Protein AF-0000000079730281 (afdb_homodimer)

Radius of gyration: 26.9 Å; Cα contacts (8 Å, |Δi|>4): 1436; chains: 2; bounding box: 56×73×61 Å

Organism: NCBI:txid1457250

Structure (mmCIF, N/CA/C/O backbone):
data_AF-0000000079730281-model_v1
#
loop_
_entity.id
_entity.type
_entity.pdbx_description
1 polymer 'Type II methyltransferase'
#
loop_
_atom_site.group_PDB
_atom_site.id
_atom_site.type_symbol
_atom_site.label_atom_id
_atom_site.label_alt_id
_atom_site.label_comp_id
_atom_site.label_asym_id
_atom_site.label_entity_id
_atom_site.label_seq_id
_atom_site.pdbx_PDB_ins_code
_atom_site.Cartn_x
_atom_site.Cartn_y
_atom_site.Cartn_z
_atom_site.occupancy
_atom_site.B_iso_or_equiv
_atom_site.auth_seq_id
_atom_site.auth_comp_id
_atom_site.auth_asym_id
_atom_site.auth_atom_id
_atom_site.pdbx_PDB_model_num
ATOM 1 N N . MET A 1 1 ? 2.887 -37.781 -10.219 1 92.56 1 MET A N 1
ATOM 2 C CA . MET A 1 1 ? 2.471 -36.656 -11.078 1 92.56 1 MET A CA 1
ATOM 3 C C . MET A 1 1 ? 3.656 -36.094 -11.852 1 92.56 1 MET A C 1
ATOM 5 O O . MET A 1 1 ? 4.797 -36.188 -11.398 1 92.56 1 MET A O 1
ATOM 9 N N . GLU A 1 2 ? 3.391 -35.656 -13.094 1 97.38 2 GLU A N 1
ATOM 10 C CA . GLU A 1 2 ? 4.434 -35.031 -13.906 1 97.38 2 GLU A CA 1
ATOM 11 C C . GLU A 1 2 ? 4.059 -33.594 -14.289 1 97.38 2 GLU A C 1
ATOM 13 O O . GLU A 1 2 ? 2.902 -33.312 -14.602 1 97.38 2 GLU A O 1
ATOM 18 N N . THR A 1 3 ? 5.082 -32.719 -14.18 1 98.31 3 THR A N 1
ATOM 19 C CA . THR A 1 3 ? 4.887 -31.359 -14.625 1 98.31 3 THR A CA 1
ATOM 20 C C . THR A 1 3 ? 5.91 -30.984 -15.688 1 98.31 3 THR A C 1
ATOM 22 O O . THR A 1 3 ? 7.008 -31.547 -15.734 1 98.31 3 THR A O 1
ATOM 25 N N . THR A 1 4 ? 5.504 -30.094 -16.578 1 98.5 4 THR A N 1
ATOM 26 C CA . THR A 1 4 ? 6.387 -29.562 -17.609 1 98.5 4 THR A CA 1
ATOM 27 C C . THR A 1 4 ? 6.676 -28.094 -17.375 1 98.5 4 THR A C 1
ATOM 29 O O . THR A 1 4 ? 5.793 -27.328 -16.969 1 98.5 4 THR A O 1
ATOM 32 N N . HIS A 1 5 ? 7.871 -27.656 -17.641 1 98.06 5 HIS A N 1
ATOM 33 C CA . HIS A 1 5 ? 8.336 -26.281 -17.453 1 98.06 5 HIS A CA 1
ATOM 34 C C . HIS A 1 5 ? 9.039 -25.766 -18.703 1 98.06 5 HIS A C 1
ATOM 36 O O . HIS A 1 5 ? 10.219 -26.047 -18.922 1 98.06 5 HIS A O 1
ATOM 42 N N . ARG A 1 6 ? 8.281 -25.031 -19.5 1 97 6 ARG A N 1
ATOM 43 C CA . ARG A 1 6 ? 8.766 -24.516 -20.781 1 97 6 ARG A CA 1
ATOM 44 C C . ARG A 1 6 ? 9.422 -23.141 -20.594 1 97 6 ARG A C 1
ATOM 46 O O . ARG A 1 6 ? 8.898 -22.281 -19.875 1 97 6 ARG A O 1
ATOM 53 N N . ILE A 1 7 ? 10.531 -22.969 -21.156 1 95.06 7 ILE A N 1
ATOM 54 C CA . ILE A 1 7 ? 11.258 -21.703 -21.156 1 95.06 7 ILE A CA 1
ATOM 55 C C . ILE A 1 7 ? 11.43 -21.203 -22.594 1 95.06 7 ILE A C 1
ATOM 57 O O . ILE A 1 7 ? 12.156 -21.812 -23.375 1 95.06 7 ILE A O 1
ATOM 61 N N . VAL A 1 8 ? 10.844 -20.094 -22.906 1 95.06 8 VAL A N 1
ATOM 62 C CA . VAL A 1 8 ? 10.797 -19.578 -24.266 1 95.06 8 VAL A CA 1
ATOM 63 C C . VAL A 1 8 ? 11.625 -18.312 -24.375 1 95.06 8 VAL A C 1
ATOM 65 O O . VAL A 1 8 ? 11.43 -17.359 -23.594 1 95.06 8 VAL A O 1
ATOM 68 N N . THR A 1 9 ? 12.625 -18.312 -25.234 1 92.69 9 THR A N 1
ATOM 69 C CA . THR A 1 9 ? 13.266 -17.047 -25.594 1 92.69 9 THR A CA 1
ATOM 70 C C . THR A 1 9 ? 12.359 -16.219 -26.5 1 92.69 9 THR A C 1
ATOM 72 O O . THR A 1 9 ? 12.164 -16.562 -27.672 1 92.69 9 THR A O 1
ATOM 75 N N . GLY A 1 10 ? 11.727 -15.234 -25.938 1 92 10 GLY A N 1
ATOM 76 C CA . GLY A 1 10 ? 10.742 -14.461 -26.688 1 92 10 GLY A CA 1
ATOM 77 C C . GLY A 1 10 ? 10.312 -13.195 -25.969 1 92 10 GLY A C 1
ATOM 78 O O . GLY A 1 10 ? 10.875 -12.844 -24.922 1 92 10 GLY A O 1
ATOM 79 N N . ASP A 1 11 ? 9.398 -12.523 -26.656 1 92.75 11 ASP A N 1
ATOM 80 C CA . ASP A 1 11 ? 8.875 -11.242 -26.188 1 92.75 11 ASP A CA 1
ATOM 81 C C . ASP A 1 11 ? 7.512 -11.414 -25.531 1 92.75 11 ASP A C 1
ATOM 83 O O . ASP A 1 11 ? 6.609 -12.023 -26.094 1 92.75 11 ASP A O 1
ATOM 87 N N . ALA A 1 12 ? 7.402 -10.93 -24.281 1 91.44 12 ALA A N 1
ATOM 88 C CA . ALA A 1 12 ? 6.164 -11.039 -23.516 1 91.44 12 ALA A CA 1
ATOM 89 C C . ALA A 1 12 ? 5.008 -10.367 -24.25 1 91.44 12 ALA A C 1
ATOM 91 O O . ALA A 1 12 ? 3.84 -10.641 -23.969 1 91.44 12 ALA A O 1
ATOM 92 N N . ARG A 1 13 ? 5.223 -9.461 -25.234 1 93.06 13 ARG A N 1
ATOM 93 C CA . ARG A 1 13 ? 4.215 -8.703 -25.969 1 93.06 13 ARG A CA 1
ATOM 94 C C . ARG A 1 13 ? 3.578 -9.562 -27.062 1 93.06 13 ARG A C 1
ATOM 96 O O . ARG A 1 13 ? 2.58 -9.172 -27.672 1 93.06 13 ARG A O 1
ATOM 103 N N . ASP A 1 14 ? 4.172 -10.727 -27.203 1 94.5 14 ASP A N 1
ATOM 104 C CA . ASP A 1 14 ? 3.678 -11.711 -28.172 1 94.5 14 ASP A CA 1
ATOM 105 C C . ASP A 1 14 ? 3.869 -13.133 -27.656 1 94.5 14 ASP A C 1
ATOM 107 O O . ASP A 1 14 ? 4.902 -13.758 -27.906 1 94.5 14 ASP A O 1
ATOM 111 N N . LEU A 1 15 ? 2.852 -13.641 -26.984 1 96.94 15 LEU A N 1
ATOM 112 C CA . LEU A 1 15 ? 2.945 -14.945 -26.344 1 96.94 15 LEU A CA 1
ATOM 113 C C . LEU A 1 15 ? 2.43 -16.047 -27.281 1 96.94 15 LEU A C 1
ATOM 115 O O . LEU A 1 15 ? 1.277 -16 -27.719 1 96.94 15 LEU A O 1
ATOM 119 N N . ASP A 1 16 ? 3.27 -16.938 -27.578 1 96.56 16 ASP A N 1
ATOM 120 C CA . ASP A 1 16 ? 2.859 -18.094 -28.375 1 96.56 16 ASP A CA 1
ATOM 121 C C . ASP A 1 16 ? 2.131 -19.125 -27.531 1 96.56 16 ASP A C 1
ATOM 123 O O . ASP A 1 16 ? 2.607 -20.25 -27.359 1 96.56 16 ASP A O 1
ATOM 127 N N . LEU A 1 17 ? 1.037 -18.766 -27 1 98 17 LEU A N 1
ATOM 128 C CA . LEU A 1 17 ? 0.157 -19.578 -26.156 1 98 17 LEU A CA 1
ATOM 129 C C . LEU A 1 17 ? -1.291 -19.469 -26.625 1 98 17 LEU A C 1
ATOM 131 O O . LEU A 1 17 ? -1.733 -18.391 -27.031 1 98 17 LEU A O 1
ATOM 135 N N . PRO A 1 18 ? -2.061 -20.547 -26.656 1 98.19 18 PRO A N 1
ATOM 136 C CA . PRO A 1 18 ? -3.48 -20.453 -27 1 98.19 18 PRO A CA 1
ATOM 137 C C . PRO A 1 18 ? -4.262 -19.594 -26 1 98.19 18 PRO A C 1
ATOM 139 O O . PRO A 1 18 ? -3.85 -19.438 -24.844 1 98.19 18 PRO A O 1
ATOM 142 N N . SER A 1 19 ? -5.375 -19.047 -26.469 1 98.25 19 SER A N 1
ATOM 143 C CA . SER A 1 19 ? -6.285 -18.344 -25.562 1 98.25 19 SER A CA 1
ATOM 144 C C . SER A 1 19 ? -6.746 -19.25 -24.422 1 98.25 19 SER A C 1
ATOM 146 O O . SER A 1 19 ? -6.93 -20.453 -24.625 1 98.25 19 SER A O 1
ATOM 148 N N . ASP A 1 20 ? -6.867 -18.688 -23.219 1 97.94 20 ASP A N 1
ATOM 149 C CA . ASP A 1 20 ? -7.457 -19.344 -22.062 1 97.94 20 ASP A CA 1
ATOM 150 C C . ASP A 1 20 ? -6.664 -20.594 -21.672 1 97.94 20 ASP A C 1
ATOM 152 O O . ASP A 1 20 ? -7.246 -21.609 -21.281 1 97.94 20 ASP A O 1
ATOM 156 N N . SER A 1 21 ? -5.34 -20.562 -21.812 1 98.19 21 SER A N 1
ATOM 157 C CA . SER A 1 21 ? -4.527 -21.75 -21.625 1 98.19 21 SER A CA 1
ATOM 158 C C . SER A 1 21 ? -3.752 -21.688 -20.312 1 98.19 21 SER A C 1
ATOM 160 O O . SER A 1 21 ? -3.092 -22.656 -19.922 1 98.19 21 SER A O 1
ATOM 162 N N . VAL A 1 22 ? -3.805 -20.578 -19.641 1 98.38 22 VAL A N 1
ATOM 163 C CA . VAL A 1 22 ? -3.02 -20.344 -18.438 1 98.38 22 VAL A CA 1
ATOM 164 C C . VAL A 1 22 ? -3.947 -20.266 -17.234 1 98.38 22 VAL A C 1
ATOM 166 O O . VAL A 1 22 ? -4.977 -19.594 -17.281 1 98.38 22 VAL A O 1
ATOM 169 N N . ASP A 1 23 ? -3.492 -20.922 -16.125 1 98.25 23 ASP A N 1
ATOM 170 C CA . ASP A 1 23 ? -4.363 -21.016 -14.953 1 98.25 23 ASP A CA 1
ATOM 171 C C . ASP A 1 23 ? -3.973 -19.969 -13.898 1 98.25 23 ASP A C 1
ATOM 173 O O . ASP A 1 23 ? -4.746 -19.688 -12.984 1 98.25 23 ASP A O 1
ATOM 177 N N . LEU A 1 24 ? -2.797 -19.469 -13.984 1 98.75 24 LEU A N 1
ATOM 178 C CA . LEU A 1 24 ? -2.279 -18.469 -13.062 1 98.75 24 LEU A CA 1
ATOM 179 C C . LEU A 1 24 ? -1.092 -17.734 -13.672 1 98.75 24 LEU A C 1
ATOM 181 O O . LEU A 1 24 ? -0.241 -18.344 -14.32 1 98.75 24 LEU A O 1
ATOM 185 N N . VAL A 1 25 ? -1.078 -16.453 -13.5 1 98.88 25 VAL A N 1
ATOM 186 C CA . VAL A 1 25 ? 0.108 -15.672 -13.812 1 98.88 25 VAL A CA 1
ATOM 187 C C . VAL A 1 25 ? 0.777 -15.203 -12.523 1 98.88 25 VAL A C 1
ATOM 189 O O . VAL A 1 25 ? 0.107 -14.711 -11.617 1 98.88 25 VAL A O 1
ATOM 192 N N . VAL A 1 26 ? 2.039 -15.453 -12.328 1 98.81 26 VAL A N 1
ATOM 193 C CA . VAL A 1 26 ? 2.883 -14.883 -11.289 1 98.81 26 VAL A CA 1
ATOM 194 C C . VAL A 1 26 ? 4.129 -14.258 -11.914 1 98.81 26 VAL A C 1
ATOM 196 O O . VAL A 1 26 ? 4.969 -14.961 -12.477 1 98.81 26 VAL A O 1
ATOM 199 N N . THR A 1 27 ? 4.223 -12.93 -11.828 1 98.44 27 THR A N 1
ATOM 200 C CA . THR A 1 27 ? 5.297 -12.273 -12.57 1 98.44 27 THR A CA 1
ATOM 201 C C . THR A 1 27 ? 5.688 -10.961 -11.914 1 98.44 27 THR A C 1
ATOM 203 O O . THR A 1 27 ? 5.027 -10.508 -10.977 1 98.44 27 THR A O 1
ATOM 206 N N . SER A 1 28 ? 6.777 -10.383 -12.297 1 97.19 28 SER A N 1
ATOM 207 C CA . SER A 1 28 ? 7.289 -9.07 -11.945 1 97.19 28 SER A CA 1
ATOM 208 C C . SER A 1 28 ? 7.914 -8.375 -13.156 1 97.19 28 SER A C 1
ATOM 210 O O . SER A 1 28 ? 9.062 -8.656 -13.508 1 97.19 28 SER A O 1
ATOM 212 N N . PRO A 1 29 ? 7.238 -7.477 -13.742 1 96.38 29 PRO A N 1
ATOM 213 C CA . PRO A 1 29 ? 7.77 -6.793 -14.922 1 96.38 29 PRO A CA 1
ATOM 214 C C . PRO A 1 29 ? 8.891 -5.812 -14.586 1 96.38 29 PRO A C 1
ATOM 216 O O . PRO A 1 29 ? 9.117 -5.512 -13.406 1 96.38 29 PRO A O 1
ATOM 219 N N . PRO A 1 30 ? 9.695 -5.434 -15.656 1 94.19 30 PRO A N 1
ATOM 220 C CA . PRO A 1 30 ? 10.547 -4.27 -15.398 1 94.19 30 PRO A CA 1
ATOM 221 C C . PRO A 1 30 ? 9.75 -3.041 -14.961 1 94.19 30 PRO A C 1
ATOM 223 O O . PRO A 1 30 ? 8.711 -2.725 -15.555 1 94.19 30 PRO A O 1
ATOM 226 N N . TYR A 1 31 ? 10.188 -2.406 -13.906 1 93.94 31 TYR A N 1
ATOM 227 C CA . TYR A 1 31 ? 9.453 -1.28 -13.352 1 93.94 31 TYR A CA 1
ATOM 228 C C . TYR A 1 31 ? 9.727 -0.001 -14.125 1 93.94 31 TYR A C 1
ATOM 230 O O . TYR A 1 31 ? 10.875 0.442 -14.219 1 93.94 31 TYR A O 1
ATOM 238 N N . PRO A 1 32 ? 8.68 0.62 -14.68 1 97.5 32 PRO A N 1
ATOM 239 C CA . PRO A 1 32 ? 8.883 1.933 -15.297 1 97.5 32 PRO A CA 1
ATOM 240 C C . PRO A 1 32 ? 9.539 2.936 -14.352 1 97.5 32 PRO A C 1
ATOM 242 O O . PRO A 1 32 ? 9.203 2.982 -13.164 1 97.5 32 PRO A O 1
ATOM 245 N N . MET A 1 33 ? 10.539 3.656 -14.867 1 96.94 33 MET A N 1
ATOM 246 C CA . MET A 1 33 ? 11.203 4.781 -14.227 1 96.94 33 MET A CA 1
ATOM 247 C C . MET A 1 33 ? 12.219 4.297 -13.188 1 96.94 33 MET A C 1
ATOM 249 O O . MET A 1 33 ? 12.75 5.094 -12.414 1 96.94 33 MET A O 1
ATOM 253 N N . ILE A 1 34 ? 12.398 3.039 -13.039 1 94.25 34 ILE A N 1
ATOM 254 C CA . ILE A 1 34 ? 13.594 2.549 -12.367 1 94.25 34 ILE A CA 1
ATOM 255 C C . ILE A 1 34 ? 14.773 2.576 -13.328 1 94.25 34 ILE A C 1
ATOM 257 O O . ILE A 1 34 ? 14.703 2.012 -14.422 1 94.25 34 ILE A O 1
ATOM 261 N N . GLU A 1 35 ? 15.828 3.139 -12.945 1 92.38 35 GLU A N 1
ATOM 262 C CA . GLU A 1 35 ? 16.922 3.523 -13.828 1 92.38 35 GLU A CA 1
ATOM 263 C C . GLU A 1 35 ? 17.5 2.309 -14.547 1 92.38 35 GLU A C 1
ATOM 265 O O . GLU A 1 35 ? 17.812 2.381 -15.742 1 92.38 35 GLU A O 1
ATOM 270 N N . MET A 1 36 ? 17.609 1.207 -13.906 1 89.56 36 MET A N 1
ATOM 271 C CA . MET A 1 36 ? 18.266 0.034 -14.477 1 89.56 36 MET A CA 1
ATOM 272 C C . MET A 1 36 ? 17.5 -0.48 -15.688 1 89.56 36 MET A C 1
ATOM 274 O O . MET A 1 36 ? 18.047 -1.209 -16.516 1 89.56 36 MET A O 1
ATOM 278 N N . TRP A 1 37 ? 16.234 -0.055 -15.812 1 92.62 37 TRP A N 1
ATOM 279 C CA . TRP A 1 37 ? 15.414 -0.563 -16.906 1 92.62 37 TRP A CA 1
ATOM 280 C C . TRP A 1 37 ? 15.273 0.475 -18.016 1 92.62 37 TRP A C 1
ATOM 282 O O . TRP A 1 37 ? 14.602 0.239 -19.016 1 92.62 37 TRP A O 1
ATOM 292 N N . ASP A 1 38 ? 15.898 1.632 -17.859 1 95 38 ASP A N 1
ATOM 293 C CA . ASP A 1 38 ? 15.758 2.725 -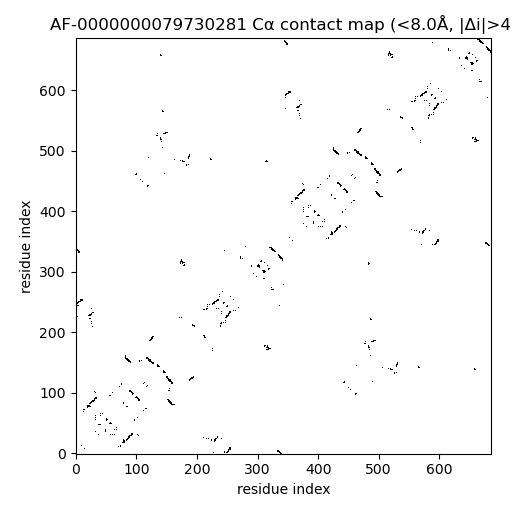18.812 1 95 38 ASP A CA 1
ATOM 294 C C . ASP A 1 38 ? 16.156 2.279 -20.219 1 95 38 ASP A C 1
ATOM 296 O O . ASP A 1 38 ? 15.43 2.514 -21.188 1 95 38 ASP A O 1
ATOM 300 N N . ASP A 1 39 ? 17.25 1.637 -20.281 1 94.12 39 ASP A N 1
ATOM 301 C CA . ASP A 1 39 ? 17.781 1.259 -21.578 1 94.12 39 ASP A CA 1
ATOM 302 C C . ASP A 1 39 ? 16.875 0.238 -22.266 1 94.12 39 ASP A C 1
ATOM 304 O O . ASP A 1 39 ? 16.688 0.29 -23.484 1 94.12 39 ASP A O 1
ATOM 308 N N . VAL A 1 40 ? 16.375 -0.695 -21.484 1 91.25 40 VAL A N 1
ATOM 309 C CA . VAL A 1 40 ? 15.492 -1.721 -22.031 1 91.25 40 VAL A CA 1
ATOM 310 C C . VAL A 1 40 ? 14.242 -1.068 -22.609 1 91.25 40 VAL A C 1
ATOM 312 O O . VAL A 1 40 ? 13.828 -1.391 -23.734 1 91.25 40 VAL A O 1
ATOM 315 N N . PHE A 1 41 ? 13.68 -0.132 -21.906 1 95.81 41 PHE A N 1
ATOM 316 C CA . PHE A 1 41 ? 12.469 0.544 -22.375 1 95.81 41 PHE A CA 1
ATOM 317 C C . PHE A 1 41 ? 12.781 1.433 -23.578 1 95.81 41 PHE A C 1
ATOM 319 O O . PHE A 1 41 ? 12.016 1.478 -24.547 1 95.81 41 PHE A O 1
ATOM 326 N N . ALA A 1 42 ? 13.938 2.086 -23.547 1 97.06 42 ALA A N 1
ATOM 327 C CA . ALA A 1 42 ? 14.328 2.973 -24.641 1 97.06 42 ALA A CA 1
ATOM 328 C C . ALA A 1 42 ? 14.578 2.184 -25.922 1 97.06 42 ALA A C 1
ATOM 330 O O . ALA A 1 42 ? 14.32 2.676 -27.016 1 97.06 42 ALA A O 1
ATOM 331 N N . ALA A 1 43 ? 15.055 0.997 -25.781 1 95 43 ALA A N 1
ATOM 332 C CA . ALA A 1 43 ? 15.289 0.135 -26.938 1 95 43 ALA A CA 1
ATOM 333 C C . ALA A 1 43 ? 13.977 -0.282 -27.594 1 95 43 ALA A C 1
ATOM 335 O O . ALA A 1 43 ? 13.914 -0.498 -28.797 1 95 43 ALA A O 1
ATOM 336 N N . LEU A 1 44 ? 12.961 -0.351 -26.812 1 93.94 44 LEU A N 1
ATOM 337 C CA . LEU A 1 44 ? 11.648 -0.765 -27.312 1 93.94 44 LEU A CA 1
ATOM 338 C C . LEU A 1 44 ? 10.906 0.411 -27.938 1 93.94 44 LEU A C 1
ATOM 340 O O . LEU A 1 44 ? 10.102 0.226 -28.844 1 93.94 44 LEU A O 1
ATOM 344 N N . ASP A 1 45 ? 11.117 1.615 -27.391 1 96.62 45 ASP A N 1
ATOM 345 C CA . ASP A 1 45 ? 10.547 2.855 -27.906 1 96.62 45 ASP A CA 1
ATOM 346 C C . ASP A 1 45 ? 11.508 4.027 -27.719 1 96.62 45 ASP A C 1
ATOM 348 O O . ASP A 1 45 ? 11.617 4.57 -26.625 1 96.62 45 ASP A O 1
ATOM 352 N N . PRO A 1 46 ? 12.109 4.473 -28.781 1 97.81 46 PRO A N 1
ATOM 353 C CA . PRO A 1 46 ? 13.117 5.527 -28.688 1 97.81 46 PRO A CA 1
ATOM 354 C C . PRO A 1 46 ? 12.57 6.824 -28.094 1 97.81 46 PRO A C 1
ATOM 356 O O . PRO A 1 46 ? 13.328 7.645 -27.578 1 97.81 46 PRO A O 1
ATOM 359 N N . ALA A 1 47 ? 11.266 7.031 -28.203 1 98.5 47 ALA A N 1
ATOM 360 C CA . ALA A 1 47 ? 10.656 8.234 -27.641 1 98.5 47 ALA A CA 1
ATOM 361 C C . ALA A 1 47 ? 10.844 8.281 -26.125 1 98.5 47 ALA A C 1
ATOM 363 O O . ALA A 1 47 ? 10.836 9.359 -25.516 1 98.5 47 ALA A O 1
ATOM 364 N N . ILE A 1 48 ? 10.977 7.129 -25.484 1 98.25 48 ILE A N 1
ATOM 365 C CA . ILE A 1 48 ? 11.203 7.047 -24.047 1 98.25 48 ILE A CA 1
ATOM 366 C C . ILE A 1 48 ? 12.562 7.652 -23.703 1 98.25 48 ILE A C 1
ATOM 368 O O . ILE A 1 48 ? 12.672 8.461 -22.781 1 98.25 48 ILE A 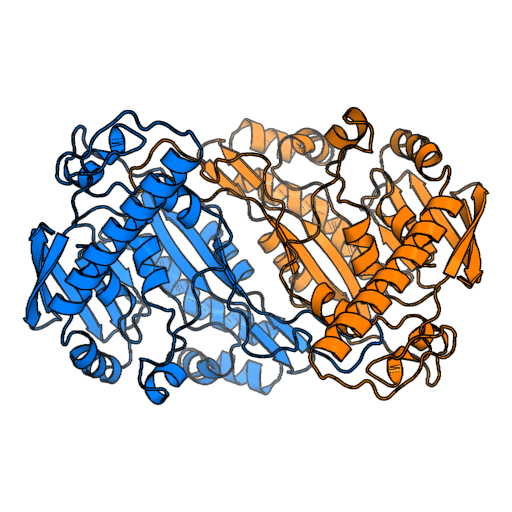O 1
ATOM 372 N N . GLY A 1 49 ? 13.578 7.246 -24.438 1 97.94 49 GLY A N 1
ATOM 373 C CA . GLY A 1 49 ? 14.898 7.832 -24.25 1 97.94 49 GLY A CA 1
ATOM 374 C C . GLY A 1 49 ? 14.914 9.336 -24.422 1 97.94 49 GLY A C 1
ATOM 375 O O . GLY A 1 49 ? 15.531 10.047 -23.625 1 97.94 49 GLY A O 1
ATOM 376 N N . ALA A 1 50 ? 14.266 9.781 -25.438 1 98.31 50 ALA A N 1
ATOM 377 C CA . ALA A 1 50 ? 14.18 11.211 -25.703 1 98.31 50 ALA A CA 1
ATOM 378 C C . ALA A 1 50 ? 13.523 11.953 -24.547 1 98.31 50 ALA A C 1
ATOM 380 O O . ALA A 1 50 ? 13.969 13.031 -24.156 1 98.31 50 ALA A O 1
ATOM 381 N N . ALA A 1 51 ? 12.438 11.391 -24.016 1 97.81 51 ALA A N 1
ATOM 382 C CA . ALA A 1 51 ? 11.734 11.992 -22.891 1 97.81 51 ALA A CA 1
ATOM 383 C C . ALA A 1 51 ? 12.625 12.055 -21.656 1 97.81 51 ALA A C 1
ATOM 385 O O . ALA A 1 51 ? 12.656 13.07 -20.953 1 97.81 51 ALA A O 1
ATOM 386 N N . LEU A 1 52 ? 13.32 10.977 -21.391 1 97 52 LEU A N 1
ATOM 387 C CA . LEU A 1 52 ? 14.242 10.93 -20.25 1 97 52 LEU A CA 1
ATOM 388 C C . LEU A 1 52 ? 15.336 11.977 -20.406 1 97 52 LEU A C 1
ATOM 390 O O . LEU A 1 52 ? 15.664 12.68 -19.438 1 97 52 LEU A O 1
ATOM 394 N N . ASP A 1 53 ? 15.891 12.125 -21.578 1 96.38 53 ASP A N 1
ATOM 395 C CA . ASP A 1 53 ? 16.938 13.102 -21.859 1 96.38 53 ASP A CA 1
ATOM 396 C C . ASP A 1 53 ? 16.438 14.523 -21.641 1 96.38 53 ASP A C 1
ATOM 398 O O . ASP A 1 53 ? 17.203 15.398 -21.219 1 96.38 53 ASP A O 1
ATOM 402 N N . ALA A 1 54 ? 15.266 14.719 -21.953 1 97.06 54 ALA A N 1
ATOM 403 C CA . ALA A 1 54 ? 14.664 16.047 -21.828 1 97.06 54 ALA A CA 1
ATOM 404 C C . ALA A 1 54 ? 14.234 16.312 -20.391 1 97.06 54 ALA A C 1
ATOM 406 O O . ALA A 1 54 ? 13.742 17.406 -20.078 1 97.06 54 ALA A O 1
ATOM 407 N N . GLY A 1 55 ? 14.281 15.336 -19.547 1 95.25 55 GLY A N 1
ATOM 408 C CA . GLY A 1 55 ? 13.852 15.477 -18.156 1 95.25 55 GLY A CA 1
ATOM 409 C C . GLY A 1 55 ? 12.344 15.422 -17.984 1 95.25 55 GLY A C 1
ATOM 410 O O . GLY A 1 55 ? 11.812 15.867 -16.969 1 95.25 55 GLY A O 1
ATOM 411 N N . ASP A 1 56 ? 11.656 14.953 -19.062 1 95.75 56 ASP A N 1
ATOM 412 C CA . ASP A 1 56 ? 10.203 14.836 -19.031 1 95.75 56 ASP A CA 1
ATOM 413 C C . ASP A 1 56 ? 9.781 13.484 -18.453 1 95.75 56 ASP A C 1
ATOM 415 O O . ASP A 1 56 ? 9.406 12.57 -19.188 1 95.75 56 ASP A O 1
ATOM 419 N N . GLY A 1 57 ? 9.766 13.414 -17.156 1 96 57 GLY A N 1
ATOM 420 C CA . GLY A 1 57 ? 9.492 12.172 -16.453 1 96 57 GLY A CA 1
ATOM 421 C C . GLY A 1 57 ? 8.086 11.656 -16.672 1 96 57 GLY A C 1
ATOM 422 O O . GLY A 1 57 ? 7.875 10.445 -16.781 1 96 57 GLY A O 1
ATOM 423 N N . ASP A 1 58 ? 7.137 12.562 -16.75 1 95.19 58 ASP A N 1
ATOM 424 C CA . ASP A 1 58 ? 5.746 12.164 -16.953 1 95.19 58 ASP A CA 1
ATOM 425 C C . ASP A 1 58 ? 5.559 11.477 -18.297 1 95.19 58 ASP A C 1
ATOM 427 O O . ASP A 1 58 ? 4.898 10.438 -18.391 1 95.19 58 ASP A O 1
ATOM 431 N N . ARG A 1 59 ? 6.113 12.086 -19.297 1 96.56 59 ARG A N 1
ATOM 432 C CA . ARG A 1 59 ? 6.012 11.5 -20.625 1 96.56 59 ARG A CA 1
ATOM 433 C C . ARG A 1 59 ? 6.711 10.141 -20.688 1 96.56 59 ARG A C 1
ATOM 435 O O . ARG A 1 59 ? 6.176 9.188 -21.25 1 96.56 59 ARG A O 1
ATOM 442 N N . ALA A 1 60 ? 7.941 10.047 -20.156 1 98.12 60 ALA A N 1
ATOM 443 C CA . ALA A 1 60 ? 8.664 8.781 -20.125 1 98.12 60 ALA A CA 1
ATOM 444 C C . ALA A 1 60 ? 7.852 7.703 -19.406 1 98.12 60 ALA A C 1
ATOM 446 O O . ALA A 1 60 ? 7.73 6.578 -19.906 1 98.12 60 ALA A O 1
ATOM 447 N N . PHE A 1 61 ? 7.32 8.102 -18.25 1 98.38 61 PHE A N 1
ATOM 448 C CA . PHE A 1 61 ? 6.492 7.203 -17.453 1 98.38 61 PHE A CA 1
ATOM 449 C C . PHE A 1 61 ? 5.332 6.656 -18.281 1 98.38 61 PHE A C 1
ATOM 451 O O . PHE A 1 61 ? 5.121 5.445 -18.344 1 98.38 61 PHE A O 1
ATOM 458 N N . ASP A 1 62 ? 4.59 7.496 -18.953 1 98.19 62 ASP A N 1
ATOM 459 C CA . ASP A 1 62 ? 3.432 7.105 -19.75 1 98.19 62 ASP A CA 1
ATOM 460 C C . ASP A 1 62 ? 3.844 6.199 -20.906 1 98.19 62 ASP A C 1
ATOM 462 O O . ASP A 1 62 ? 3.195 5.184 -21.156 1 98.19 62 ASP A O 1
ATOM 466 N N . LEU A 1 63 ? 4.91 6.539 -21.547 1 98.69 63 LEU A N 1
ATOM 467 C CA . LEU A 1 63 ? 5.379 5.77 -22.703 1 98.69 63 LEU A CA 1
ATOM 468 C C . LEU A 1 63 ? 5.836 4.379 -22.266 1 98.69 63 LEU A C 1
ATOM 470 O O . LEU A 1 63 ? 5.602 3.398 -22.984 1 98.69 63 LEU A O 1
ATOM 474 N N . MET A 1 64 ? 6.555 4.301 -21.172 1 98.5 64 MET A N 1
ATOM 475 C CA . MET A 1 64 ? 6.984 2.998 -20.672 1 98.5 64 MET A CA 1
ATOM 476 C C . MET A 1 64 ? 5.781 2.104 -20.391 1 98.5 64 MET A C 1
ATOM 478 O O . MET A 1 64 ? 5.801 0.912 -20.703 1 98.5 64 MET A O 1
ATOM 482 N N . HIS A 1 65 ? 4.738 2.664 -19.797 1 98.62 65 HIS A N 1
ATOM 483 C CA . HIS A 1 65 ? 3.541 1.883 -19.516 1 98.62 65 HIS A CA 1
ATOM 484 C C . HIS A 1 65 ? 2.805 1.517 -20.797 1 98.62 65 HIS A C 1
ATOM 486 O O . HIS A 1 65 ? 2.166 0.465 -20.875 1 98.62 65 HIS A O 1
ATOM 492 N N . ASP A 1 66 ? 2.875 2.377 -21.812 1 98.25 66 ASP A N 1
ATOM 493 C CA . ASP A 1 66 ? 2.303 2.039 -23.109 1 98.25 66 ASP A CA 1
ATOM 494 C C . ASP A 1 66 ? 2.953 0.782 -23.688 1 98.25 66 ASP A C 1
ATOM 496 O O . ASP A 1 66 ? 2.277 -0.049 -24.297 1 98.25 66 ASP A O 1
ATOM 500 N N . VAL A 1 67 ? 4.223 0.681 -23.484 1 96.81 67 VAL A N 1
ATOM 501 C CA . VAL A 1 67 ? 4.949 -0.509 -23.922 1 96.81 67 VAL A CA 1
ATOM 502 C C . VAL A 1 67 ? 4.391 -1.741 -23.203 1 96.81 67 VAL A C 1
ATOM 504 O O . VAL A 1 67 ? 4.141 -2.77 -23.844 1 96.81 67 VAL A O 1
ATOM 507 N N . LEU A 1 68 ? 4.129 -1.672 -21.938 1 97.5 68 LEU A N 1
ATOM 508 C CA . LEU A 1 68 ? 3.668 -2.799 -21.141 1 97.5 68 LEU A CA 1
ATOM 509 C C . LEU A 1 68 ? 2.223 -3.152 -21.469 1 97.5 68 LEU A C 1
ATOM 511 O O . LEU A 1 68 ? 1.767 -4.258 -21.172 1 97.5 68 LEU A O 1
ATOM 515 N N . ASP A 1 69 ? 1.48 -2.234 -22.078 1 97 69 ASP A N 1
ATOM 516 C CA . ASP A 1 69 ? 0.067 -2.441 -22.375 1 97 69 ASP A CA 1
ATOM 517 C C . ASP A 1 69 ? -0.131 -3.676 -23.25 1 97 69 ASP A C 1
ATOM 519 O O . ASP A 1 69 ? -1.121 -4.395 -23.109 1 97 69 ASP A O 1
ATOM 523 N N . SER A 1 70 ? 0.768 -3.867 -24.188 1 96.12 70 SER A N 1
ATOM 524 C CA . SER A 1 70 ? 0.666 -5.023 -25.062 1 96.12 70 SER A CA 1
ATOM 525 C C . SER A 1 70 ? 0.787 -6.328 -24.281 1 96.12 70 SER A C 1
ATOM 527 O O . SER A 1 70 ? 0.172 -7.332 -24.641 1 96.12 70 SER A O 1
ATOM 529 N N . VAL A 1 71 ? 1.582 -6.316 -23.281 1 97.5 71 VAL A N 1
ATOM 530 C CA . VAL A 1 71 ? 1.735 -7.496 -22.438 1 97.5 71 VAL A CA 1
ATOM 531 C C . VAL A 1 71 ? 0.427 -7.781 -21.703 1 97.5 71 VAL A C 1
ATOM 533 O O . VAL A 1 71 ? -0.009 -8.93 -21.609 1 97.5 71 VAL A O 1
ATOM 536 N N . TRP A 1 72 ? -0.215 -6.719 -21.156 1 98.19 72 TRP A N 1
ATOM 537 C CA . TRP A 1 72 ? -1.481 -6.883 -20.453 1 98.19 72 TRP A CA 1
ATOM 538 C C . TRP A 1 72 ? -2.557 -7.434 -21.391 1 98.19 72 TRP A C 1
ATOM 540 O O . TRP A 1 72 ? -3.4 -8.227 -20.969 1 98.19 72 TRP A O 1
ATOM 550 N N . ALA A 1 73 ? -2.516 -7.027 -22.625 1 97.88 73 ALA A N 1
ATOM 551 C CA . ALA A 1 73 ? -3.445 -7.559 -23.625 1 97.88 73 ALA A CA 1
ATOM 552 C C . ALA A 1 73 ? -3.236 -9.055 -23.812 1 97.88 73 ALA A C 1
ATOM 554 O O . ALA A 1 73 ? -4.203 -9.82 -23.906 1 97.88 73 ALA A O 1
ATOM 555 N N . GLU A 1 74 ? -2.016 -9.492 -23.938 1 98.31 74 GLU A N 1
ATOM 556 C CA . GLU A 1 74 ? -1.695 -10.914 -24.062 1 98.31 74 GLU A CA 1
ATOM 557 C C . GLU A 1 74 ? -2.162 -11.688 -22.828 1 98.31 74 GLU A C 1
ATOM 559 O O . GLU A 1 74 ? -2.688 -12.797 -22.953 1 98.31 74 GLU A O 1
ATOM 564 N N . LEU A 1 75 ? -1.957 -11.109 -21.641 1 98.06 75 LEU A N 1
ATOM 565 C CA . LEU A 1 75 ? -2.412 -11.766 -20.422 1 98.06 75 LEU A CA 1
ATOM 566 C C . LEU A 1 75 ? -3.918 -12.008 -20.453 1 98.06 75 LEU A C 1
ATOM 568 O O . LEU A 1 75 ? -4.387 -13.086 -20.094 1 98.06 75 LEU A O 1
ATOM 572 N N . GLN A 1 76 ? -4.594 -10.992 -20.859 1 97.5 76 GLN A N 1
ATOM 573 C CA . GLN A 1 76 ? -6.043 -11.133 -20.953 1 97.5 76 GLN A CA 1
ATOM 574 C C . GLN A 1 76 ? -6.414 -12.273 -21.891 1 97.5 76 GLN A C 1
ATOM 576 O O . GLN A 1 76 ? -7.359 -13.023 -21.625 1 97.5 76 GLN A O 1
ATOM 581 N N . ARG A 1 77 ? -5.711 -12.414 -23 1 98.06 77 ARG A N 1
ATOM 582 C CA . ARG A 1 77 ? -5.984 -13.438 -24 1 98.06 77 ARG A CA 1
ATOM 583 C C . ARG A 1 77 ? -5.68 -14.828 -23.453 1 98.06 77 ARG A C 1
ATOM 585 O O . ARG A 1 77 ? -6.469 -15.758 -23.625 1 98.06 77 ARG A O 1
ATOM 592 N N . VAL A 1 78 ? -4.605 -15.008 -22.766 1 98.44 78 VAL A N 1
ATOM 593 C CA . VAL A 1 78 ? -4.109 -16.344 -22.484 1 98.44 78 VAL A CA 1
ATOM 594 C C . VAL A 1 78 ? -4.641 -16.812 -21.125 1 98.44 78 VAL A C 1
ATOM 596 O O . VAL A 1 78 ? -4.672 -18.016 -20.844 1 98.44 78 VAL A O 1
ATOM 599 N N . LEU A 1 79 ? -4.93 -15.922 -20.203 1 98.12 79 LEU A N 1
ATOM 600 C CA . LEU A 1 79 ? -5.445 -16.281 -18.891 1 98.12 79 LEU A CA 1
ATOM 601 C C . LEU A 1 79 ? -6.828 -16.906 -19 1 98.12 79 LEU A C 1
ATOM 603 O O . LEU A 1 79 ? -7.73 -16.328 -19.609 1 98.12 79 LEU A O 1
ATOM 607 N N . ALA A 1 80 ? -7.059 -18.094 -18.406 1 97.69 80 ALA A N 1
ATOM 608 C CA . ALA A 1 80 ? -8.344 -18.781 -18.438 1 97.69 80 ALA A CA 1
ATOM 609 C C . ALA A 1 80 ? -9.398 -18 -17.672 1 97.69 80 ALA A C 1
ATOM 611 O O . ALA A 1 80 ? -9.07 -17.219 -16.781 1 97.69 80 ALA A O 1
ATOM 612 N N . PRO A 1 81 ? -10.656 -18.25 -18.047 1 95.69 81 PRO A N 1
ATOM 613 C CA . PRO A 1 81 ? -11.711 -17.625 -17.266 1 95.69 81 PRO A CA 1
ATOM 614 C C . PRO A 1 81 ? -11.617 -17.969 -15.773 1 95.69 81 PRO A C 1
ATOM 616 O O . PRO A 1 81 ? -11.484 -19.141 -15.422 1 95.69 81 PRO A O 1
ATOM 619 N N . GLY A 1 82 ? -11.648 -16.906 -14.961 1 95.12 82 GLY A N 1
ATOM 620 C CA . GLY A 1 82 ? -11.609 -17.094 -13.523 1 95.12 82 GLY A CA 1
ATOM 621 C C . GLY A 1 82 ? -10.195 -17.172 -12.969 1 95.12 82 GLY A C 1
ATOM 622 O O . GLY A 1 82 ? -10 -17.172 -11.75 1 95.12 82 GLY A O 1
ATOM 623 N N . ALA A 1 83 ? -9.219 -17.25 -13.852 1 97.25 83 ALA A N 1
ATOM 624 C CA . ALA A 1 83 ? -7.828 -17.328 -13.414 1 97.25 83 ALA A CA 1
ATOM 625 C C . ALA A 1 83 ? -7.32 -15.977 -12.922 1 97.25 83 ALA A C 1
ATOM 627 O O . ALA A 1 83 ? -7.875 -14.938 -13.281 1 97.25 83 ALA A O 1
ATOM 628 N N . ILE A 1 84 ? -6.312 -16 -12.094 1 97.88 84 ILE A N 1
ATOM 629 C CA . ILE A 1 84 ? -5.781 -14.812 -11.43 1 97.88 84 ILE A CA 1
ATOM 630 C C . ILE A 1 84 ? -4.402 -14.477 -11.992 1 97.88 84 ILE A C 1
ATOM 632 O O . ILE A 1 84 ? -3.635 -15.383 -12.344 1 97.88 84 ILE A O 1
ATOM 636 N N . ALA A 1 85 ? -4.141 -13.211 -12.148 1 98.75 85 ALA A N 1
ATOM 637 C CA . ALA A 1 85 ? -2.785 -12.711 -12.367 1 98.75 85 ALA A CA 1
ATOM 638 C C . ALA A 1 85 ? -2.26 -11.992 -11.133 1 98.75 85 ALA A C 1
ATOM 640 O O . ALA A 1 85 ? -2.91 -11.078 -10.617 1 98.75 85 ALA A O 1
ATOM 641 N N . ALA A 1 86 ? -1.152 -12.461 -10.609 1 98.81 86 ALA A N 1
ATOM 642 C CA . ALA A 1 86 ? -0.418 -11.828 -9.516 1 98.81 86 ALA A CA 1
ATOM 643 C C . ALA A 1 86 ? 0.832 -11.117 -10.031 1 98.81 86 ALA A C 1
ATOM 645 O O . ALA A 1 86 ? 1.774 -11.773 -10.492 1 98.81 86 ALA A O 1
ATOM 646 N N . ILE A 1 87 ? 0.861 -9.805 -9.93 1 98.69 87 ILE A N 1
ATOM 647 C CA . ILE A 1 87 ? 1.925 -9 -10.523 1 98.69 87 ILE A CA 1
ATOM 648 C C . ILE A 1 87 ? 2.637 -8.203 -9.43 1 98.69 87 ILE A C 1
ATOM 650 O O . ILE A 1 87 ? 2.061 -7.277 -8.859 1 98.69 87 ILE A O 1
ATOM 654 N N . ASN A 1 88 ? 3.848 -8.594 -9.133 1 97.44 88 ASN A N 1
ATOM 655 C CA . ASN A 1 88 ? 4.664 -7.832 -8.195 1 97.44 88 ASN A CA 1
ATOM 656 C C . ASN A 1 88 ? 5.266 -6.59 -8.852 1 97.44 88 ASN A C 1
ATOM 658 O O . ASN A 1 88 ? 5.895 -6.684 -9.906 1 97.44 88 ASN A O 1
ATOM 662 N N . VAL A 1 89 ? 4.996 -5.453 -8.258 1 96.31 89 VAL A N 1
ATOM 663 C CA . VAL A 1 89 ? 5.527 -4.219 -8.82 1 96.31 89 VAL A CA 1
ATOM 664 C C . VAL A 1 89 ? 5.828 -3.221 -7.703 1 96.31 89 VAL A C 1
ATOM 666 O O . VAL A 1 89 ? 5.215 -3.275 -6.637 1 96.31 89 VAL A O 1
ATOM 669 N N . GLY A 1 90 ? 6.816 -2.453 -7.898 1 94.19 90 GLY A N 1
ATOM 670 C CA . GLY A 1 90 ? 7.129 -1.336 -7.023 1 94.19 90 GLY A CA 1
ATOM 671 C C . GLY A 1 90 ? 7.02 0.011 -7.711 1 94.19 90 GLY A C 1
ATOM 672 O O . GLY A 1 90 ? 7.141 0.101 -8.938 1 94.19 90 GLY A O 1
ATOM 673 N N . ASP A 1 91 ? 6.746 1.02 -6.969 1 96.06 91 ASP A N 1
ATOM 674 C CA . ASP A 1 91 ? 6.844 2.383 -7.48 1 96.06 91 ASP A CA 1
ATOM 675 C C . ASP A 1 91 ? 8.305 2.816 -7.617 1 96.06 91 ASP A C 1
ATOM 677 O O . ASP A 1 91 ? 9.211 2.125 -7.148 1 96.06 91 ASP A O 1
ATOM 681 N N . ALA A 1 92 ? 8.492 3.85 -8.359 1 95.31 92 ALA A N 1
ATOM 682 C CA . ALA A 1 92 ? 9.852 4.336 -8.594 1 95.31 92 ALA A CA 1
ATOM 683 C C . ALA A 1 92 ? 10 5.793 -8.164 1 95.31 92 ALA A C 1
ATOM 685 O O . ALA A 1 92 ? 9.055 6.582 -8.297 1 95.31 92 ALA A O 1
ATOM 686 N N . THR A 1 93 ? 11.117 6.145 -7.605 1 93.06 93 THR A N 1
ATOM 687 C CA . THR A 1 93 ? 11.438 7.543 -7.352 1 93.06 93 THR A CA 1
ATOM 688 C C . THR A 1 93 ? 12.555 8.016 -8.281 1 93.06 93 THR A C 1
ATOM 690 O O . THR A 1 93 ? 13.484 7.258 -8.586 1 93.06 93 THR A O 1
ATOM 693 N N . ARG A 1 94 ? 12.375 9.156 -8.781 1 92.81 94 ARG A N 1
ATOM 694 C CA . ARG A 1 94 ? 13.383 9.773 -9.633 1 92.81 94 ARG A CA 1
ATOM 695 C C . ARG A 1 94 ? 13.539 11.258 -9.305 1 92.81 94 ARG A C 1
ATOM 697 O O . ARG A 1 94 ? 12.586 11.906 -8.867 1 92.81 94 ARG A O 1
ATOM 704 N N . ASN A 1 95 ? 14.75 11.664 -9.461 1 90.69 95 ASN A N 1
ATOM 705 C CA . ASN A 1 95 ? 15.039 13.094 -9.469 1 90.69 95 ASN A CA 1
ATOM 706 C C . ASN A 1 95 ? 15.484 13.57 -10.844 1 90.69 95 ASN A C 1
ATOM 708 O O . ASN A 1 95 ? 16.672 13.516 -11.18 1 90.69 95 ASN A O 1
ATOM 712 N N . LEU A 1 96 ? 14.617 13.945 -11.688 1 91.12 96 LEU A N 1
ATOM 713 C CA . LEU A 1 96 ? 14.906 14.5 -13.008 1 91.12 96 LEU A CA 1
ATOM 714 C C . LEU A 1 96 ? 14.859 16.016 -12.977 1 91.12 96 LEU A C 1
ATOM 716 O O . LEU A 1 96 ? 15.758 16.656 -12.43 1 91.12 96 LEU A O 1
ATOM 720 N N . ASP A 1 97 ? 13.742 16.609 -13.164 1 82.44 97 ASP A N 1
ATOM 721 C CA . ASP A 1 97 ? 13.578 18.047 -12.93 1 82.44 97 ASP A CA 1
ATOM 722 C C . ASP A 1 97 ? 13.297 18.328 -11.453 1 82.44 97 ASP A C 1
ATOM 724 O O . ASP A 1 97 ? 13.789 19.312 -10.906 1 82.44 97 ASP A O 1
ATOM 728 N N . ARG A 1 98 ? 12.594 17.453 -10.945 1 87.88 98 ARG A N 1
ATOM 729 C CA . ARG A 1 98 ? 12.273 17.453 -9.523 1 87.88 98 ARG A CA 1
ATOM 730 C C . ARG A 1 98 ? 12.062 16.031 -9.016 1 87.88 98 ARG A C 1
ATOM 732 O O . ARG A 1 98 ? 11.828 15.117 -9.805 1 87.88 98 ARG A O 1
ATOM 739 N N . PHE A 1 99 ? 12.188 15.93 -7.668 1 89.75 99 PHE A N 1
ATOM 740 C CA . PHE A 1 99 ? 11.961 14.625 -7.07 1 89.75 99 PHE A CA 1
ATOM 741 C C . PHE A 1 99 ? 10.484 14.25 -7.141 1 89.75 99 PHE A C 1
ATOM 743 O O . PHE A 1 99 ? 9.617 15.039 -6.754 1 89.75 99 PHE A O 1
ATOM 750 N N . ARG A 1 100 ? 10.195 13.062 -7.641 1 93.38 100 ARG A N 1
ATOM 751 C CA . ARG A 1 100 ? 8.836 12.523 -7.699 1 93.38 100 ARG A CA 1
ATOM 752 C C . ARG A 1 100 ? 8.844 11.008 -7.531 1 93.38 100 ARG A C 1
ATOM 754 O O . ARG A 1 100 ? 9.859 10.352 -7.773 1 93.38 100 ARG A O 1
ATOM 761 N N . GLN A 1 101 ? 7.789 10.609 -7.035 1 95.44 101 GLN A N 1
ATOM 762 C CA . GLN A 1 101 ? 7.484 9.188 -7.172 1 95.44 101 GLN A CA 1
ATOM 763 C C . GLN A 1 101 ? 6.637 8.93 -8.414 1 95.44 101 GLN A C 1
ATOM 765 O O . GLN A 1 101 ? 5.703 9.68 -8.703 1 95.44 101 GLN A O 1
ATOM 770 N N . TYR A 1 102 ? 6.992 7.957 -9.195 1 97.19 102 TYR A N 1
ATOM 771 C CA . TYR A 1 102 ? 6.215 7.477 -10.336 1 97.19 102 TYR A CA 1
ATOM 772 C C . TYR A 1 102 ? 5.402 6.246 -9.953 1 97.19 102 TYR A C 1
ATOM 774 O O . TYR A 1 102 ? 5.961 5.184 -9.672 1 97.19 102 TYR A O 1
ATOM 782 N N . PRO A 1 103 ? 4.062 6.422 -9.906 1 98.06 103 PRO A N 1
ATOM 783 C CA . PRO A 1 103 ? 3.186 5.438 -9.266 1 98.06 103 PRO A CA 1
ATOM 784 C C . PRO A 1 103 ? 2.834 4.273 -10.188 1 98.06 103 PRO A C 1
ATOM 786 O O . PRO A 1 103 ? 1.693 4.164 -10.641 1 98.06 103 PRO A O 1
ATOM 789 N N . ASN A 1 104 ? 3.74 3.334 -10.375 1 98.38 104 ASN A N 1
ATOM 790 C CA . ASN A 1 104 ? 3.551 2.156 -11.219 1 98.38 104 ASN A CA 1
ATOM 791 C C . ASN A 1 104 ? 2.352 1.329 -10.758 1 98.38 104 ASN A C 1
ATOM 793 O O . ASN A 1 104 ? 1.575 0.848 -11.586 1 98.38 104 ASN A O 1
ATOM 797 N N . THR A 1 105 ? 2.213 1.125 -9.445 1 97.94 105 THR A N 1
ATOM 798 C CA . THR A 1 105 ? 1.132 0.322 -8.883 1 97.94 105 THR A CA 1
ATOM 799 C C . THR A 1 105 ? -0.227 0.868 -9.305 1 97.94 105 THR A C 1
ATOM 801 O O . THR A 1 105 ? -1.083 0.117 -9.781 1 97.94 105 THR A O 1
ATOM 804 N N . ALA A 1 106 ? -0.359 2.158 -9.172 1 98.06 106 ALA A N 1
ATOM 805 C CA . ALA A 1 106 ? -1.612 2.809 -9.547 1 98.06 106 ALA A CA 1
ATOM 806 C C . ALA A 1 106 ? -1.87 2.686 -11.047 1 98.06 106 ALA A C 1
ATOM 808 O O . ALA A 1 106 ? -2.984 2.363 -11.469 1 98.06 106 ALA A O 1
ATOM 809 N N . GLU A 1 107 ? -0.878 2.934 -11.828 1 98.44 107 GLU A N 1
ATOM 810 C CA . GLU A 1 107 ? -1.029 2.959 -13.273 1 98.44 107 GLU A CA 1
ATOM 811 C C . GLU A 1 107 ? -1.349 1.571 -13.82 1 98.44 107 GLU A C 1
ATOM 813 O O . GLU A 1 107 ? -2.242 1.417 -14.656 1 98.44 107 GLU A O 1
ATOM 818 N N . ILE A 1 108 ? -0.673 0.551 -13.375 1 98.62 108 ILE A N 1
ATOM 819 C CA . ILE A 1 108 ? -0.913 -0.811 -13.844 1 98.62 108 ILE A CA 1
ATOM 820 C C . ILE A 1 108 ? -2.307 -1.265 -13.414 1 98.62 108 ILE A C 1
ATOM 822 O O . ILE A 1 108 ? -3.039 -1.869 -14.203 1 98.62 108 ILE A O 1
ATOM 826 N N . THR A 1 109 ? -2.678 -0.986 -12.164 1 98.44 109 THR A N 1
ATOM 827 C CA . THR A 1 109 ? -4.02 -1.314 -11.695 1 98.44 109 THR A CA 1
ATOM 828 C C . THR A 1 109 ? -5.078 -0.702 -12.609 1 98.44 109 THR A C 1
ATOM 830 O O . THR A 1 109 ? -6.027 -1.38 -13.008 1 98.44 109 THR A O 1
ATOM 833 N N . ARG A 1 110 ? -4.902 0.54 -12.922 1 97.44 110 ARG A N 1
ATOM 834 C CA . ARG A 1 110 ? -5.852 1.241 -13.773 1 97.44 110 ARG A CA 1
ATOM 835 C C . ARG A 1 110 ? -5.953 0.573 -15.141 1 97.44 110 ARG A C 1
ATOM 837 O O . ARG A 1 110 ? -7.055 0.327 -15.641 1 97.44 110 ARG A O 1
ATOM 844 N N . ARG A 1 111 ? -4.871 0.32 -15.766 1 97.94 111 ARG A N 1
ATOM 845 C CA . ARG A 1 111 ? -4.852 -0.24 -17.109 1 97.94 111 ARG A CA 1
ATOM 846 C C . ARG A 1 111 ? -5.461 -1.638 -17.141 1 97.94 111 ARG A C 1
ATOM 848 O O . ARG A 1 111 ? -6.176 -1.994 -18.078 1 97.94 111 ARG A O 1
ATOM 855 N N . LEU A 1 112 ? -5.164 -2.469 -16.125 1 98.19 112 LEU A N 1
ATOM 856 C CA . LEU A 1 112 ? -5.746 -3.803 -16.047 1 98.19 112 LEU A CA 1
ATOM 857 C C . LEU A 1 112 ? -7.258 -3.729 -15.836 1 98.19 112 LEU A C 1
ATOM 859 O O . LEU A 1 112 ? -8.008 -4.488 -16.453 1 98.19 112 LEU A O 1
ATOM 863 N N . ARG A 1 113 ? -7.68 -2.795 -14.961 1 96.81 113 ARG A N 1
ATOM 864 C CA . ARG A 1 113 ? -9.109 -2.59 -14.773 1 96.81 113 ARG A CA 1
ATOM 865 C C . ARG A 1 113 ? -9.789 -2.189 -16.078 1 96.81 113 ARG A C 1
ATOM 867 O O . ARG A 1 113 ? -10.852 -2.713 -16.422 1 96.81 113 ARG A O 1
ATOM 874 N N . GLU A 1 114 ? -9.188 -1.295 -16.797 1 95.5 114 GLU A N 1
ATOM 875 C CA . GLU A 1 114 ? -9.742 -0.796 -18.047 1 95.5 114 GLU A CA 1
ATOM 876 C C . GLU A 1 114 ? -9.844 -1.907 -19.094 1 95.5 114 GLU A C 1
ATOM 878 O O . GLU A 1 114 ? -10.688 -1.849 -20 1 95.5 114 GLU A O 1
ATOM 883 N N . ARG A 1 115 ? -9.039 -2.896 -18.953 1 96.44 115 ARG A N 1
ATOM 884 C CA . ARG A 1 115 ? -9.047 -4.02 -19.891 1 96.44 115 ARG A CA 1
ATOM 885 C C . ARG A 1 115 ? -10.102 -5.051 -19.5 1 96.44 115 ARG A C 1
ATOM 887 O O . ARG A 1 115 ? -10.297 -6.039 -20.203 1 96.44 115 ARG A O 1
ATOM 894 N N . GLY A 1 116 ? -10.695 -4.891 -18.359 1 94 116 GLY A N 1
ATOM 895 C CA . GLY A 1 116 ? -11.828 -5.73 -18.016 1 94 116 GLY A CA 1
ATOM 896 C C . GLY A 1 116 ? -11.523 -6.699 -16.891 1 94 116 GLY A C 1
ATOM 897 O O . GLY A 1 116 ? -12.375 -7.512 -16.516 1 94 116 GLY A O 1
ATOM 898 N N . PHE A 1 117 ? -10.336 -6.652 -16.328 1 97.5 117 PHE A N 1
ATOM 899 C CA . PHE A 1 117 ? -10.023 -7.516 -15.195 1 97.5 117 PHE A CA 1
ATOM 900 C C . PHE A 1 117 ? -10.758 -7.051 -13.945 1 97.5 117 PHE A C 1
ATOM 902 O O . PHE A 1 117 ? -10.992 -5.855 -13.758 1 97.5 117 PHE A O 1
ATOM 909 N N . ASP A 1 118 ? -11.164 -7.988 -13.102 1 96.31 118 ASP A N 1
ATOM 910 C CA . ASP A 1 118 ? -11.625 -7.672 -11.75 1 96.31 118 ASP A CA 1
ATOM 911 C C . ASP A 1 118 ? -10.445 -7.465 -10.805 1 96.31 118 ASP A C 1
ATOM 913 O O . ASP A 1 118 ? -9.648 -8.383 -10.594 1 96.31 118 ASP A O 1
ATOM 917 N N . VAL A 1 119 ? -10.375 -6.273 -10.266 1 97.19 119 VAL A N 1
ATOM 918 C CA . VAL A 1 119 ? -9.336 -5.988 -9.289 1 97.19 119 VAL A CA 1
ATOM 919 C C . VAL A 1 119 ? -9.688 -6.645 -7.953 1 97.19 119 VAL A C 1
ATOM 921 O O . VAL A 1 119 ? -10.844 -6.598 -7.52 1 97.19 119 VAL A O 1
ATOM 924 N N . LEU A 1 120 ? -8.711 -7.316 -7.348 1 96.19 120 LEU A N 1
ATOM 925 C CA . LEU A 1 120 ? -8.852 -7.938 -6.035 1 96.19 120 LEU A CA 1
ATOM 926 C C . LEU A 1 120 ? -7.949 -7.254 -5.012 1 96.19 120 LEU A C 1
ATOM 928 O O . LEU A 1 120 ? -7.055 -6.488 -5.379 1 96.19 120 LEU A O 1
ATOM 932 N N . PRO A 1 121 ? -8.203 -7.434 -3.711 1 95.12 121 PRO A N 1
ATOM 933 C CA . PRO A 1 121 ? -7.309 -6.844 -2.711 1 95.12 121 PRO A CA 1
ATOM 934 C C . PRO A 1 121 ? -5.848 -7.238 -2.916 1 95.12 121 PRO A C 1
ATOM 936 O O . PRO A 1 121 ? -5.539 -8.422 -3.055 1 95.12 121 PRO A O 1
ATOM 939 N N . ASP A 1 122 ? -5.027 -6.227 -2.975 1 95.62 122 ASP A N 1
ATOM 940 C CA . ASP A 1 122 ? -3.607 -6.457 -3.227 1 95.62 122 ASP A CA 1
ATOM 941 C C . ASP A 1 122 ? -2.873 -6.816 -1.938 1 95.62 122 ASP A C 1
ATOM 943 O O . ASP A 1 122 ? -3.463 -6.801 -0.855 1 95.62 122 ASP A O 1
ATOM 947 N N . ILE A 1 123 ? -1.649 -7.211 -2.072 1 96.06 123 ILE A N 1
ATOM 948 C CA . ILE A 1 123 ? -0.77 -7.531 -0.953 1 96.06 123 ILE A CA 1
ATOM 949 C C . ILE A 1 123 ? 0.422 -6.578 -0.944 1 96.06 123 ILE A C 1
ATOM 951 O O . ILE A 1 123 ? 1.102 -6.414 -1.96 1 96.06 123 ILE A O 1
ATOM 955 N N . VAL A 1 124 ? 0.583 -5.871 0.151 1 95.69 124 VAL A N 1
ATOM 956 C CA . VAL A 1 124 ? 1.767 -5.043 0.35 1 95.69 124 VAL A CA 1
ATOM 957 C C . VAL A 1 124 ? 2.918 -5.902 0.867 1 95.69 124 VAL A C 1
ATOM 959 O O . VAL A 1 124 ? 2.797 -6.551 1.908 1 95.69 124 VAL A O 1
ATOM 962 N N . TRP A 1 125 ? 3.977 -5.98 0.088 1 95.5 125 TRP A N 1
ATOM 963 C CA . TRP A 1 125 ? 5.184 -6.707 0.472 1 95.5 125 TRP A CA 1
ATOM 964 C C . TRP A 1 125 ? 6.266 -5.746 0.955 1 95.5 125 TRP A C 1
ATOM 966 O O . TRP A 1 125 ? 6.828 -4.988 0.163 1 95.5 125 TRP A O 1
ATOM 976 N N . ARG A 1 126 ? 6.52 -5.719 2.232 1 90.31 126 ARG A N 1
ATOM 977 C CA . ARG A 1 126 ? 7.512 -4.816 2.809 1 90.31 126 ARG A CA 1
ATOM 978 C C . ARG A 1 126 ? 8.906 -5.426 2.744 1 90.31 126 ARG A C 1
ATOM 980 O O . ARG A 1 126 ? 9.125 -6.551 3.203 1 90.31 126 ARG A O 1
ATOM 987 N N . LYS A 1 127 ? 9.781 -4.742 2.082 1 80.06 127 LYS A N 1
ATOM 988 C CA . LYS A 1 127 ? 11.195 -5.078 1.95 1 80.06 127 LYS A CA 1
ATOM 989 C C . LYS A 1 127 ? 12.07 -4.094 2.721 1 80.06 127 LYS A C 1
ATOM 991 O O . LYS A 1 127 ? 12.57 -3.119 2.152 1 80.06 127 LYS A O 1
ATOM 996 N N . PRO A 1 128 ? 12.117 -4.324 3.953 1 63.66 128 PRO A N 1
ATOM 997 C CA . PRO A 1 128 ? 12.867 -3.289 4.668 1 63.66 128 PRO A CA 1
ATOM 998 C C . PRO A 1 128 ? 14.297 -3.131 4.156 1 63.66 128 PRO A C 1
ATOM 1000 O O . PRO A 1 128 ? 14.953 -4.125 3.83 1 63.66 128 PRO A O 1
ATOM 1003 N N . ALA A 1 129 ? 14.539 -1.927 3.793 1 59.06 129 ALA A N 1
ATOM 1004 C CA . ALA A 1 129 ? 15.914 -1.603 3.422 1 59.06 129 ALA A CA 1
ATOM 1005 C C . ALA A 1 129 ? 16.859 -1.861 4.582 1 59.06 129 ALA A C 1
ATOM 1007 O O . ALA A 1 129 ? 16.453 -1.906 5.742 1 59.06 129 ALA A O 1
ATOM 1008 N N . ASN A 1 130 ? 17.938 -2.355 4.227 1 49.72 130 ASN A N 1
ATOM 1009 C CA . ASN A 1 130 ? 18.984 -2.572 5.227 1 49.72 130 ASN A CA 1
ATOM 1010 C C . ASN A 1 130 ? 19.375 -1.271 5.918 1 49.72 130 ASN A C 1
ATOM 1012 O O . ASN A 1 130 ? 20.031 -1.292 6.957 1 49.72 130 ASN A O 1
ATOM 1016 N N . SER A 1 131 ? 18.891 -0.159 5.25 1 51.06 131 SER A N 1
ATOM 1017 C CA . SER A 1 131 ? 19.359 1.074 5.879 1 51.06 131 SER A CA 1
ATOM 1018 C C . SER A 1 131 ? 18.516 1.421 7.102 1 51.06 131 SER A C 1
ATOM 1020 O O . SER A 1 131 ? 17.312 1.163 7.121 1 51.06 131 SER A O 1
ATOM 1022 N N . GLY A 1 132 ? 19.219 1.604 8.156 1 48.28 132 GLY A N 1
ATOM 1023 C CA . GLY A 1 132 ? 18.594 2.098 9.375 1 48.28 132 GLY A CA 1
ATOM 1024 C C . GLY A 1 132 ? 17.812 3.379 9.164 1 48.28 132 GLY A C 1
ATOM 1025 O O . GLY A 1 132 ? 16.875 3.67 9.906 1 48.28 132 GLY A O 1
ATOM 1026 N N . ALA A 1 133 ? 18.141 4.125 8.109 1 45.62 133 ALA A N 1
ATOM 1027 C CA . ALA A 1 133 ? 17.469 5.41 7.895 1 45.62 133 ALA A CA 1
ATOM 1028 C C . ALA A 1 133 ? 16.266 5.258 6.984 1 45.62 133 ALA A C 1
ATOM 1030 O O . ALA A 1 133 ? 16.375 4.742 5.871 1 45.62 133 ALA A O 1
ATOM 1031 N N . LYS A 1 134 ? 15.125 5.465 7.402 1 53.28 134 LYS A N 1
ATOM 1032 C CA . LYS A 1 134 ? 13.867 5.293 6.68 1 53.28 134 LYS A CA 1
ATOM 1033 C C . LYS A 1 134 ? 13.391 6.613 6.078 1 53.28 134 LYS A C 1
ATOM 1035 O O . LYS A 1 134 ? 12.188 6.859 5.984 1 53.28 134 LYS A O 1
ATOM 1040 N N . PHE A 1 135 ? 14.328 7.621 5.883 1 57.25 135 PHE A N 1
ATOM 1041 C CA . PHE A 1 135 ? 13.906 8.914 5.355 1 57.25 135 PHE A CA 1
ATOM 1042 C C . PHE A 1 135 ? 14.781 9.336 4.18 1 57.25 135 PHE A C 1
ATOM 1044 O O . PHE A 1 135 ? 15.93 8.906 4.074 1 57.25 135 PHE A O 1
ATOM 1051 N N . MET A 1 136 ? 14.008 9.898 3.289 1 59.56 136 MET A N 1
ATOM 1052 C CA . MET A 1 136 ? 14.727 10.609 2.232 1 59.56 136 MET A CA 1
ATOM 1053 C C . MET A 1 136 ? 14.672 12.117 2.457 1 59.56 136 MET A C 1
ATOM 1055 O O . MET A 1 136 ? 13.609 12.672 2.713 1 59.56 136 MET A O 1
ATOM 1059 N N . GLY A 1 137 ? 15.75 12.742 2.48 1 65.44 137 GLY A N 1
ATOM 1060 C CA . GLY A 1 137 ? 15.898 14.164 2.707 1 65.44 137 GLY A CA 1
ATOM 1061 C C . GLY A 1 137 ? 16.797 14.5 3.877 1 65.44 137 GLY A C 1
ATOM 1062 O O . GLY A 1 137 ? 17.25 13.602 4.598 1 65.44 137 GLY A O 1
ATOM 1063 N N . SER A 1 138 ? 17.25 15.672 3.863 1 63.59 138 SER A N 1
ATOM 1064 C CA . SER A 1 138 ? 18.312 16.062 4.793 1 63.59 138 SER A CA 1
ATOM 1065 C C . SER A 1 138 ? 17.734 16.719 6.043 1 63.59 138 SER A C 1
ATOM 1067 O O . SER A 1 138 ? 16.781 17.484 5.957 1 63.59 138 SER A O 1
ATOM 1069 N N . GLY A 1 139 ? 17.672 15.992 7.172 1 77.88 139 GLY A N 1
ATOM 1070 C CA . GLY A 1 139 ? 17.641 16.688 8.453 1 77.88 139 GLY A CA 1
ATOM 1071 C C . GLY A 1 139 ? 16.438 16.344 9.289 1 77.88 139 GLY A C 1
ATOM 1072 O O . GLY A 1 139 ? 15.75 15.352 9.031 1 77.88 139 GLY A O 1
ATOM 1073 N N . MET A 1 140 ? 16.219 17.016 10.336 1 88.5 140 MET A N 1
ATOM 1074 C CA . MET A 1 140 ? 15.172 16.828 11.344 1 88.5 140 MET A CA 1
ATOM 1075 C C . MET A 1 140 ? 14.156 17.969 11.289 1 88.5 140 MET A C 1
ATOM 1077 O O . MET A 1 140 ? 13.406 18.188 12.242 1 88.5 140 MET A O 1
ATOM 1081 N N . ILE A 1 141 ? 14.125 18.734 10.086 1 90.81 141 ILE A N 1
ATOM 1082 C CA . ILE A 1 141 ? 13.305 19.938 10.031 1 90.81 141 ILE A CA 1
ATOM 1083 C C . ILE A 1 141 ? 12.258 19.797 8.93 1 90.81 141 ILE A C 1
ATOM 1085 O O . ILE A 1 141 ? 12.578 19.422 7.801 1 90.81 141 ILE A O 1
ATOM 1089 N N . PRO A 1 142 ? 10.961 19.984 9.18 1 92.38 142 PRO A N 1
ATOM 1090 C CA . PRO A 1 142 ? 9.906 20 8.156 1 92.38 142 PRO A CA 1
ATOM 1091 C C . PRO A 1 142 ? 10.055 21.156 7.176 1 92.38 142 PRO A C 1
ATOM 1093 O O . PRO A 1 142 ? 10.75 22.141 7.469 1 92.38 142 PRO A O 1
ATOM 1096 N N . PRO A 1 143 ? 9.5 21.062 5.996 1 90.81 143 PRO A N 1
ATOM 1097 C CA . PRO A 1 143 ? 8.57 20.016 5.551 1 90.81 143 PRO A CA 1
ATOM 1098 C C . PRO A 1 143 ? 9.109 19.203 4.383 1 90.81 143 PRO A C 1
ATOM 1100 O O . PRO A 1 143 ? 8.344 18.578 3.65 1 90.81 143 PRO A O 1
ATOM 1103 N N . ASN A 1 144 ? 10.406 19.188 4.148 1 86.88 144 ASN A N 1
ATOM 1104 C CA . ASN A 1 144 ? 10.898 18.766 2.842 1 86.88 144 ASN A CA 1
ATOM 1105 C C . ASN A 1 144 ? 11.391 17.312 2.869 1 86.88 144 ASN A C 1
ATOM 1107 O O . ASN A 1 144 ? 11.914 16.812 1.871 1 86.88 144 ASN A O 1
ATOM 1111 N N . ALA A 1 145 ? 11.156 16.641 3.98 1 88.38 145 ALA A N 1
ATOM 1112 C CA . ALA A 1 145 ? 11.5 15.227 4.027 1 88.38 145 ALA A CA 1
ATOM 1113 C C . ALA A 1 145 ? 10.352 14.367 3.5 1 88.38 145 ALA A C 1
ATOM 1115 O O . ALA A 1 145 ? 9.203 14.82 3.447 1 88.38 145 ALA A O 1
ATOM 1116 N N . TYR A 1 146 ? 10.672 13.164 2.959 1 89.31 146 TYR A N 1
ATOM 1117 C CA . TYR A 1 146 ? 9.656 12.242 2.455 1 89.31 146 TYR A CA 1
ATOM 1118 C C . TYR A 1 146 ? 9.891 10.828 2.975 1 89.31 146 TYR A C 1
ATOM 1120 O O . TYR A 1 146 ? 11.016 10.477 3.342 1 89.31 146 TYR A O 1
ATOM 1128 N N . PRO A 1 147 ? 8.82 10.078 2.961 1 90.94 147 PRO A N 1
ATOM 1129 C CA . PRO A 1 147 ? 8.984 8.688 3.385 1 90.94 147 PRO A CA 1
ATOM 1130 C C . PRO A 1 147 ? 9.898 7.891 2.457 1 90.94 147 PRO A C 1
ATOM 1132 O O . PRO A 1 147 ? 9.992 8.195 1.264 1 90.94 147 PRO A O 1
ATOM 1135 N N . THR A 1 148 ? 10.539 6.973 3.078 1 86.56 148 THR A N 1
ATOM 1136 C CA . THR A 1 148 ? 11.359 6.059 2.287 1 86.56 148 THR A CA 1
ATOM 1137 C C . THR A 1 148 ? 10.508 4.93 1.717 1 86.56 148 THR A C 1
ATOM 1139 O O . THR A 1 148 ? 9.773 4.266 2.451 1 86.56 148 THR A O 1
ATOM 1142 N N . LEU A 1 149 ? 10.594 4.797 0.434 1 87.06 149 LEU A N 1
ATOM 1143 C CA . LEU A 1 149 ? 9.859 3.721 -0.221 1 87.06 149 LEU A CA 1
ATOM 1144 C C . LEU A 1 149 ? 10.484 2.367 0.091 1 87.06 149 LEU A C 1
ATOM 1146 O O . LEU A 1 149 ? 11.617 2.092 -0.314 1 87.06 149 LEU A O 1
ATOM 1150 N N . GLU A 1 150 ? 9.758 1.504 0.871 1 88.62 150 GLU A N 1
ATOM 1151 C CA . GLU A 1 150 ? 10.32 0.233 1.323 1 88.62 150 GLU A CA 1
ATOM 1152 C C . GLU A 1 150 ? 9.336 -0.913 1.091 1 88.62 150 GLU A C 1
ATOM 1154 O O . GLU A 1 150 ? 9.391 -1.933 1.782 1 88.62 150 GLU A O 1
ATOM 1159 N N . HIS A 1 151 ? 8.406 -0.667 0.187 1 92.06 151 HIS A N 1
ATOM 1160 C CA . HIS A 1 151 ? 7.477 -1.756 -0.092 1 92.06 151 HIS A CA 1
ATOM 1161 C C . HIS A 1 151 ? 7.195 -1.87 -1.586 1 92.06 151 HIS A C 1
ATOM 1163 O O . HIS A 1 151 ? 7.402 -0.914 -2.336 1 92.06 151 HIS A O 1
ATOM 1169 N N . GLU A 1 152 ? 6.852 -3.045 -1.965 1 94.19 152 GLU A N 1
ATOM 1170 C CA . GLU A 1 152 ? 6.254 -3.35 -3.262 1 94.19 152 GLU A CA 1
ATOM 1171 C C . GLU A 1 152 ? 4.824 -3.859 -3.105 1 94.19 152 GLU A C 1
ATOM 1173 O O . GLU A 1 152 ? 4.359 -4.086 -1.987 1 94.19 152 GLU A O 1
ATOM 1178 N N . SER A 1 153 ? 4.152 -3.834 -4.191 1 96.38 153 SER A N 1
ATOM 1179 C CA . SER A 1 153 ? 2.787 -4.348 -4.188 1 96.38 153 SER A CA 1
ATOM 1180 C C . SER A 1 153 ? 2.658 -5.574 -5.082 1 96.38 153 SER A C 1
ATOM 1182 O O . SER A 1 153 ? 3.246 -5.629 -6.164 1 96.38 153 SER A O 1
ATOM 1184 N N . ILE A 1 154 ? 1.955 -6.551 -4.578 1 97.94 154 ILE A N 1
ATOM 1185 C CA . ILE A 1 154 ? 1.479 -7.645 -5.418 1 97.94 154 ILE A CA 1
ATOM 1186 C C . ILE A 1 154 ? 0.035 -7.383 -5.836 1 97.94 154 ILE A C 1
ATOM 1188 O O . ILE A 1 154 ? -0.891 -7.543 -5.039 1 97.94 154 ILE A O 1
ATOM 1192 N N . LEU A 1 155 ? -0.105 -6.949 -7.055 1 98.56 155 LEU A N 1
ATOM 1193 C CA . LEU A 1 155 ? -1.424 -6.684 -7.613 1 98.56 155 LEU A CA 1
ATOM 1194 C C . LEU A 1 155 ? -2.129 -7.98 -7.992 1 98.56 155 LEU A C 1
ATOM 1196 O O . LEU A 1 155 ? -1.522 -8.867 -8.602 1 98.56 155 LEU A O 1
ATOM 1200 N N . LEU A 1 156 ? -3.342 -8.133 -7.578 1 98.06 156 LEU A N 1
ATOM 1201 C CA . LEU A 1 156 ? -4.156 -9.297 -7.898 1 98.06 156 LEU A CA 1
ATOM 1202 C C . LEU A 1 156 ? -5.359 -8.906 -8.75 1 98.06 156 LEU A C 1
ATOM 1204 O O . LEU A 1 156 ? -6.137 -8.031 -8.367 1 98.06 156 LEU A O 1
ATOM 1208 N N . VAL A 1 157 ? -5.449 -9.523 -9.898 1 98.25 157 VAL A N 1
ATOM 1209 C CA . VAL A 1 157 ? -6.609 -9.305 -10.758 1 98.25 157 VAL A CA 1
ATOM 1210 C C . VAL A 1 157 ? -7.137 -10.641 -11.266 1 98.25 157 VAL A C 1
ATOM 1212 O O . VAL A 1 157 ? -6.379 -11.602 -11.398 1 98.25 157 VAL A O 1
ATOM 1215 N N . ARG A 1 158 ? -8.367 -10.719 -11.516 1 97.44 158 ARG A N 1
ATOM 1216 C CA . ARG A 1 158 ? -9.008 -11.938 -12.008 1 97.44 158 ARG A CA 1
ATOM 1217 C C . ARG A 1 158 ? -9.625 -11.711 -13.383 1 97.44 158 ARG A C 1
ATOM 1219 O O . ARG A 1 158 ? -10.234 -10.664 -13.633 1 97.44 158 ARG A O 1
ATOM 1226 N N . ASN A 1 159 ? -9.43 -12.641 -14.258 1 96.81 159 ASN A N 1
ATOM 1227 C CA . ASN A 1 159 ? -10.062 -12.602 -15.57 1 96.81 159 ASN A CA 1
ATOM 1228 C C . ASN A 1 159 ? -11.492 -13.141 -15.531 1 96.81 159 ASN A C 1
ATOM 1230 O O . ASN A 1 159 ? -11.703 -14.344 -15.672 1 96.81 159 ASN A O 1
ATOM 1234 N N . GLY A 1 160 ? -12.453 -12.281 -15.258 1 90.44 160 GLY A N 1
ATOM 1235 C CA . GLY A 1 160 ? -13.844 -12.703 -15.219 1 90.44 160 GLY A CA 1
ATOM 1236 C C . GLY A 1 160 ? -14.281 -13.188 -13.844 1 90.44 160 GLY A C 1
ATOM 1237 O O . GLY A 1 160 ? -13.805 -12.68 -12.828 1 90.44 160 GLY A O 1
ATOM 1238 N N . GLY A 1 161 ? -15.32 -14.117 -13.805 1 87.38 161 GLY A N 1
ATOM 1239 C CA . GLY A 1 161 ? -15.867 -14.617 -12.555 1 87.38 161 GLY A CA 1
ATOM 1240 C C . GLY A 1 161 ? -14.984 -15.656 -11.891 1 87.38 161 GLY A C 1
ATOM 1241 O O . GLY A 1 161 ? -13.891 -15.953 -12.383 1 87.38 161 GLY A O 1
ATOM 1242 N N . ARG A 1 162 ? -15.422 -16.172 -10.797 1 88.06 162 ARG A N 1
ATOM 1243 C CA . ARG A 1 162 ? -14.664 -17.156 -10.031 1 88.06 162 ARG A CA 1
ATOM 1244 C C . ARG A 1 162 ? -14.461 -18.438 -10.828 1 88.06 162 ARG A C 1
ATOM 1246 O O . ARG A 1 162 ? -15.305 -18.812 -11.648 1 88.06 162 ARG A O 1
ATOM 1253 N N . ARG A 1 163 ? -13.336 -19.094 -10.539 1 89.25 163 ARG A N 1
ATOM 1254 C CA . ARG A 1 163 ? -13.031 -20.359 -11.188 1 89.25 163 ARG A CA 1
ATOM 1255 C C . ARG A 1 163 ? -13.945 -21.469 -10.672 1 89.25 163 ARG A C 1
ATOM 1257 O O . ARG A 1 163 ? -14.234 -21.531 -9.477 1 89.25 163 ARG A O 1
ATOM 1264 N N . SER A 1 164 ? -14.367 -22.25 -11.578 1 85.75 164 SER A N 1
ATOM 1265 C CA . SER A 1 164 ? -15.219 -23.375 -11.219 1 85.75 164 SER A CA 1
ATOM 1266 C C . SER A 1 164 ? -14.469 -24.703 -11.359 1 85.75 164 SER A C 1
ATOM 1268 O O . SER A 1 164 ? -13.648 -24.859 -12.258 1 85.75 164 SER A O 1
ATOM 1270 N N . PHE A 1 165 ? -14.719 -25.578 -10.375 1 85.12 165 PHE A N 1
ATOM 1271 C CA . PHE A 1 165 ? -14.141 -26.922 -10.398 1 85.12 165 PHE A CA 1
ATOM 1272 C C . PHE A 1 165 ? -15.234 -27.984 -10.328 1 85.12 165 PHE A C 1
ATOM 1274 O O . PHE A 1 165 ? -16.281 -27.766 -9.719 1 85.12 165 PHE A O 1
ATOM 1281 N N . PRO A 1 166 ? -14.961 -29.078 -11.07 1 79.81 166 PRO A N 1
ATOM 1282 C CA . PRO A 1 166 ? -15.914 -30.188 -10.898 1 79.81 166 PRO A CA 1
ATOM 1283 C C . PRO A 1 166 ? -15.953 -30.703 -9.461 1 79.81 166 PRO A C 1
ATOM 1285 O O . PRO A 1 166 ? -14.977 -30.562 -8.719 1 79.81 166 PRO A O 1
ATOM 1288 N N . ALA A 1 167 ? -17.203 -31.219 -9.141 1 71.12 167 ALA A N 1
ATOM 1289 C CA . ALA A 1 167 ? -17.391 -31.75 -7.801 1 71.12 167 ALA A CA 1
ATOM 1290 C C . ALA A 1 167 ? -16.391 -32.875 -7.52 1 71.12 167 ALA A C 1
ATOM 1292 O O . ALA A 1 167 ? -16.156 -33.75 -8.375 1 71.12 167 ALA A O 1
ATOM 1293 N N . GLY A 1 168 ? -15.828 -32.906 -6.348 1 66.38 168 GLY A N 1
ATOM 1294 C CA . GLY A 1 168 ? -14.945 -33.969 -5.891 1 66.38 168 GLY A CA 1
ATOM 1295 C C . GLY A 1 168 ? -13.57 -33.938 -6.539 1 66.38 168 GLY A C 1
ATOM 1296 O O . GLY A 1 168 ? -12.93 -34.969 -6.715 1 66.38 168 GLY A O 1
ATOM 1297 N N . ALA A 1 169 ? -13.219 -32.875 -7.02 1 70.19 169 ALA A N 1
ATOM 1298 C CA . ALA A 1 169 ? -11.891 -32.75 -7.617 1 70.19 169 ALA A CA 1
ATOM 1299 C C . ALA A 1 169 ? -10.797 -32.938 -6.566 1 70.19 169 ALA A C 1
ATOM 1301 O O . ALA A 1 169 ? -10.492 -31.984 -5.824 1 70.19 169 ALA A O 1
ATOM 1302 N N . ASP A 1 170 ? -10.289 -34.125 -6.508 1 75.69 170 ASP A N 1
ATOM 1303 C CA . ASP A 1 170 ? -9.305 -34.5 -5.508 1 75.69 170 ASP A CA 1
ATOM 1304 C C . ASP A 1 170 ? -8.117 -33.531 -5.492 1 75.69 170 ASP A C 1
ATOM 1306 O O . ASP A 1 170 ? -7.613 -33.188 -4.426 1 75.69 170 ASP A O 1
ATOM 1310 N N . ARG A 1 171 ? -7.754 -33.062 -6.664 1 85.5 171 ARG A N 1
ATOM 1311 C CA . ARG A 1 171 ? -6.566 -32.219 -6.742 1 85.5 171 ARG A CA 1
ATOM 1312 C C . ARG A 1 171 ? -6.777 -30.891 -5.988 1 85.5 171 ARG A C 1
ATOM 1314 O O . ARG A 1 171 ? -5.828 -30.328 -5.453 1 85.5 171 ARG A O 1
ATOM 1321 N N . ARG A 1 172 ? -7.945 -30.469 -5.953 1 87.88 172 ARG A N 1
ATOM 1322 C CA . ARG A 1 172 ? -8.242 -29.219 -5.246 1 87.88 172 ARG A CA 1
ATOM 1323 C C . ARG A 1 172 ? -8.094 -29.406 -3.738 1 87.88 172 ARG A C 1
ATOM 1325 O O . ARG A 1 172 ? -7.508 -28.562 -3.061 1 87.88 172 ARG A O 1
ATOM 1332 N N . TYR A 1 173 ? -8.547 -30.516 -3.246 1 88.31 173 TYR A N 1
ATOM 1333 C CA . TYR A 1 173 ? -8.477 -30.781 -1.812 1 88.31 173 TYR A CA 1
ATOM 1334 C C . TYR A 1 173 ? -7.047 -31.109 -1.392 1 88.31 173 TYR A C 1
ATOM 1336 O O . TYR A 1 173 ? -6.621 -30.766 -0.289 1 88.31 173 TYR A O 1
ATOM 1344 N N . GLU A 1 174 ? -6.348 -31.781 -2.252 1 92.81 174 GLU A N 1
ATOM 1345 C CA . GLU A 1 174 ? -4.945 -32.062 -1.958 1 92.81 174 GLU A CA 1
ATOM 1346 C C . GLU A 1 174 ? -4.125 -30.766 -1.903 1 92.81 174 GLU A C 1
ATOM 1348 O O . GLU A 1 174 ? -3.07 -30.719 -1.266 1 92.81 174 GLU A O 1
ATOM 1353 N N . SER A 1 175 ? -4.633 -29.719 -2.596 1 94.94 175 SER A N 1
ATOM 1354 C CA . SER A 1 175 ? -3.902 -28.453 -2.711 1 94.94 175 SER A CA 1
ATOM 1355 C C . SER A 1 175 ? -4.277 -27.5 -1.589 1 94.94 175 SER A C 1
ATOM 1357 O O . SER A 1 175 ? -3.887 -26.328 -1.609 1 94.94 175 SER A O 1
ATOM 1359 N N . ALA A 1 176 ? -5.008 -27.984 -0.624 1 94.75 176 ALA A N 1
ATOM 1360 C CA . ALA A 1 176 ? -5.453 -27.125 0.475 1 94.75 176 ALA A CA 1
ATOM 1361 C C . ALA A 1 176 ? -4.262 -26.594 1.269 1 94.75 176 ALA A C 1
ATOM 1363 O O . ALA A 1 176 ? -3.135 -27.062 1.1 1 94.75 176 ALA A O 1
ATOM 1364 N N . TYR A 1 177 ? -4.426 -25.562 1.981 1 94.62 177 TYR A N 1
ATOM 1365 C CA . TYR A 1 177 ? -3.408 -25.016 2.877 1 94.62 177 TYR A CA 1
ATOM 1366 C C . TYR A 1 177 ? -3.861 -25.094 4.328 1 94.62 177 TYR A C 1
ATOM 1368 O O . TYR A 1 177 ? -5.059 -25.188 4.609 1 94.62 177 TYR A O 1
ATOM 1376 N N . PHE A 1 178 ? -2.902 -25.109 5.227 1 95.25 178 PHE A N 1
ATOM 1377 C CA . PHE A 1 178 ? -3.184 -25.156 6.656 1 95.25 178 PHE A CA 1
ATOM 1378 C C . PHE A 1 178 ? -3.834 -23.859 7.121 1 95.25 178 PHE A C 1
ATOM 1380 O O . PHE A 1 178 ? -3.596 -22.797 6.543 1 95.25 178 PHE A O 1
ATOM 1387 N N . TRP A 1 179 ? -4.57 -23.953 8.125 1 92.5 179 TRP A N 1
ATOM 1388 C CA . TRP A 1 179 ? -5.309 -22.812 8.664 1 92.5 179 TRP A CA 1
ATOM 1389 C C . TRP A 1 179 ? -4.363 -21.656 8.992 1 92.5 179 TRP A C 1
ATOM 1391 O O . TRP A 1 179 ? -4.645 -20.516 8.656 1 92.5 179 TRP A O 1
ATOM 1401 N N . GLU A 1 180 ? -3.287 -21.922 9.648 1 92.12 180 GLU A N 1
ATOM 1402 C CA . GLU A 1 180 ? -2.344 -20.875 10.031 1 92.12 180 GLU A CA 1
ATOM 1403 C C . GLU A 1 180 ? -1.648 -20.281 8.812 1 92.12 180 GLU A C 1
ATOM 1405 O O . GLU A 1 180 ? -1.271 -19.109 8.82 1 92.12 180 GLU A O 1
ATOM 1410 N N . GLU A 1 181 ? -1.444 -21.109 7.719 1 93.69 181 GLU A N 1
ATOM 1411 C CA . GLU A 1 181 ? -0.907 -20.578 6.465 1 93.69 181 GLU A CA 1
ATOM 1412 C C . GLU A 1 181 ? -1.866 -19.578 5.828 1 93.69 181 GLU A C 1
ATOM 1414 O O . GLU A 1 181 ? -1.443 -18.531 5.352 1 93.69 181 GLU A O 1
ATOM 1419 N N . ARG A 1 182 ? -3.078 -20.016 5.828 1 92.31 182 ARG A N 1
ATOM 1420 C CA . ARG A 1 182 ? -4.098 -19.141 5.246 1 92.31 182 ARG A CA 1
ATOM 1421 C C . ARG A 1 182 ? -4.082 -17.766 5.898 1 92.31 182 ARG A C 1
ATOM 1423 O O . ARG A 1 182 ? -4.125 -16.75 5.211 1 92.31 182 ARG A O 1
ATOM 1430 N N . ASN A 1 183 ? -4.035 -17.734 7.188 1 88 183 ASN A N 1
ATOM 1431 C CA . ASN A 1 183 ? -4.043 -16.484 7.938 1 88 183 ASN A CA 1
ATOM 1432 C C . ASN A 1 183 ? -2.816 -15.641 7.617 1 88 183 ASN A C 1
ATOM 1434 O O . ASN A 1 183 ? -2.893 -14.406 7.617 1 88 183 ASN A O 1
ATOM 1438 N N . ARG A 1 184 ? -1.793 -16.25 7.359 1 90.69 184 ARG A N 1
ATOM 1439 C CA . ARG A 1 184 ? -0.55 -15.562 7.031 1 90.69 184 ARG A CA 1
ATOM 1440 C C . ARG A 1 184 ? -0.533 -15.133 5.57 1 90.69 184 ARG A C 1
ATOM 1442 O O . ARG A 1 184 ? -0.188 -13.984 5.258 1 90.69 184 ARG A O 1
ATOM 1449 N N . TRP A 1 185 ? -0.953 -16.016 4.703 1 93.94 185 TRP A N 1
ATOM 1450 C CA . TRP A 1 185 ? -0.833 -15.797 3.266 1 93.94 185 TRP A CA 1
ATOM 1451 C C . TRP A 1 185 ? -1.864 -14.781 2.781 1 93.94 185 TRP A C 1
ATOM 1453 O O . TRP A 1 185 ? -1.587 -13.984 1.881 1 93.94 185 TRP A O 1
ATOM 1463 N N . PHE A 1 186 ? -3.008 -14.758 3.379 1 93.38 186 PHE A N 1
ATOM 1464 C CA . PHE A 1 186 ? -4.086 -13.914 2.877 1 93.38 186 PHE A CA 1
ATOM 1465 C C . PHE A 1 186 ? -4.176 -12.617 3.674 1 93.38 186 PHE A C 1
ATOM 1467 O O . PHE A 1 186 ? -5.16 -11.883 3.566 1 93.38 186 PHE A O 1
ATOM 1474 N N . SER A 1 187 ? -3.123 -12.375 4.453 1 91.38 187 SER A N 1
ATOM 1475 C CA . SER A 1 187 ? -2.945 -11.016 4.949 1 91.38 187 SER A CA 1
ATOM 1476 C C . SER A 1 187 ? -2.574 -10.062 3.816 1 91.38 187 SER A C 1
ATOM 1478 O O . SER A 1 187 ? -1.798 -10.414 2.928 1 91.38 187 SER A O 1
ATOM 1480 N N . ASP A 1 188 ? -3.09 -8.828 3.869 1 92.81 188 ASP A N 1
ATOM 1481 C CA . ASP A 1 188 ? -2.752 -7.875 2.814 1 92.81 188 ASP A CA 1
ATOM 1482 C C . ASP A 1 188 ? -1.398 -7.219 3.076 1 92.81 188 ASP A C 1
ATOM 1484 O O . ASP A 1 188 ? -1.031 -6.25 2.408 1 92.81 188 ASP A O 1
ATOM 1488 N N . LEU A 1 189 ? -0.712 -7.719 4.086 1 93 189 LEU A N 1
ATOM 1489 C CA . LEU A 1 189 ? 0.621 -7.219 4.406 1 93 189 LEU A CA 1
ATOM 1490 C C . LEU A 1 189 ? 1.578 -8.367 4.695 1 93 189 LEU A C 1
ATOM 1492 O O . LEU A 1 189 ? 1.355 -9.148 5.621 1 93 189 LEU A O 1
ATOM 1496 N N . TRP A 1 190 ? 2.549 -8.5 3.832 1 94.19 190 TRP A N 1
ATOM 1497 C CA . TRP A 1 190 ? 3.615 -9.469 4.043 1 94.19 190 TRP A CA 1
ATOM 1498 C C . TRP A 1 190 ? 4.887 -8.789 4.531 1 94.19 190 TRP A C 1
ATOM 1500 O O . TRP A 1 190 ? 5.508 -8.016 3.795 1 94.19 190 TRP A O 1
ATOM 1510 N N . THR A 1 191 ? 5.277 -9.039 5.773 1 90.56 191 THR A N 1
ATOM 1511 C CA . THR A 1 191 ? 6.492 -8.469 6.34 1 90.56 191 THR A CA 1
ATOM 1512 C C . THR A 1 191 ? 7.508 -9.562 6.656 1 90.56 191 THR A C 1
ATOM 1514 O O . THR A 1 191 ? 8.648 -9.266 7.035 1 90.56 191 THR A O 1
ATOM 1517 N N . ASP A 1 192 ? 7.156 -10.789 6.445 1 88.81 192 ASP A N 1
ATOM 1518 C CA . ASP A 1 192 ? 7.938 -11.922 6.926 1 88.81 192 ASP A CA 1
ATOM 1519 C C . ASP A 1 192 ? 8.805 -12.508 5.812 1 88.81 192 ASP A C 1
ATOM 1521 O O . ASP A 1 192 ? 9.539 -13.469 6.031 1 88.81 192 ASP A O 1
ATOM 1525 N N . VAL A 1 193 ? 8.625 -12.016 4.621 1 86.12 193 VAL A N 1
ATOM 1526 C CA . VAL A 1 193 ? 9.445 -12.508 3.52 1 86.12 193 VAL A CA 1
ATOM 1527 C C . VAL A 1 193 ? 10.555 -11.5 3.215 1 86.12 193 VAL A C 1
ATOM 1529 O O . VAL A 1 193 ? 10.281 -10.391 2.75 1 86.12 193 VAL A O 1
ATOM 1532 N N . ARG A 1 194 ? 11.695 -11.82 3.686 1 73.12 194 ARG A N 1
ATOM 1533 C CA . ARG A 1 194 ? 12.828 -10.93 3.465 1 73.12 194 ARG A CA 1
ATOM 1534 C C . ARG A 1 194 ? 13.281 -10.969 2.01 1 73.12 194 ARG A C 1
ATOM 1536 O O . ARG A 1 194 ? 13.008 -11.938 1.296 1 73.12 194 ARG A O 1
ATOM 1543 N N . GLY A 1 195 ? 13.602 -9.883 1.478 1 60.41 195 GLY A N 1
ATOM 1544 C CA . GLY A 1 195 ? 14.117 -9.852 0.117 1 60.41 195 GLY A CA 1
ATOM 1545 C C . GLY A 1 195 ? 15.188 -10.891 -0.143 1 60.41 195 GLY A C 1
ATOM 1546 O O . GLY A 1 195 ? 15.492 -11.703 0.732 1 60.41 195 GLY A O 1
ATOM 1547 N N . THR A 1 196 ? 15.578 -11.25 -1.407 1 49.19 196 THR A N 1
ATOM 1548 C CA . THR A 1 196 ? 16.484 -12.32 -1.837 1 49.19 196 THR A CA 1
ATOM 1549 C C . THR A 1 196 ? 17.766 -12.305 -1.021 1 49.19 196 THR A C 1
ATOM 1551 O O . THR A 1 196 ? 18.453 -11.281 -0.947 1 49.19 196 THR A O 1
ATOM 1554 N N . GLY A 1 197 ? 17.719 -13.086 0.04 1 40.56 197 GLY A N 1
ATOM 1555 C CA . GLY A 1 197 ? 18.984 -13.352 0.715 1 40.56 197 GLY A CA 1
ATOM 1556 C C . GLY A 1 197 ? 20.125 -13.648 -0.242 1 40.56 197 GLY A C 1
ATOM 1557 O O . GLY A 1 197 ? 19.906 -13.75 -1.453 1 40.56 197 GLY A O 1
ATOM 1558 N N . GLN A 1 198 ? 21.453 -13.875 0.471 1 38.62 198 GLN A N 1
ATOM 1559 C CA . GLN A 1 198 ? 22.812 -14.062 -0.013 1 38.62 198 GLN A CA 1
ATOM 1560 C C . GLN A 1 198 ? 22.906 -15.273 -0.934 1 38.62 198 GLN A C 1
ATOM 1562 O O . GLN A 1 198 ? 23.953 -15.523 -1.53 1 38.62 198 GLN A O 1
ATOM 1567 N N . ASP A 1 199 ? 22 -16.109 -0.884 1 39.06 199 ASP A N 1
ATOM 1568 C CA . ASP A 1 199 ? 22.531 -17.328 -1.476 1 39.06 199 ASP A CA 1
ATOM 1569 C C . ASP A 1 199 ? 22.594 -17.219 -2.996 1 39.06 199 ASP A C 1
ATOM 1571 O O . ASP A 1 199 ? 22.859 -18.219 -3.684 1 39.06 199 ASP A O 1
ATOM 1575 N N . LEU A 1 200 ? 21.922 -16.391 -3.678 1 40.94 200 LEU A N 1
ATOM 1576 C CA . LEU A 1 200 ? 22.266 -16.297 -5.09 1 40.94 200 LEU A CA 1
ATOM 1577 C C . LEU A 1 200 ? 23.547 -15.484 -5.277 1 40.94 200 LEU A C 1
ATOM 1579 O O . LEU A 1 200 ? 23.859 -14.617 -4.453 1 40.94 200 LEU A O 1
ATOM 1583 N N . ASP A 1 201 ? 24.438 -15.906 -6.047 1 40.22 201 ASP A N 1
ATOM 1584 C CA . ASP A 1 201 ? 25.625 -15.109 -6.391 1 40.22 201 ASP A CA 1
ATOM 1585 C C . ASP A 1 201 ? 25.25 -13.641 -6.594 1 40.22 201 ASP A C 1
ATOM 1587 O O . ASP A 1 201 ? 24.312 -13.328 -7.328 1 40.22 201 ASP A O 1
ATOM 1591 N N . ALA A 1 202 ? 25.672 -12.914 -5.762 1 45.44 202 ALA A N 1
ATOM 1592 C CA . ALA A 1 202 ? 25.516 -11.461 -5.672 1 45.44 202 ALA A CA 1
ATOM 1593 C C . ALA A 1 202 ? 25.391 -10.836 -7.059 1 45.44 202 ALA A C 1
ATOM 1595 O O . ALA A 1 202 ? 24.641 -9.883 -7.25 1 45.44 202 ALA A O 1
ATOM 1596 N N . GLY A 1 203 ? 26.125 -11.219 -7.945 1 40.47 203 GLY A N 1
ATOM 1597 C CA . GLY A 1 203 ? 26.203 -10.625 -9.273 1 40.47 203 GLY A CA 1
ATOM 1598 C C . GLY A 1 203 ? 24.922 -10.773 -10.062 1 40.47 203 GLY A C 1
ATOM 1599 O O . GLY A 1 203 ? 24.453 -9.812 -10.672 1 40.47 203 GLY A O 1
ATOM 1600 N N . VAL A 1 204 ? 24.359 -12.062 -10.102 1 41.03 204 VAL A N 1
ATOM 1601 C CA . VAL A 1 204 ? 23.188 -12.344 -10.922 1 41.03 204 VAL A CA 1
ATOM 1602 C C . VAL A 1 204 ? 21.953 -11.703 -10.289 1 41.03 204 VAL A C 1
ATOM 1604 O O . VAL A 1 204 ? 21.078 -11.188 -10.992 1 41.03 204 VAL A O 1
ATOM 1607 N N . ARG A 1 205 ? 21.906 -11.594 -9.055 1 48.03 205 ARG A N 1
ATOM 1608 C CA . ARG A 1 205 ? 20.812 -10.953 -8.344 1 48.03 205 ARG A CA 1
ATOM 1609 C C . ARG A 1 205 ? 20.734 -9.469 -8.688 1 48.03 205 ARG A C 1
ATOM 1611 O O . ARG A 1 205 ? 19.641 -8.914 -8.812 1 48.03 205 ARG A O 1
ATOM 1618 N N . ASP A 1 206 ? 21.922 -8.805 -8.594 1 49.25 206 ASP A N 1
ATOM 1619 C CA . ASP A 1 206 ? 22 -7.363 -8.844 1 49.25 206 ASP A CA 1
ATOM 1620 C C . ASP A 1 206 ? 21.359 -7 -10.18 1 49.25 206 ASP A C 1
ATOM 1622 O O . ASP A 1 206 ? 20.828 -5.902 -10.336 1 49.25 206 ASP A O 1
ATOM 1626 N N . ARG A 1 207 ? 21.438 -8.094 -11.016 1 45.09 207 ARG A N 1
ATOM 1627 C CA . ARG A 1 207 ? 21 -7.742 -12.359 1 45.09 207 ARG A CA 1
ATOM 1628 C C . ARG A 1 207 ? 19.5 -7.988 -12.516 1 45.09 207 ARG A C 1
ATOM 1630 O O . ARG A 1 207 ? 18.875 -7.48 -13.453 1 45.09 207 ARG A O 1
ATOM 1637 N N . SER A 1 208 ? 18.906 -8.711 -11.594 1 54.72 208 SER A N 1
ATOM 1638 C CA . SER A 1 208 ? 17.594 -9.195 -12.039 1 54.72 208 SER A CA 1
ATOM 1639 C C . SER A 1 208 ? 16.469 -8.547 -11.242 1 54.72 208 SER A C 1
ATOM 1641 O O . SER A 1 208 ? 15.32 -8.547 -11.68 1 54.72 208 SER A O 1
ATOM 1643 N N . GLY A 1 209 ? 16.656 -7.871 -10.242 1 65.94 209 GLY A N 1
ATOM 1644 C CA . GLY A 1 209 ? 15.523 -7.41 -9.461 1 65.94 209 GLY A CA 1
ATOM 1645 C C . GLY A 1 209 ? 14.547 -8.523 -9.117 1 65.94 209 GLY A C 1
ATOM 1646 O O . GLY A 1 209 ? 13.344 -8.289 -9 1 65.94 209 GLY A O 1
ATOM 1647 N N . ALA A 1 210 ? 15.07 -9.805 -9.031 1 81.25 210 ALA A N 1
ATOM 1648 C CA . ALA A 1 210 ? 14.211 -10.969 -8.82 1 81.25 210 ALA A CA 1
ATOM 1649 C C . ALA A 1 210 ? 13.656 -10.992 -7.398 1 81.25 210 ALA A C 1
ATOM 1651 O O . ALA A 1 210 ? 14.344 -10.625 -6.445 1 81.25 210 ALA A O 1
ATOM 1652 N N . PHE A 1 211 ? 12.367 -11.367 -7.316 1 90.38 211 PHE A N 1
ATOM 1653 C CA . PHE A 1 211 ? 11.781 -11.586 -6 1 90.38 211 PHE A CA 1
ATOM 1654 C C . PHE A 1 211 ? 12.195 -12.938 -5.441 1 90.38 211 PHE A C 1
ATOM 1656 O O . PHE A 1 211 ? 12.562 -13.844 -6.195 1 90.38 211 PHE A O 1
ATOM 1663 N N . PRO A 1 212 ? 12.242 -13.078 -4.098 1 92.44 212 PRO A N 1
ATOM 1664 C CA . PRO A 1 212 ? 12.578 -14.367 -3.486 1 92.44 212 PRO A CA 1
ATOM 1665 C C . PRO A 1 212 ? 11.57 -15.469 -3.832 1 92.44 212 PRO A C 1
ATOM 1667 O O . PRO A 1 212 ? 10.383 -15.18 -4.016 1 92.44 212 PRO A O 1
ATOM 1670 N N . VAL A 1 213 ? 11.984 -16.719 -3.844 1 94 213 VAL A N 1
ATOM 1671 C CA . VAL A 1 213 ? 11.195 -17.875 -4.285 1 94 213 VAL A CA 1
ATOM 1672 C C . VAL A 1 213 ? 9.953 -18.016 -3.412 1 94 213 VAL A C 1
ATOM 1674 O O . VAL A 1 213 ? 8.914 -18.469 -3.877 1 94 213 VAL A O 1
ATOM 1677 N N . GLU A 1 214 ? 9.992 -17.469 -2.16 1 94.88 214 GLU A N 1
ATOM 1678 C CA . GLU A 1 214 ? 8.859 -17.594 -1.244 1 94.88 214 GLU A CA 1
ATOM 1679 C C . GLU A 1 214 ? 7.645 -16.828 -1.761 1 94.88 214 GLU A C 1
ATOM 1681 O O . GLU A 1 214 ? 6.508 -17.234 -1.533 1 94.88 214 GLU A O 1
ATOM 1686 N N . ILE A 1 215 ? 7.875 -15.766 -2.508 1 96.56 215 ILE A N 1
ATOM 1687 C CA . ILE A 1 215 ? 6.781 -14.93 -2.98 1 96.56 215 ILE A CA 1
ATOM 1688 C C . ILE A 1 215 ? 5.957 -15.688 -4.02 1 96.56 215 ILE A C 1
ATOM 1690 O O . ILE A 1 215 ? 4.781 -15.977 -3.797 1 96.56 215 ILE A O 1
ATOM 1694 N N . PRO A 1 216 ? 6.602 -16.141 -5.105 1 98 216 PRO A N 1
ATOM 1695 C CA . PRO A 1 216 ? 5.785 -16.891 -6.062 1 98 216 PRO A CA 1
ATOM 1696 C C . PRO A 1 216 ? 5.285 -18.219 -5.5 1 98 216 PRO A C 1
ATOM 1698 O O . PRO A 1 216 ? 4.203 -18.672 -5.871 1 98 216 PRO A O 1
ATOM 1701 N N . LEU A 1 217 ? 6.008 -18.844 -4.625 1 97.69 217 LEU A N 1
ATOM 1702 C CA . LEU A 1 217 ? 5.574 -20.109 -4.051 1 97.69 217 LEU A CA 1
ATOM 1703 C C . LEU A 1 217 ? 4.266 -19.938 -3.283 1 97.69 217 LEU A C 1
ATOM 1705 O O . LEU A 1 217 ? 3.328 -20.719 -3.465 1 97.69 217 LEU A O 1
ATOM 1709 N N . ARG A 1 218 ? 4.207 -18.922 -2.463 1 97.06 218 ARG A N 1
ATOM 1710 C CA . ARG A 1 218 ? 2.977 -18.609 -1.744 1 97.06 218 ARG A CA 1
ATOM 1711 C C . ARG A 1 218 ? 1.827 -18.344 -2.711 1 97.06 218 ARG A C 1
ATOM 1713 O O . ARG A 1 218 ? 0.741 -18.906 -2.561 1 97.06 218 ARG A O 1
ATOM 1720 N N . LEU A 1 219 ? 2.086 -17.547 -3.68 1 98.5 219 LEU A N 1
ATOM 1721 C CA . LEU A 1 219 ? 1.053 -17.125 -4.621 1 98.5 219 LEU A CA 1
ATOM 1722 C C . LEU A 1 219 ? 0.528 -18.312 -5.414 1 98.5 219 LEU A C 1
ATOM 1724 O O . LEU A 1 219 ? -0.676 -18.422 -5.66 1 98.5 219 LEU A O 1
ATOM 1728 N N . ILE A 1 220 ? 1.42 -19.188 -5.828 1 98.69 220 ILE A N 1
ATOM 1729 C CA . ILE A 1 220 ? 1.02 -20.375 -6.582 1 98.69 220 ILE A CA 1
ATOM 1730 C C . ILE A 1 220 ? 0.144 -21.281 -5.711 1 98.69 220 ILE A C 1
ATOM 1732 O O . ILE A 1 220 ? -0.886 -21.781 -6.168 1 98.69 220 ILE A O 1
ATOM 1736 N N . ARG A 1 221 ? 0.501 -21.453 -4.488 1 97.31 221 ARG A N 1
ATOM 1737 C CA . ARG A 1 221 ? -0.281 -22.281 -3.58 1 97.31 221 ARG A CA 1
ATOM 1738 C C . ARG A 1 221 ? -1.625 -21.641 -3.262 1 97.31 221 ARG A C 1
ATOM 1740 O O . ARG A 1 221 ? -2.629 -22.328 -3.086 1 97.31 221 ARG A O 1
ATOM 1747 N N . MET A 1 222 ? -1.655 -20.359 -3.201 1 96.56 222 MET A N 1
ATOM 1748 C CA . MET A 1 222 ? -2.869 -19.609 -2.879 1 96.56 222 MET A CA 1
ATOM 1749 C C . MET A 1 222 ? -3.879 -19.688 -4.02 1 96.56 222 MET A C 1
ATOM 1751 O O . MET A 1 222 ? -5.078 -19.844 -3.779 1 96.56 222 MET A O 1
ATOM 1755 N N . PHE A 1 223 ? -3.369 -19.641 -5.301 1 97 223 PHE A N 1
ATOM 1756 C CA . PHE A 1 223 ? -4.289 -19.266 -6.371 1 97 223 PHE A CA 1
ATOM 1757 C C . PHE A 1 223 ? -4.277 -20.312 -7.48 1 97 223 PHE A C 1
ATOM 1759 O O . PHE A 1 223 ? -4.703 -20.031 -8.609 1 97 223 PHE A O 1
ATOM 1766 N N . SER A 1 224 ? -3.768 -21.484 -7.23 1 97 224 SER A N 1
ATOM 1767 C CA . SER A 1 224 ? -3.816 -22.594 -8.188 1 97 224 SER A CA 1
ATOM 1768 C C . SER A 1 224 ? -3.879 -23.938 -7.477 1 97 224 SER A C 1
ATOM 1770 O O . SER A 1 224 ? -3.742 -24.016 -6.254 1 97 224 SER A O 1
ATOM 1772 N N . VAL A 1 225 ? -4.121 -24.984 -8.25 1 96.19 225 VAL A N 1
ATOM 1773 C CA . VAL A 1 225 ? -4.141 -26.359 -7.738 1 96.19 225 VAL A CA 1
ATOM 1774 C C . VAL A 1 225 ? -3.102 -27.203 -8.477 1 96.19 225 VAL A C 1
ATOM 1776 O O . VAL A 1 225 ? -2.572 -26.781 -9.508 1 96.19 225 VAL A O 1
ATOM 1779 N N . TYR A 1 226 ? -2.744 -28.375 -7.883 1 96.88 226 TYR A N 1
ATOM 1780 C CA . TYR A 1 226 ? -1.773 -29.266 -8.516 1 96.88 226 TYR A CA 1
ATOM 1781 C C . TYR A 1 226 ? -2.104 -29.484 -9.984 1 96.88 226 TYR A C 1
ATOM 1783 O O . TYR A 1 226 ? -3.264 -29.688 -10.344 1 96.88 226 TYR A O 1
ATOM 1791 N N . GLY A 1 227 ? -1.086 -29.344 -10.836 1 96.62 227 GLY A N 1
ATOM 1792 C CA . GLY A 1 227 ? -1.259 -29.625 -12.25 1 96.62 227 GLY A CA 1
ATOM 1793 C C . GLY A 1 227 ? -1.631 -28.406 -13.07 1 96.62 227 GLY A C 1
ATOM 1794 O O . GLY A 1 227 ? -1.636 -28.453 -14.297 1 96.62 227 GLY A O 1
ATOM 1795 N N . ASP A 1 228 ? -1.967 -27.266 -12.445 1 97.88 228 ASP A N 1
ATOM 1796 C CA . ASP A 1 228 ? -2.268 -26.031 -13.156 1 97.88 228 ASP A CA 1
ATOM 1797 C C . ASP A 1 228 ? -1.035 -25.5 -13.891 1 97.88 228 ASP A C 1
ATOM 1799 O O . ASP A 1 228 ? 0.095 -25.859 -13.547 1 97.88 228 ASP A O 1
ATOM 1803 N N . THR A 1 229 ? -1.275 -24.656 -14.859 1 98.75 229 THR A N 1
ATOM 1804 C CA . THR A 1 229 ? -0.196 -24.016 -15.609 1 98.75 229 THR A CA 1
ATOM 1805 C C . THR A 1 229 ? 0.031 -22.594 -15.117 1 98.75 229 THR A C 1
ATOM 1807 O O . THR A 1 229 ? -0.892 -21.766 -15.125 1 98.75 229 THR A O 1
ATOM 1810 N N . VAL A 1 230 ? 1.271 -22.297 -14.711 1 98.94 230 VAL A N 1
ATOM 1811 C CA . VAL A 1 230 ? 1.669 -20.969 -14.234 1 98.94 230 VAL A CA 1
ATOM 1812 C C . VAL A 1 230 ? 2.506 -20.266 -15.305 1 98.94 230 VAL A C 1
ATOM 1814 O O . VAL A 1 230 ? 3.465 -20.844 -15.828 1 98.94 230 VAL A O 1
ATOM 1817 N N . LEU A 1 231 ? 2.141 -19.016 -15.609 1 98.88 231 LEU A N 1
ATOM 1818 C CA . LEU A 1 231 ? 2.867 -18.234 -16.609 1 98.88 231 LEU A CA 1
ATOM 1819 C C . LEU A 1 231 ? 3.664 -17.125 -15.945 1 98.88 231 LEU A C 1
ATOM 1821 O O . LEU A 1 231 ? 3.162 -16.438 -15.047 1 98.88 231 LEU A O 1
ATOM 1825 N N . ASP A 1 232 ? 4.914 -16.953 -16.375 1 98.56 232 ASP A N 1
ATOM 1826 C CA . ASP A 1 232 ? 5.738 -15.781 -16.094 1 98.56 232 ASP A CA 1
ATOM 1827 C C . ASP A 1 232 ? 6.234 -15.133 -17.375 1 98.56 232 ASP A C 1
ATOM 1829 O O . ASP A 1 232 ? 7.254 -15.547 -17.938 1 98.56 232 ASP A O 1
ATOM 1833 N N . PRO A 1 233 ? 5.602 -14.078 -17.828 1 98.12 233 PRO A N 1
ATOM 1834 C CA . PRO A 1 233 ? 6.016 -13.43 -19.062 1 98.12 233 PRO A CA 1
ATOM 1835 C C . PRO A 1 233 ? 7.309 -12.633 -18.922 1 98.12 233 PRO A C 1
ATOM 1837 O O . PRO A 1 233 ? 7.891 -12.203 -19.922 1 98.12 233 PRO A O 1
ATOM 1840 N N . PHE A 1 234 ? 7.719 -12.367 -17.734 1 96.38 234 PHE A N 1
ATOM 1841 C CA . PHE A 1 234 ? 9 -11.742 -17.422 1 96.38 234 PHE A CA 1
ATOM 1842 C C . PHE A 1 234 ? 9.859 -12.672 -16.578 1 96.38 234 PHE A C 1
ATOM 1844 O O . PHE A 1 234 ? 10.164 -12.359 -15.422 1 96.38 234 PHE A O 1
ATOM 1851 N N . TRP A 1 235 ? 10.312 -13.672 -17.156 1 95.25 235 TRP A N 1
ATOM 1852 C CA . TRP A 1 235 ? 10.797 -14.891 -16.516 1 95.25 235 TRP A CA 1
ATOM 1853 C C . TRP A 1 235 ? 12.078 -14.617 -15.734 1 95.25 235 TRP A C 1
ATOM 1855 O O . TRP A 1 235 ? 12.266 -15.148 -14.633 1 95.25 235 TRP A O 1
ATOM 1865 N N . GLY A 1 236 ? 13.039 -13.758 -16.312 1 91.19 236 GLY A N 1
ATOM 1866 C CA . GLY A 1 236 ? 14.266 -13.383 -15.641 1 91.19 236 GLY A CA 1
ATOM 1867 C C . GLY A 1 236 ? 15.141 -14.57 -15.289 1 91.19 236 GLY A C 1
ATOM 1868 O O . GLY A 1 236 ? 15.57 -15.312 -16.172 1 91.19 236 GLY A O 1
ATOM 1869 N N . THR A 1 237 ? 15.258 -14.875 -13.984 1 89.25 237 THR A N 1
ATOM 1870 C CA . THR A 1 237 ? 16.141 -15.938 -13.531 1 89.25 237 THR A CA 1
ATOM 1871 C C . THR A 1 237 ? 15.352 -17.219 -13.258 1 89.25 237 THR A C 1
ATOM 1873 O O . THR A 1 237 ? 15.891 -18.188 -12.719 1 89.25 237 THR A O 1
ATOM 1876 N N . GLY A 1 238 ? 14.109 -17.234 -13.492 1 94.38 238 GLY A N 1
ATOM 1877 C CA . GLY A 1 238 ? 13.305 -18.453 -13.477 1 94.38 238 GLY A CA 1
ATOM 1878 C C . GLY A 1 238 ? 12.727 -18.75 -12.109 1 94.38 238 GLY A C 1
ATOM 1879 O O . GLY A 1 238 ? 12.344 -19.891 -11.836 1 94.38 238 GLY A O 1
ATOM 1880 N N . THR A 1 239 ? 12.633 -17.734 -11.234 1 94.88 239 THR A N 1
ATOM 1881 C CA . THR A 1 239 ? 12.164 -17.938 -9.867 1 94.88 239 THR A CA 1
ATOM 1882 C C . THR A 1 239 ? 10.742 -18.5 -9.859 1 94.88 239 THR A C 1
ATOM 1884 O O . THR A 1 239 ? 10.438 -19.406 -9.078 1 94.88 239 THR A O 1
ATOM 1887 N N . THR A 1 240 ? 9.906 -18.031 -10.719 1 97.75 240 THR A N 1
ATOM 1888 C CA . THR A 1 240 ? 8.523 -18.5 -10.789 1 97.75 240 THR A CA 1
ATOM 1889 C C . THR A 1 240 ? 8.461 -19.953 -11.234 1 97.75 240 THR A C 1
ATOM 1891 O O . THR A 1 240 ? 7.695 -20.75 -10.688 1 97.75 240 THR A O 1
ATOM 1894 N N . SER A 1 241 ? 9.25 -20.359 -12.203 1 97.5 241 SER A N 1
ATOM 1895 C CA . SER A 1 241 ? 9.297 -21.75 -12.633 1 97.5 241 SER A CA 1
ATOM 1896 C C . SER A 1 241 ? 9.805 -22.656 -11.508 1 97.5 241 SER A C 1
ATOM 1898 O O . SER A 1 241 ? 9.281 -23.75 -11.312 1 97.5 241 SER A O 1
ATOM 1900 N N . LEU A 1 242 ? 10.836 -22.219 -10.836 1 96.62 242 LEU A N 1
ATOM 1901 C CA . LEU A 1 242 ? 11.344 -22.984 -9.703 1 96.62 242 LEU A CA 1
ATOM 1902 C C . LEU A 1 242 ? 10.25 -23.188 -8.656 1 96.62 242 LEU A C 1
ATOM 1904 O O . LEU A 1 242 ? 10.062 -24.297 -8.156 1 96.62 242 LEU A O 1
ATOM 1908 N N . ALA A 1 243 ? 9.555 -22.141 -8.32 1 97.75 243 ALA A N 1
ATOM 1909 C CA . ALA A 1 243 ? 8.445 -22.219 -7.371 1 97.75 243 ALA A CA 1
ATOM 1910 C C . ALA A 1 243 ? 7.367 -23.188 -7.863 1 97.75 243 ALA A C 1
ATOM 1912 O O . ALA A 1 243 ? 6.789 -23.938 -7.074 1 97.75 243 ALA A O 1
ATOM 1913 N N . ALA A 1 244 ? 7.074 -23.125 -9.141 1 98.69 244 ALA A N 1
ATOM 1914 C CA . ALA A 1 244 ? 6.086 -24.031 -9.727 1 98.69 244 ALA A CA 1
ATOM 1915 C C . ALA A 1 244 ? 6.512 -25.484 -9.57 1 98.69 244 ALA A C 1
ATOM 1917 O O . ALA A 1 244 ? 5.684 -26.359 -9.289 1 98.69 244 ALA A O 1
ATOM 1918 N N . MET A 1 245 ? 7.797 -25.781 -9.727 1 98 245 MET A N 1
ATOM 1919 C CA . MET A 1 245 ? 8.312 -27.141 -9.5 1 98 245 MET A CA 1
ATOM 1920 C C . MET A 1 245 ? 8.07 -27.562 -8.055 1 98 245 MET A C 1
ATOM 1922 O O . MET A 1 245 ? 7.551 -28.656 -7.812 1 98 245 MET A O 1
ATOM 1926 N N . PHE A 1 246 ? 8.43 -26.672 -7.148 1 97.69 246 PHE A N 1
ATOM 1927 C CA . PHE A 1 246 ? 8.25 -26.984 -5.734 1 97.69 246 PHE A CA 1
ATOM 1928 C C . PHE A 1 246 ? 6.777 -27.234 -5.418 1 97.69 246 PHE A C 1
ATOM 1930 O O . PHE A 1 246 ? 6.457 -28.047 -4.543 1 97.69 246 PHE A O 1
ATOM 1937 N N . ALA A 1 247 ? 5.883 -26.562 -6.145 1 97.94 247 ALA A N 1
ATOM 1938 C CA . ALA A 1 247 ? 4.461 -26.578 -5.816 1 97.94 247 ALA A CA 1
ATOM 1939 C C . ALA A 1 247 ? 3.713 -27.594 -6.684 1 97.94 247 ALA A C 1
ATOM 1941 O O . ALA A 1 247 ? 2.49 -27.719 -6.578 1 97.94 247 ALA A O 1
ATOM 1942 N N . GLY A 1 248 ? 4.387 -28.328 -7.547 1 98.06 248 GLY A N 1
ATOM 1943 C CA . GLY A 1 248 ? 3.768 -29.344 -8.375 1 98.06 248 GLY A CA 1
ATOM 1944 C C . GLY A 1 248 ? 2.84 -28.781 -9.43 1 98.06 248 GLY A C 1
ATOM 1945 O O . GLY A 1 248 ? 1.73 -29.281 -9.625 1 98.06 248 GLY A O 1
ATOM 1946 N N . ARG A 1 249 ? 3.197 -27.656 -10.031 1 98.56 249 ARG A N 1
ATOM 1947 C CA . ARG A 1 249 ? 2.463 -27.031 -11.125 1 98.56 249 ARG A CA 1
ATOM 1948 C C . ARG A 1 249 ? 3.303 -27 -12.398 1 98.56 249 ARG A C 1
ATOM 1950 O O . ARG A 1 249 ? 4.531 -27.031 -12.344 1 98.56 249 ARG A O 1
ATOM 1957 N N . HIS A 1 250 ? 2.625 -26.984 -13.578 1 98.75 250 HIS A N 1
ATOM 1958 C CA . HIS A 1 250 ? 3.305 -26.656 -14.828 1 98.75 250 HIS A CA 1
ATOM 1959 C C . HIS A 1 250 ? 3.701 -25.188 -14.875 1 98.75 250 HIS A C 1
ATOM 1961 O O . HIS A 1 250 ? 3.125 -24.359 -14.156 1 98.75 250 HIS A O 1
ATOM 1967 N N . SER A 1 251 ? 4.75 -24.875 -15.711 1 98.69 251 SER A N 1
ATOM 1968 C CA . SER A 1 251 ? 5.074 -23.453 -15.883 1 98.69 251 SER A CA 1
ATOM 1969 C C . SER A 1 251 ? 5.527 -23.156 -17.312 1 98.69 251 SER A C 1
ATOM 1971 O O . SER A 1 251 ? 6.008 -24.062 -18.016 1 98.69 251 SER A O 1
ATOM 1973 N N . VAL A 1 252 ? 5.246 -21.953 -17.766 1 98.56 252 VAL A N 1
ATOM 1974 C CA . VAL A 1 252 ? 5.777 -21.391 -19 1 98.56 252 VAL A CA 1
ATOM 1975 C C . VAL A 1 252 ? 6.379 -20.016 -18.719 1 98.56 252 VAL A C 1
ATOM 1977 O O . VAL A 1 252 ? 5.75 -19.172 -18.062 1 98.56 252 VAL A O 1
ATOM 1980 N N . GLY A 1 253 ? 7.582 -19.812 -19.094 1 97.38 253 GLY A N 1
ATOM 1981 C CA . GLY A 1 253 ? 8.266 -18.531 -18.922 1 97.38 253 GLY A CA 1
ATOM 1982 C C . GLY A 1 253 ? 8.766 -17.938 -20.219 1 97.38 253 GLY A C 1
ATOM 1983 O O . GLY A 1 253 ? 9.18 -18.656 -21.125 1 97.38 253 GLY A O 1
ATOM 1984 N N . TYR A 1 254 ? 8.695 -16.641 -20.344 1 96.5 254 TYR A N 1
ATOM 1985 C CA . TYR A 1 254 ? 9.234 -15.906 -21.484 1 96.5 254 TYR A CA 1
ATOM 1986 C C . TYR A 1 254 ? 10.359 -14.977 -21.047 1 96.5 254 TYR A C 1
ATOM 1988 O O . TYR A 1 254 ? 10.227 -14.266 -20.047 1 96.5 254 TYR A O 1
ATOM 1996 N N . GLU A 1 255 ? 11.414 -15.07 -21.703 1 93.19 255 GLU A N 1
ATOM 1997 C CA . GLU A 1 255 ? 12.57 -14.211 -21.453 1 93.19 255 GLU A CA 1
ATOM 1998 C C . GLU A 1 255 ? 13.266 -13.844 -22.766 1 93.19 255 GLU A C 1
ATOM 2000 O O . GLU A 1 255 ? 13.516 -14.703 -23.609 1 93.19 255 GLU A O 1
ATOM 2005 N N . ARG A 1 256 ? 13.555 -12.562 -22.875 1 89.06 256 ARG A N 1
ATOM 2006 C CA . ARG A 1 256 ? 14.164 -12.094 -24.109 1 89.06 256 ARG A CA 1
ATOM 2007 C C . ARG A 1 256 ? 15.648 -12.469 -24.156 1 89.06 256 ARG A C 1
ATOM 2009 O O . ARG A 1 256 ? 16.188 -12.727 -25.234 1 89.06 256 ARG A O 1
ATOM 2016 N N . ASP A 1 257 ? 16.297 -12.453 -23.016 1 85.12 257 ASP A N 1
ATOM 2017 C CA . ASP A 1 257 ? 17.719 -12.727 -22.922 1 85.12 257 ASP A CA 1
ATOM 2018 C C . ASP A 1 257 ? 17.984 -14.227 -22.844 1 85.12 257 ASP A C 1
ATOM 2020 O O . ASP A 1 257 ? 17.781 -14.852 -21.797 1 85.12 257 ASP A O 1
ATOM 2024 N N . ALA A 1 258 ? 18.609 -14.797 -23.734 1 82.62 258 ALA A N 1
ATOM 2025 C CA . ALA A 1 258 ? 18.859 -16.234 -23.828 1 82.62 258 ALA A CA 1
ATOM 2026 C C . ALA A 1 258 ? 19.875 -16.672 -22.766 1 82.62 258 ALA A C 1
ATOM 2028 O O . ALA A 1 258 ? 19.859 -17.828 -22.344 1 82.62 258 ALA A O 1
ATOM 2029 N N . ASP A 1 259 ? 20.703 -15.75 -22.328 1 81.81 259 ASP A N 1
ATOM 2030 C CA . ASP A 1 259 ? 21.75 -16.078 -21.344 1 81.81 259 ASP A CA 1
ATOM 2031 C C . ASP A 1 259 ? 21.125 -16.391 -19.984 1 81.81 259 ASP A C 1
ATOM 2033 O O . ASP A 1 259 ? 21.703 -17.172 -19.219 1 81.81 259 ASP A O 1
ATOM 2037 N N . LEU A 1 260 ? 20.078 -15.844 -19.75 1 79.75 260 LEU A N 1
ATOM 2038 C CA . LEU A 1 260 ? 19.438 -16.094 -18.453 1 79.75 260 LEU A CA 1
ATOM 2039 C C . LEU A 1 260 ? 18.906 -17.516 -18.375 1 79.75 260 LEU A C 1
ATOM 2041 O O . LEU A 1 260 ? 18.891 -18.109 -17.297 1 79.75 260 LEU A O 1
ATOM 2045 N N . ARG A 1 261 ? 18.594 -18.078 -19.469 1 78.25 261 ARG A N 1
ATOM 2046 C CA . ARG A 1 261 ? 18.141 -19.469 -19.5 1 78.25 261 ARG A CA 1
ATOM 2047 C C . ARG A 1 261 ? 19.25 -20.406 -19.047 1 78.25 261 ARG A C 1
ATOM 2049 O O . ARG A 1 261 ? 19 -21.344 -18.297 1 78.25 261 ARG A O 1
ATOM 2056 N N . ALA A 1 262 ? 20.422 -20.109 -19.469 1 76.88 262 ALA A N 1
ATOM 2057 C CA . ALA A 1 262 ? 21.547 -20.969 -19.141 1 76.88 262 ALA A CA 1
ATOM 2058 C C . ALA A 1 262 ? 21.828 -20.953 -17.641 1 76.88 262 ALA A C 1
ATOM 2060 O O . ALA A 1 262 ? 22.188 -21.969 -17.047 1 76.88 262 ALA A O 1
ATOM 2061 N N . ALA A 1 263 ? 21.547 -19.875 -17.094 1 78.62 263 ALA A N 1
ATOM 2062 C CA . ALA A 1 263 ? 21.797 -19.719 -15.656 1 78.62 263 ALA A CA 1
ATOM 2063 C C . ALA A 1 263 ? 20.797 -20.516 -14.836 1 78.62 263 ALA A C 1
ATOM 2065 O O . ALA A 1 263 ? 21.094 -20.938 -13.719 1 78.62 263 ALA A O 1
ATOM 2066 N N . PHE A 1 264 ? 19.734 -20.781 -15.43 1 84.5 264 PHE A N 1
ATOM 2067 C CA . PHE A 1 264 ? 18.672 -21.516 -14.727 1 84.5 264 PHE A CA 1
ATOM 2068 C C . PHE A 1 264 ? 19.047 -22.969 -14.562 1 84.5 264 PHE A C 1
ATOM 2070 O O . PHE A 1 264 ? 18.641 -23.625 -13.594 1 84.5 264 PHE A O 1
ATOM 2077 N N . ASP A 1 265 ? 19.891 -23.469 -15.383 1 80.94 265 ASP A N 1
ATOM 2078 C CA . ASP A 1 265 ? 20.344 -24.859 -15.281 1 80.94 265 ASP A CA 1
ATOM 2079 C C . ASP A 1 265 ? 21.016 -25.109 -13.938 1 80.94 265 ASP A C 1
ATOM 2081 O O . ASP A 1 265 ? 20.812 -26.172 -13.328 1 80.94 265 ASP A O 1
ATOM 2085 N N . HIS A 1 266 ? 21.672 -24.141 -13.555 1 82.69 266 HIS A N 1
ATOM 2086 C CA . HIS A 1 266 ? 22.359 -24.266 -12.281 1 82.69 266 HIS A CA 1
ATOM 2087 C C . HIS A 1 266 ? 21.391 -24.219 -11.117 1 82.69 266 HIS A C 1
ATOM 2089 O O . HIS A 1 266 ? 21.625 -24.828 -10.07 1 82.69 266 HIS A O 1
ATOM 2095 N N . ARG A 1 267 ? 20.312 -23.609 -11.336 1 84.38 267 ARG A N 1
ATOM 2096 C CA . ARG A 1 267 ? 19.344 -23.438 -10.266 1 84.38 267 ARG A CA 1
ATOM 2097 C C . ARG A 1 267 ? 18.547 -24.719 -10.047 1 84.38 267 ARG A C 1
ATOM 2099 O O . ARG A 1 267 ? 17.984 -24.938 -8.969 1 84.38 267 ARG A O 1
ATOM 2106 N N . ILE A 1 268 ? 18.5 -25.5 -11.047 1 88 268 ILE A N 1
ATOM 2107 C CA . ILE A 1 268 ? 17.719 -26.719 -10.945 1 88 268 ILE A CA 1
ATOM 2108 C C . ILE A 1 268 ? 18.562 -27.828 -10.297 1 88 268 ILE A C 1
ATOM 2110 O O . ILE A 1 268 ? 18.031 -28.859 -9.883 1 88 268 ILE A O 1
ATOM 2114 N N . ASP A 1 269 ? 19.828 -27.469 -10.219 1 86.62 269 ASP A N 1
ATOM 2115 C CA . ASP A 1 269 ? 20.672 -28.422 -9.508 1 86.62 269 ASP A CA 1
ATOM 2116 C C . ASP A 1 269 ? 20.234 -28.578 -8.055 1 86.62 269 ASP A C 1
ATOM 2118 O O . ASP A 1 269 ? 20.062 -27.578 -7.344 1 86.62 269 ASP A O 1
ATOM 2122 N N . GLY A 1 270 ? 19.938 -29.766 -7.617 1 90.44 270 GLY A N 1
ATOM 2123 C CA . GLY A 1 270 ? 19.562 -30.031 -6.238 1 90.44 270 GLY A CA 1
ATOM 2124 C C . GLY A 1 270 ? 18.109 -29.734 -5.945 1 90.44 270 GLY A C 1
ATOM 2125 O O . GLY A 1 270 ? 17.719 -29.625 -4.781 1 90.44 270 GLY A O 1
ATOM 2126 N N . VAL A 1 271 ? 17.406 -29.562 -6.973 1 95.38 271 VAL A N 1
ATOM 2127 C CA . VAL A 1 271 ? 16.016 -29.172 -6.797 1 95.38 271 VAL A CA 1
ATOM 2128 C C . VAL A 1 271 ? 15.273 -30.25 -6.008 1 95.38 271 VAL A C 1
ATOM 2130 O O . VAL A 1 271 ? 14.383 -29.953 -5.211 1 95.38 271 VAL A O 1
ATOM 2133 N N . SER A 1 272 ? 15.625 -31.531 -6.188 1 96.31 272 SER A N 1
ATOM 2134 C CA . SER A 1 272 ? 14.992 -32.625 -5.457 1 96.31 272 SER A CA 1
ATOM 2135 C C . SER A 1 272 ? 15.234 -32.5 -3.957 1 96.31 272 SER A C 1
ATOM 2137 O O . SER A 1 272 ? 14.305 -32.656 -3.16 1 96.31 272 SER A O 1
ATOM 2139 N N . VAL A 1 273 ? 16.453 -32.219 -3.621 1 96.06 273 VAL A N 1
ATOM 2140 C CA . VAL A 1 273 ? 16.828 -32.062 -2.215 1 96.06 273 VAL A CA 1
ATOM 2141 C C . VAL A 1 273 ? 16.125 -30.859 -1.612 1 96.06 273 VAL A C 1
ATOM 2143 O O . VAL A 1 273 ? 15.539 -30.938 -0.528 1 96.06 273 VAL A O 1
ATOM 2146 N N . ARG A 1 274 ? 16.156 -29.75 -2.316 1 96.12 274 ARG A N 1
ATOM 2147 C CA . ARG A 1 274 ? 15.539 -28.516 -1.831 1 96.12 274 ARG A CA 1
ATOM 2148 C C . ARG A 1 274 ? 14.031 -28.688 -1.691 1 96.12 274 ARG A C 1
ATOM 2150 O O . ARG A 1 274 ? 13.422 -28.172 -0.753 1 96.12 274 ARG A O 1
ATOM 2157 N N . SER A 1 275 ? 13.477 -29.359 -2.631 1 97.38 275 SER A N 1
ATOM 2158 C CA . SER A 1 275 ? 12.039 -29.609 -2.594 1 97.38 275 SER A CA 1
ATOM 2159 C C . SER A 1 275 ? 11.656 -30.422 -1.362 1 97.38 275 SER A C 1
ATOM 2161 O O . SER A 1 275 ? 10.664 -30.125 -0.699 1 97.38 275 SER A O 1
ATOM 2163 N N . ARG A 1 276 ? 12.383 -31.453 -1.069 1 97.19 276 ARG A N 1
ATOM 2164 C CA . ARG A 1 276 ? 12.133 -32.281 0.103 1 97.19 276 ARG A CA 1
ATOM 2165 C C . ARG A 1 276 ? 12.289 -31.484 1.389 1 97.19 276 ARG A C 1
ATOM 2167 O O . ARG A 1 276 ? 11.5 -31.641 2.324 1 97.19 276 ARG A O 1
ATOM 2174 N N . GLU A 1 277 ? 13.297 -30.703 1.383 1 96.75 277 GLU A N 1
ATOM 2175 C CA . GLU A 1 277 ? 13.523 -29.844 2.547 1 96.75 277 GLU A CA 1
ATOM 2176 C C . GLU A 1 277 ? 12.344 -28.906 2.775 1 96.75 277 GLU A C 1
ATOM 2178 O O . GLU A 1 277 ? 11.922 -28.703 3.914 1 96.75 277 GLU A O 1
ATOM 2183 N N . ARG A 1 278 ? 11.836 -28.344 1.767 1 96.25 278 ARG A N 1
ATOM 2184 C CA . ARG A 1 278 ? 10.711 -27.422 1.872 1 96.25 278 ARG A CA 1
ATOM 2185 C C . ARG A 1 278 ? 9.461 -28.141 2.383 1 96.25 278 ARG A C 1
ATOM 2187 O O . ARG A 1 278 ? 8.695 -27.594 3.172 1 96.25 278 ARG A O 1
ATOM 2194 N N . ALA A 1 279 ? 9.242 -29.359 1.907 1 97.06 279 ALA A N 1
ATOM 2195 C CA . ALA A 1 279 ? 8.117 -30.156 2.393 1 97.06 279 ALA A CA 1
ATOM 2196 C C . ALA A 1 279 ? 8.266 -30.469 3.879 1 97.06 279 ALA A C 1
ATOM 2198 O O . ALA A 1 279 ? 7.312 -30.328 4.648 1 97.06 279 ALA A O 1
ATOM 2199 N N . ARG A 1 280 ? 9.453 -30.844 4.234 1 97.25 280 ARG A N 1
ATOM 2200 C CA . ARG A 1 280 ? 9.734 -31.141 5.637 1 97.25 280 ARG A CA 1
ATOM 2201 C C . ARG A 1 280 ? 9.477 -29.906 6.512 1 97.25 280 ARG A C 1
ATOM 2203 O O . ARG A 1 280 ? 8.812 -30.016 7.551 1 97.25 280 ARG A O 1
ATOM 2210 N N . GLU A 1 281 ? 9.984 -28.812 6.066 1 96.81 281 GLU A N 1
ATOM 2211 C CA . GLU A 1 281 ? 9.852 -27.578 6.836 1 96.81 281 GLU A CA 1
ATOM 2212 C C . GL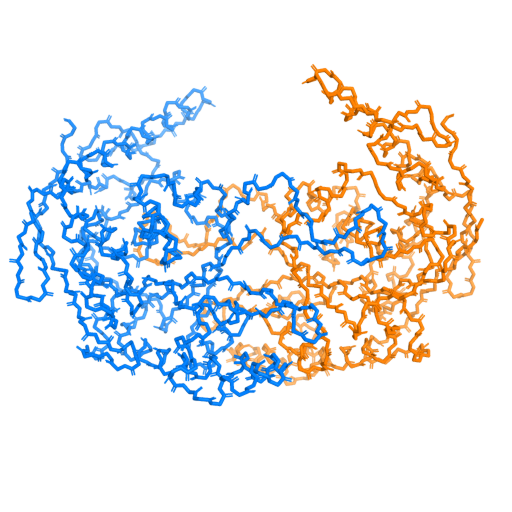U A 1 281 ? 8.383 -27.172 6.965 1 96.81 281 GLU A C 1
ATOM 2214 O O . GLU A 1 281 ? 7.969 -26.656 8.008 1 96.81 281 GLU A O 1
ATOM 2219 N N . ARG A 1 282 ? 7.637 -27.312 5.91 1 97.19 282 ARG A N 1
ATOM 2220 C CA . ARG A 1 282 ? 6.219 -26.953 5.934 1 97.19 282 ARG A CA 1
ATOM 2221 C C . ARG A 1 282 ? 5.469 -27.797 6.965 1 97.19 282 ARG A C 1
ATOM 2223 O O . ARG A 1 282 ? 4.695 -27.25 7.766 1 97.19 282 ARG A O 1
ATOM 2230 N N . LEU A 1 283 ? 5.695 -29.094 6.965 1 97.31 283 LEU A N 1
ATOM 2231 C CA . LEU A 1 283 ? 5.051 -29.969 7.934 1 97.31 283 LEU A CA 1
ATOM 2232 C C . LEU A 1 283 ? 5.496 -29.641 9.352 1 97.31 283 LEU A C 1
ATOM 2234 O O . LEU A 1 283 ? 4.68 -29.625 10.273 1 97.31 283 LEU A O 1
ATOM 2238 N N . GLN A 1 284 ? 6.777 -29.344 9.484 1 97.25 284 GLN A N 1
ATOM 2239 C CA . GLN A 1 284 ? 7.309 -29 10.797 1 97.25 284 GLN A CA 1
ATOM 2240 C C . GLN A 1 284 ? 6.672 -27.719 11.328 1 97.25 284 GLN A C 1
ATOM 2242 O O . GLN A 1 284 ? 6.375 -27.625 12.516 1 97.25 284 GLN A O 1
ATOM 2247 N N . ARG A 1 285 ? 6.547 -26.75 10.484 1 97.19 285 ARG A N 1
ATOM 2248 C CA . ARG A 1 285 ? 5.895 -25.516 10.883 1 97.19 285 ARG A CA 1
ATOM 2249 C C . ARG A 1 285 ? 4.473 -25.766 11.375 1 97.19 285 ARG A C 1
ATOM 2251 O O . ARG A 1 285 ? 4.035 -25.188 12.359 1 97.19 285 ARG A O 1
ATOM 2258 N N . HIS A 1 286 ? 3.744 -26.609 10.656 1 97.62 286 HIS A N 1
ATOM 2259 C CA . HIS A 1 286 ? 2.393 -26.969 11.086 1 97.62 286 HIS A CA 1
ATOM 2260 C C . HIS A 1 286 ? 2.404 -27.656 12.445 1 97.62 286 HIS A C 1
ATOM 2262 O O . HIS A 1 286 ? 1.61 -27.312 13.328 1 97.62 286 HIS A O 1
ATOM 2268 N N . GLU A 1 287 ? 3.291 -28.562 12.617 1 97.25 287 GLU A N 1
ATOM 2269 C CA . GLU A 1 287 ? 3.395 -29.297 13.883 1 97.25 287 GLU A CA 1
ATOM 2270 C C . GLU A 1 287 ? 3.713 -28.344 15.039 1 97.25 287 GLU A C 1
ATOM 2272 O O . GLU A 1 287 ? 3.182 -28.5 16.141 1 97.25 287 GLU A O 1
ATOM 2277 N N . SER A 1 288 ? 4.586 -27.422 14.758 1 97.44 288 SER A N 1
ATOM 2278 C CA . SER A 1 288 ? 4.91 -26.422 15.758 1 97.44 288 SER A CA 1
ATOM 2279 C C . SER A 1 288 ? 3.686 -25.578 16.109 1 97.44 288 SER A C 1
ATOM 2281 O O . SER A 1 288 ? 3.451 -25.266 17.281 1 97.44 288 SER A O 1
ATOM 2283 N N . TRP A 1 289 ? 2.934 -25.141 15.148 1 96.81 289 TRP A N 1
ATOM 2284 C CA . TRP A 1 289 ? 1.709 -24.375 15.383 1 96.81 289 TRP A CA 1
ATOM 2285 C C . TRP A 1 289 ? 0.726 -25.188 16.234 1 96.81 289 TRP A C 1
ATOM 2287 O O . TRP A 1 289 ? 0.093 -24.641 17.141 1 96.81 289 TRP A O 1
ATOM 2297 N N . VAL A 1 290 ? 0.531 -26.453 15.93 1 97.44 290 VAL A N 1
ATOM 2298 C CA . VAL A 1 290 ? -0.359 -27.328 16.672 1 97.44 290 VAL A CA 1
ATOM 2299 C C . VAL A 1 290 ? 0.065 -27.375 18.141 1 97.44 290 VAL A C 1
ATOM 2301 O O . VAL A 1 290 ? -0.771 -27.25 19.047 1 97.44 290 VAL A O 1
ATOM 2304 N N . ALA A 1 291 ? 1.382 -27.531 18.344 1 96.94 291 ALA A N 1
ATOM 2305 C CA . ALA A 1 291 ? 1.908 -27.578 19.719 1 96.94 291 ALA A CA 1
ATOM 2306 C C . ALA A 1 291 ? 1.599 -26.281 20.469 1 96.94 291 ALA A C 1
ATOM 2308 O O . ALA A 1 291 ? 1.161 -26.312 21.625 1 96.94 291 ALA A O 1
ATOM 2309 N N . ASP A 1 292 ? 1.859 -25.203 19.828 1 96.5 292 ASP A N 1
ATOM 2310 C CA . ASP A 1 292 ? 1.577 -23.906 20.438 1 96.5 292 ASP A CA 1
ATOM 2311 C C . ASP A 1 292 ? 0.086 -23.734 20.719 1 96.5 292 ASP A C 1
ATOM 2313 O O . ASP A 1 292 ? -0.297 -23.234 21.781 1 96.5 292 ASP A O 1
ATOM 2317 N N . HIS A 1 293 ? -0.725 -24.109 19.766 1 95.19 293 HIS A N 1
ATOM 2318 C CA . HIS A 1 293 ? -2.174 -24.016 19.906 1 95.19 293 HIS A CA 1
ATOM 2319 C C . HIS A 1 293 ? -2.678 -24.844 21.078 1 95.19 293 HIS A C 1
ATOM 2321 O O . HIS A 1 293 ? -3.514 -24.391 21.859 1 95.19 293 HIS A O 1
ATOM 2327 N N . GLU A 1 294 ? -2.215 -26 21.203 1 94.44 294 GLU A N 1
ATOM 2328 C CA . GLU A 1 294 ? -2.605 -26.891 22.281 1 94.44 294 GLU A CA 1
ATOM 2329 C C . GLU A 1 294 ? -2.113 -26.359 23.625 1 94.44 294 GLU A C 1
ATOM 2331 O O . GLU A 1 294 ? -2.818 -26.469 24.641 1 94.44 294 GLU A O 1
ATOM 2336 N N . ALA A 1 295 ? -0.922 -25.781 23.609 1 95.75 295 ALA A N 1
ATOM 2337 C CA . ALA A 1 295 ? -0.369 -25.203 24.828 1 95.75 295 ALA A CA 1
ATOM 2338 C C . ALA A 1 295 ? -1.218 -24.031 25.312 1 95.75 295 ALA A C 1
ATOM 2340 O O . ALA A 1 295 ? -1.343 -23.781 26.516 1 95.75 295 ALA A O 1
ATOM 2341 N N . ASP A 1 296 ? -1.848 -23.359 24.422 1 93.94 296 ASP A N 1
ATOM 2342 C CA . ASP A 1 296 ? -2.691 -22.219 24.75 1 93.94 296 ASP A CA 1
ATOM 2343 C C . ASP A 1 296 ? -4.117 -22.656 25.078 1 93.94 296 ASP A C 1
ATOM 2345 O O . ASP A 1 296 ? -5.012 -21.828 25.203 1 93.94 296 ASP A O 1
ATOM 2349 N N . GLY A 1 297 ? -4.348 -23.922 25.094 1 92.75 297 GLY A N 1
ATOM 2350 C CA . GLY A 1 297 ? -5.625 -24.453 25.531 1 92.75 297 GLY A CA 1
ATOM 2351 C C . GLY A 1 297 ? -6.578 -24.734 24.375 1 92.75 297 GLY A C 1
ATOM 2352 O O . GLY A 1 297 ? -7.77 -24.953 24.594 1 92.75 297 GLY A O 1
ATOM 2353 N N . GLY A 1 298 ? -6.012 -24.656 23.156 1 91.56 298 GLY A N 1
ATOM 2354 C CA . GLY A 1 298 ? -6.863 -24.938 22 1 91.56 298 GLY A CA 1
ATOM 2355 C C . GLY A 1 298 ? -7.02 -26.422 21.719 1 91.56 298 GLY A C 1
ATOM 2356 O O . GLY A 1 298 ? -6.203 -27.234 22.156 1 91.56 298 GLY A O 1
ATOM 2357 N N . ASP A 1 299 ? -8.172 -26.734 20.969 1 92.38 299 ASP A N 1
ATOM 2358 C CA . ASP A 1 299 ? -8.422 -28.109 20.531 1 92.38 299 ASP A CA 1
ATOM 2359 C C . ASP A 1 299 ? -8.602 -28.172 19.016 1 92.38 299 ASP A C 1
ATOM 2361 O O . ASP A 1 299 ? -9.055 -27.203 18.391 1 92.38 299 ASP A O 1
ATOM 2365 N N . LEU A 1 300 ? -8.125 -29.25 18.453 1 94.12 300 LEU A N 1
ATOM 2366 C CA . LEU A 1 300 ? -8.266 -29.516 17.031 1 94.12 300 LEU A CA 1
ATOM 2367 C C . LEU A 1 300 ? -9.117 -30.75 16.781 1 94.12 300 LEU A C 1
ATOM 2369 O O . LEU A 1 300 ? -8.859 -31.812 17.359 1 94.12 300 LEU A O 1
ATOM 2373 N N . GLU A 1 301 ? -10 -30.609 15.898 1 92.25 301 GLU A N 1
ATOM 2374 C CA . GLU A 1 301 ? -11.078 -31.594 15.797 1 92.25 301 GLU A CA 1
ATOM 2375 C C . GLU A 1 301 ? -10.766 -32.656 14.734 1 92.25 301 GLU A C 1
ATOM 2377 O O . GLU A 1 301 ? -11.367 -33.719 14.727 1 92.25 301 GLU A O 1
ATOM 2382 N N . TYR A 1 302 ? -9.883 -32.438 13.875 1 96.88 302 TYR A N 1
ATOM 2383 C CA . TYR A 1 302 ? -9.68 -33.312 12.742 1 96.88 302 TYR A CA 1
ATOM 2384 C C . TYR A 1 302 ? -8.25 -33.844 12.703 1 96.88 302 TYR A C 1
ATOM 2386 O O . TYR A 1 302 ? -7.359 -33.281 13.336 1 96.88 302 TYR A O 1
ATOM 2394 N N . GLU A 1 303 ? -8.094 -34.969 11.969 1 97.38 303 GLU A N 1
ATOM 2395 C CA . GLU A 1 303 ? -6.773 -35.562 11.742 1 97.38 303 GLU A CA 1
ATOM 2396 C C . GLU A 1 303 ? -6.426 -35.562 10.258 1 97.38 303 GLU A C 1
ATOM 2398 O O . GLU A 1 303 ? -7.285 -35.844 9.414 1 97.38 303 GLU A O 1
ATOM 2403 N N . ALA A 1 304 ? -5.191 -35.281 10.016 1 97 304 ALA A N 1
ATOM 2404 C CA . ALA A 1 304 ? -4.742 -35.344 8.633 1 97 304 ALA A CA 1
ATOM 2405 C C . ALA A 1 304 ? -4.789 -36.781 8.125 1 97 304 ALA A C 1
ATOM 2407 O O . ALA A 1 304 ? -4.484 -37.719 8.867 1 97 304 ALA A O 1
ATOM 2408 N N . ASP A 1 305 ? -5.051 -36.969 6.84 1 96.44 305 ASP A N 1
ATOM 2409 C CA . ASP A 1 305 ? -5.172 -38.281 6.246 1 96.44 305 ASP A CA 1
ATOM 2410 C C . ASP A 1 305 ? -3.797 -38.906 5.992 1 96.44 305 ASP A C 1
ATOM 2412 O O . ASP A 1 305 ? -3.637 -40.125 6.055 1 96.44 305 ASP A O 1
ATOM 2416 N N . TYR A 1 306 ? -2.824 -38.062 5.742 1 96.25 306 TYR A N 1
ATOM 2417 C CA . TYR A 1 306 ? -1.562 -38.594 5.238 1 96.25 306 TYR A CA 1
ATOM 2418 C C . TYR A 1 306 ? -0.43 -38.344 6.227 1 96.25 306 TYR A C 1
ATOM 2420 O O . TYR A 1 306 ? 0.693 -38.812 6.027 1 96.25 306 TYR A O 1
ATOM 2428 N N . TYR A 1 307 ? -0.728 -37.562 7.281 1 97.44 307 TYR A N 1
ATOM 2429 C CA . TYR A 1 307 ? 0.292 -37.188 8.258 1 97.44 307 TYR A CA 1
ATOM 2430 C C . TYR A 1 307 ? -0.232 -37.344 9.68 1 97.44 307 TYR A C 1
ATOM 2432 O O . TYR A 1 307 ? -1.428 -37.188 9.93 1 97.44 307 TYR A O 1
ATOM 2440 N N . ASP A 1 308 ? 0.665 -37.688 10.562 1 96.38 308 ASP A N 1
ATOM 2441 C CA . ASP A 1 308 ? 0.296 -37.875 11.961 1 96.38 308 ASP A CA 1
ATOM 2442 C C . ASP A 1 308 ? 0.224 -36.562 12.711 1 96.38 308 ASP A C 1
ATOM 2444 O O . ASP A 1 308 ? 1.016 -36.312 13.617 1 96.38 308 ASP A O 1
ATOM 2448 N N . THR A 1 309 ? -0.664 -35.781 12.352 1 97.06 309 THR A N 1
ATOM 2449 C CA . THR A 1 309 ? -0.866 -34.469 12.977 1 97.06 309 THR A CA 1
ATOM 2450 C C . THR A 1 309 ? -2.33 -34.062 12.883 1 97.06 309 THR A C 1
ATOM 2452 O O . THR A 1 309 ? -3 -34.344 11.891 1 97.06 309 THR A O 1
ATOM 2455 N N . PRO A 1 310 ? -2.885 -33.438 13.875 1 97.81 310 PRO A N 1
ATOM 2456 C CA . PRO A 1 310 ? -4.242 -32.906 13.781 1 97.81 310 PRO A CA 1
ATOM 2457 C C . PRO A 1 310 ? -4.324 -31.641 12.906 1 97.81 310 PRO A C 1
ATOM 2459 O O . PRO A 1 310 ? -3.299 -31.031 12.617 1 97.81 310 PRO A O 1
ATOM 2462 N N . VAL A 1 311 ? -5.453 -31.359 12.406 1 96.88 311 VAL A N 1
ATOM 2463 C CA . VAL A 1 311 ? -5.719 -30.172 11.617 1 96.88 311 VAL A CA 1
ATOM 2464 C C . VAL A 1 311 ? -6.996 -29.484 12.117 1 96.88 311 VAL A C 1
ATOM 2466 O O . VAL A 1 311 ? -7.781 -30.094 12.844 1 96.88 311 VAL A O 1
ATOM 2469 N N . ARG A 1 312 ? -7.18 -28.297 11.766 1 93.44 312 ARG A N 1
ATOM 2470 C CA . ARG A 1 312 ? -8.234 -27.453 12.336 1 93.44 312 ARG A CA 1
ATOM 2471 C C . ARG A 1 312 ? -9.57 -27.719 11.648 1 93.44 312 ARG A C 1
ATOM 2473 O O . ARG A 1 312 ? -10.617 -27.703 12.289 1 93.44 312 ARG A O 1
ATOM 2480 N N . THR A 1 313 ? -9.539 -27.844 10.32 1 93.12 313 THR A N 1
ATOM 2481 C CA . THR A 1 313 ? -10.789 -27.969 9.578 1 93.12 313 THR A CA 1
ATOM 2482 C C . THR A 1 313 ? -10.805 -29.266 8.781 1 93.12 313 THR A C 1
ATOM 2484 O O . THR A 1 313 ? -9.75 -29.844 8.5 1 93.12 313 THR A O 1
ATOM 2487 N N . LYS A 1 314 ? -11.992 -29.656 8.344 1 93.38 314 LYS A N 1
ATOM 2488 C CA . LYS A 1 314 ? -12.164 -30.859 7.547 1 93.38 314 LYS A CA 1
ATOM 2489 C C . LYS A 1 314 ? -11.469 -30.734 6.195 1 93.38 314 LYS A C 1
ATOM 2491 O O . LYS A 1 314 ? -10.938 -31.719 5.672 1 93.38 314 LYS A O 1
ATOM 2496 N N . GLN A 1 315 ? -11.406 -29.578 5.656 1 92.19 315 GLN A N 1
ATOM 2497 C CA . GLN A 1 315 ? -10.836 -29.328 4.336 1 92.19 315 GLN A CA 1
ATOM 2498 C C . GLN A 1 315 ? -9.336 -29.578 4.328 1 92.19 315 GLN A C 1
ATOM 2500 O O . GLN A 1 315 ? -8.734 -29.781 3.27 1 92.19 315 GLN A O 1
ATOM 2505 N N . GLU A 1 316 ? -8.734 -29.547 5.496 1 95 316 GLU A N 1
ATOM 2506 C CA . GLU A 1 316 ? -7.285 -29.703 5.602 1 95 316 GLU A CA 1
ATOM 2507 C C . GLU A 1 316 ? -6.891 -31.172 5.625 1 95 316 GLU A C 1
ATOM 2509 O O . GLU A 1 316 ? -5.711 -31.516 5.477 1 95 316 GLU A O 1
ATOM 2514 N N . ARG A 1 317 ? -7.852 -32.062 5.848 1 95.69 317 ARG A N 1
ATOM 2515 C CA . ARG A 1 317 ? -7.547 -33.469 6.062 1 95.69 317 ARG A CA 1
ATOM 2516 C C . ARG A 1 317 ? -6.836 -34.062 4.855 1 95.69 317 ARG A C 1
ATOM 2518 O O . ARG A 1 317 ? -5.953 -34.906 5.004 1 95.69 317 ARG A O 1
ATOM 2525 N N . GLY A 1 318 ? -7.207 -33.594 3.707 1 93.94 318 GLY A N 1
ATOM 2526 C CA . GLY A 1 318 ? -6.73 -34.188 2.475 1 93.94 318 GLY A CA 1
ATOM 2527 C C . GLY A 1 318 ? -5.434 -33.594 1.974 1 93.94 318 GLY A C 1
ATOM 2528 O O . GLY A 1 318 ? -4.926 -33.969 0.917 1 93.94 318 GLY A O 1
ATOM 2529 N N . ILE A 1 319 ? -4.797 -32.656 2.742 1 96.06 319 ILE A N 1
ATOM 2530 C CA . ILE A 1 319 ? -3.549 -32.031 2.332 1 96.06 319 ILE A CA 1
ATOM 2531 C C . ILE A 1 319 ? -2.482 -33.094 2.102 1 96.06 319 ILE A C 1
ATOM 2533 O O . ILE A 1 319 ? -2.209 -33.906 2.984 1 96.06 319 ILE A O 1
ATOM 2537 N N . ARG A 1 320 ? -1.99 -33.094 0.937 1 95.94 320 ARG A N 1
ATOM 2538 C CA . ARG A 1 320 ? -0.907 -34 0.565 1 95.94 320 ARG A CA 1
ATOM 2539 C C . ARG A 1 320 ? 0.259 -33.25 -0.05 1 95.94 320 ARG A C 1
ATOM 2541 O O . ARG A 1 320 ? 0.086 -32.531 -1.037 1 95.94 320 ARG A O 1
ATOM 2548 N N . LEU A 1 321 ? 1.481 -33.406 0.515 1 96.94 321 LEU A N 1
ATOM 2549 C CA . LEU A 1 321 ? 2.662 -32.719 0.005 1 96.94 321 LEU A CA 1
ATOM 2550 C C . LEU A 1 321 ? 3.385 -33.562 -1.029 1 96.94 321 LEU A C 1
ATOM 2552 O O . LEU A 1 321 ? 3.502 -34.781 -0.861 1 96.94 321 LEU A O 1
ATOM 2556 N N . TYR A 1 322 ? 3.793 -33 -2.119 1 97.5 322 TYR A N 1
ATOM 2557 C CA . TYR A 1 322 ? 4.59 -33.656 -3.15 1 97.5 322 TYR A CA 1
ATOM 2558 C C . TYR A 1 322 ? 5.969 -33 -3.26 1 97.5 322 TYR A C 1
ATOM 2560 O O . TYR A 1 322 ? 6.125 -31.797 -3.025 1 97.5 322 TYR A O 1
ATOM 2568 N N . THR A 1 323 ? 6.973 -33.781 -3.584 1 97.94 323 THR A N 1
ATOM 2569 C CA . THR A 1 323 ? 8.336 -33.312 -3.791 1 97.94 323 THR A CA 1
ATOM 2570 C C . THR A 1 323 ? 8.844 -33.688 -5.176 1 97.94 323 THR A C 1
ATOM 2572 O O . THR A 1 323 ? 8.32 -34.625 -5.793 1 97.94 323 THR A O 1
ATOM 2575 N N . VAL A 1 324 ? 9.797 -33.031 -5.684 1 98.31 324 VAL A N 1
ATOM 2576 C CA . VAL A 1 324 ? 10.422 -33.344 -6.965 1 98.31 324 VAL A CA 1
ATOM 2577 C C . VAL A 1 324 ? 11.336 -34.562 -6.809 1 98.31 324 VAL A C 1
ATOM 2579 O O . VAL A 1 324 ? 12.344 -34.5 -6.102 1 98.31 324 VAL A O 1
ATOM 2582 N N . ALA A 1 325 ? 11 -35.562 -7.516 1 97.62 325 ALA A N 1
ATOM 2583 C CA . ALA A 1 325 ? 11.805 -36.781 -7.453 1 97.62 325 ALA A CA 1
ATOM 2584 C C . ALA A 1 325 ? 12.93 -36.75 -8.477 1 97.62 325 ALA A C 1
ATOM 2586 O O . ALA A 1 325 ? 14.031 -37.25 -8.219 1 97.62 325 ALA A O 1
ATOM 2587 N N . ASP A 1 326 ? 12.57 -36.188 -9.633 1 96.69 326 ASP A N 1
ATOM 2588 C CA . ASP A 1 326 ? 13.539 -36.125 -10.727 1 96.69 326 ASP A CA 1
ATOM 2589 C C . ASP A 1 326 ? 13.195 -35 -11.703 1 96.69 326 ASP A C 1
ATOM 2591 O O . ASP A 1 326 ? 12.039 -34.562 -11.789 1 96.69 326 ASP A O 1
ATOM 2595 N N . VAL A 1 327 ? 14.273 -34.469 -12.297 1 96.5 327 VAL A N 1
ATOM 2596 C CA . VAL A 1 327 ? 14.094 -33.438 -13.328 1 96.5 327 VAL A CA 1
ATOM 2597 C C . VAL A 1 327 ? 14.891 -33.844 -14.57 1 96.5 327 VAL A C 1
ATOM 2599 O O . VAL A 1 327 ? 16.078 -34.188 -14.477 1 96.5 327 VAL A O 1
ATOM 2602 N N . ARG A 1 328 ? 14.25 -33.719 -15.734 1 95 328 ARG A N 1
ATOM 2603 C CA . ARG A 1 328 ? 14.898 -34.031 -17.016 1 95 328 ARG A CA 1
ATOM 2604 C C . ARG A 1 328 ? 14.805 -32.844 -17.953 1 95 328 ARG A C 1
ATOM 2606 O O . ARG A 1 328 ? 13.758 -32.188 -18.062 1 95 328 ARG A O 1
ATOM 2613 N N . GLU A 1 329 ? 15.875 -32.562 -18.594 1 93.19 329 GLU A N 1
ATOM 2614 C CA . GLU A 1 329 ? 15.883 -31.5 -19.594 1 93.19 329 GLU A CA 1
ATOM 2615 C C . GLU A 1 329 ? 15.18 -31.938 -20.875 1 93.19 329 GLU A C 1
ATOM 2617 O O . GLU A 1 329 ? 15.312 -33.094 -21.297 1 93.19 329 GLU A O 1
ATOM 2622 N N . THR A 1 330 ? 14.461 -31.062 -21.422 1 93.38 330 THR A N 1
ATOM 2623 C CA . THR A 1 330 ? 13.797 -31.266 -22.703 1 93.38 330 THR A CA 1
ATOM 2624 C C . THR A 1 330 ? 14.219 -30.203 -23.703 1 93.38 330 THR A C 1
ATOM 2626 O O . THR A 1 330 ? 15.031 -29.328 -23.391 1 93.38 330 THR A O 1
ATOM 2629 N N . ALA A 1 331 ? 13.734 -30.281 -24.938 1 91 331 ALA A N 1
ATOM 2630 C CA . ALA A 1 331 ? 14.078 -29.328 -25.984 1 91 331 ALA A CA 1
ATOM 2631 C C . ALA A 1 331 ? 13.633 -27.906 -25.625 1 91 331 ALA A C 1
ATOM 2633 O O . ALA A 1 331 ? 14.312 -26.938 -25.953 1 91 331 ALA A O 1
ATOM 2634 N N . ASP A 1 332 ? 12.555 -27.828 -24.891 1 91.25 332 ASP A N 1
ATOM 2635 C CA . ASP A 1 332 ? 11.977 -26.516 -24.641 1 91.25 332 ASP A CA 1
ATOM 2636 C C . ASP A 1 332 ? 11.992 -26.172 -23.156 1 91.25 332 ASP A C 1
ATOM 2638 O O . ASP A 1 332 ? 11.305 -25.25 -22.719 1 91.25 332 ASP A O 1
ATOM 2642 N N . GLY A 1 333 ? 12.75 -26.984 -22.328 1 94.38 333 GLY A N 1
ATOM 2643 C CA . GLY A 1 333 ? 12.773 -26.703 -20.906 1 94.38 333 GLY A CA 1
ATOM 2644 C C . GLY A 1 333 ? 13.062 -27.938 -20.062 1 94.38 333 GLY A C 1
ATOM 2645 O O . GLY A 1 333 ? 14.094 -28.578 -20.234 1 94.38 333 GLY A O 1
ATOM 2646 N N . TYR A 1 334 ? 12.086 -28.281 -19.188 1 96.31 334 TYR A N 1
ATOM 2647 C CA . TYR A 1 334 ? 12.305 -29.375 -18.266 1 96.31 334 TYR A CA 1
ATOM 2648 C C . TYR A 1 334 ? 11 -30.125 -17.984 1 96.31 334 TYR A C 1
ATOM 2650 O O . TYR A 1 334 ? 9.914 -29.547 -18.125 1 96.31 334 TYR A O 1
ATOM 2658 N N . THR A 1 335 ? 11.117 -31.359 -17.656 1 97.94 335 THR A N 1
ATOM 2659 C CA . THR A 1 335 ? 10.039 -32.156 -17.062 1 97.94 335 THR A CA 1
ATOM 2660 C C . THR A 1 335 ? 10.414 -32.594 -15.648 1 97.94 335 THR A C 1
ATOM 2662 O O . THR A 1 335 ? 11.539 -33.062 -15.414 1 97.94 335 THR A O 1
ATOM 2665 N N . ALA A 1 336 ? 9.547 -32.438 -14.758 1 98.12 336 ALA A N 1
ATOM 2666 C CA . ALA A 1 336 ? 9.766 -32.844 -13.383 1 98.12 336 ALA A CA 1
ATOM 2667 C C . ALA A 1 336 ? 8.789 -33.969 -12.977 1 98.12 336 ALA A C 1
ATOM 2669 O O . ALA A 1 336 ? 7.594 -33.875 -13.266 1 98.12 336 ALA A O 1
ATOM 2670 N N . THR A 1 337 ? 9.281 -34.969 -12.367 1 98.38 337 THR A N 1
ATOM 2671 C CA . THR A 1 337 ? 8.453 -36.031 -11.758 1 98.38 337 THR A CA 1
ATOM 2672 C C . THR A 1 337 ? 8.312 -35.781 -10.25 1 98.38 337 THR A C 1
ATOM 2674 O O . THR A 1 337 ? 9.297 -35.531 -9.562 1 98.38 337 THR A O 1
ATOM 2677 N N . HIS A 1 338 ? 7.129 -35.844 -9.758 1 98.25 338 HIS A N 1
ATOM 2678 C CA . HIS A 1 338 ? 6.852 -35.594 -8.352 1 98.25 338 HIS A CA 1
ATOM 2679 C C . HIS A 1 338 ? 6.367 -36.844 -7.648 1 98.25 338 HIS A C 1
ATOM 2681 O O . HIS A 1 338 ? 5.609 -37.656 -8.219 1 98.25 338 HIS A O 1
ATOM 2687 N N . ALA A 1 339 ? 6.727 -37.031 -6.414 1 97.88 339 ALA A N 1
ATOM 2688 C CA . ALA A 1 339 ? 6.273 -38.125 -5.555 1 97.88 339 ALA A CA 1
ATOM 2689 C C . ALA A 1 339 ? 5.73 -37.594 -4.23 1 97.88 339 ALA A C 1
ATOM 2691 O O . ALA A 1 339 ? 6.16 -36.562 -3.756 1 97.88 339 ALA A O 1
ATOM 2692 N N . PRO A 1 340 ? 4.73 -38.25 -3.648 1 97.06 340 PRO A N 1
ATOM 2693 C CA . PRO A 1 340 ? 4.25 -37.844 -2.33 1 97.06 340 PRO A CA 1
ATOM 2694 C C . PRO A 1 340 ? 5.363 -37.812 -1.282 1 97.06 340 PRO A C 1
ATOM 2696 O O . PRO A 1 340 ? 6.25 -38.656 -1.291 1 97.06 340 PRO A O 1
ATOM 2699 N N . TYR A 1 341 ? 5.301 -36.781 -0.481 1 96.81 341 TYR A N 1
ATOM 2700 C CA . TYR A 1 341 ? 6.262 -36.656 0.609 1 96.81 341 TYR A CA 1
ATOM 2701 C C . TYR A 1 341 ? 5.848 -37.531 1.799 1 96.81 341 TYR A C 1
ATOM 2703 O O . TYR A 1 341 ? 4.754 -37.344 2.342 1 96.81 341 TYR A O 1
ATOM 2711 N N . ASP A 1 342 ? 6.633 -38.438 2.205 1 92.25 342 ASP A N 1
ATOM 2712 C CA . ASP A 1 342 ? 6.492 -39.25 3.424 1 92.25 342 ASP A CA 1
ATOM 2713 C C . ASP A 1 342 ? 7.609 -38.938 4.414 1 92.25 342 ASP A C 1
ATOM 2715 O O . ASP A 1 342 ? 8.781 -39.219 4.141 1 92.25 342 ASP A O 1
ATOM 2719 N N . PRO A 1 343 ? 7.227 -38.312 5.539 1 89.94 343 PRO A N 1
ATOM 2720 C CA . PRO A 1 343 ? 8.266 -37.906 6.488 1 89.94 343 PRO A CA 1
ATOM 2721 C C . PRO A 1 343 ? 9.109 -39.094 6.977 1 89.94 343 PRO A C 1
ATOM 2723 O O . PRO A 1 343 ? 8.617 -40.219 7.039 1 89.94 343 PRO A O 1
ATOM 2726 N N . MET B 1 1 ? 2.129 32.344 21.281 1 92.5 1 MET B N 1
ATOM 2727 C CA . MET B 1 1 ? 1.636 32.219 19.906 1 92.5 1 MET B CA 1
ATOM 2728 C C . MET B 1 1 ? 0.125 32 19.891 1 92.5 1 MET B C 1
ATOM 2730 O O . MET B 1 1 ? -0.443 31.469 20.844 1 92.5 1 MET B O 1
ATOM 2734 N N . GLU B 1 2 ? -0.541 32.562 18.859 1 97.38 2 GLU B N 1
ATOM 2735 C CA . GLU B 1 2 ? -1.98 32.375 18.703 1 97.38 2 GLU B CA 1
ATOM 2736 C C . GLU B 1 2 ? -2.309 31.703 17.375 1 97.38 2 GLU B C 1
ATOM 2738 O O . GLU B 1 2 ? -1.696 32.031 16.359 1 97.38 2 GLU B O 1
ATOM 2743 N N . THR B 1 3 ? -3.25 30.75 17.484 1 98.38 3 THR B N 1
ATOM 2744 C CA . THR B 1 3 ? -3.734 30.109 16.266 1 98.38 3 THR B CA 1
ATOM 2745 C C . THR B 1 3 ? -5.246 30.266 16.125 1 98.38 3 THR B C 1
ATOM 2747 O O . THR B 1 3 ? -5.949 30.391 17.141 1 98.38 3 THR B O 1
ATOM 2750 N N . THR B 1 4 ? -5.703 30.312 14.898 1 98.5 4 THR B N 1
ATOM 2751 C CA . THR B 1 4 ? -7.129 30.391 14.602 1 98.5 4 THR B CA 1
ATOM 2752 C C . THR B 1 4 ? -7.609 29.109 13.922 1 98.5 4 THR B C 1
ATOM 2754 O O . THR B 1 4 ? -6.895 28.547 13.094 1 98.5 4 THR B O 1
ATOM 2757 N N . HIS B 1 5 ? -8.789 28.672 14.227 1 98 5 HIS B N 1
ATOM 2758 C CA . HIS B 1 5 ? -9.391 27.453 13.695 1 98 5 HIS B CA 1
ATOM 2759 C C . HIS B 1 5 ? -10.812 27.703 13.195 1 98 5 HIS B C 1
ATOM 2761 O O . HIS B 1 5 ? -11.758 27.734 13.984 1 98 5 HIS B O 1
ATOM 2767 N N . ARG B 1 6 ? -10.906 27.906 11.898 1 97 6 ARG B N 1
ATOM 2768 C CA . ARG B 1 6 ? -12.172 28.234 11.266 1 97 6 ARG B CA 1
ATOM 2769 C C . ARG B 1 6 ? -12.922 26.969 10.844 1 97 6 ARG B C 1
ATOM 2771 O O . ARG B 1 6 ? -12.328 26.047 10.297 1 97 6 ARG B O 1
ATOM 2778 N N . ILE B 1 7 ? -14.148 26.922 11.125 1 95.06 7 ILE B N 1
ATOM 2779 C CA . ILE B 1 7 ? -15.031 25.828 10.742 1 95.06 7 ILE B CA 1
ATOM 2780 C C . ILE B 1 7 ? -16.156 26.359 9.852 1 95.06 7 ILE B C 1
ATOM 2782 O O . ILE B 1 7 ? -17.016 27.109 10.312 1 95.06 7 ILE B O 1
ATOM 2786 N N . VAL B 1 8 ? -16.188 25.938 8.625 1 95.12 8 VAL B N 1
ATOM 2787 C CA . VAL B 1 8 ? -17.109 26.484 7.633 1 95.12 8 VAL B CA 1
ATOM 2788 C C . VAL B 1 8 ? -18.141 25.422 7.246 1 95.12 8 VAL B C 1
ATOM 2790 O O . VAL B 1 8 ? -17.781 24.297 6.871 1 95.12 8 VAL B O 1
ATOM 2793 N N . THR B 1 9 ? -19.406 25.719 7.445 1 92.75 9 THR B N 1
ATOM 2794 C CA . THR B 1 9 ? -20.438 24.875 6.848 1 92.75 9 THR B CA 1
ATOM 2795 C C . THR B 1 9 ? -20.531 25.109 5.34 1 92.75 9 THR B C 1
ATOM 2797 O O . THR B 1 9 ? -20.984 26.172 4.902 1 92.75 9 THR B O 1
ATOM 2800 N N . GLY B 1 10 ? -19.969 24.234 4.586 1 92.19 10 GLY B N 1
ATOM 2801 C CA . GLY B 1 10 ? -19.891 24.422 3.148 1 92.19 10 GLY B CA 1
ATOM 2802 C C . GLY B 1 10 ? -19.469 23.172 2.398 1 92.19 10 GLY B C 1
ATOM 2803 O O . GLY B 1 10 ? -19.359 22.094 2.988 1 92.19 10 GLY B O 1
ATOM 2804 N N . ASP B 1 11 ? -19.375 23.391 1.075 1 92.94 11 ASP B N 1
ATOM 2805 C CA . ASP B 1 11 ? -19.047 22.312 0.146 1 92.94 11 ASP B CA 1
ATOM 2806 C C . ASP B 1 11 ? -17.562 22.359 -0.243 1 92.94 11 ASP B C 1
ATOM 2808 O O . ASP B 1 11 ? -17.062 23.422 -0.648 1 92.94 11 ASP B O 1
ATOM 2812 N N . ALA B 1 12 ? -16.875 21.234 -0.039 1 91.69 12 ALA B N 1
ATOM 2813 C CA . ALA B 1 12 ? -15.453 21.141 -0.355 1 91.69 12 ALA B CA 1
ATOM 2814 C C . ALA B 1 12 ? -15.195 21.453 -1.827 1 91.69 12 ALA B C 1
ATOM 2816 O O . ALA B 1 12 ? -14.07 21.766 -2.215 1 91.69 12 ALA B O 1
ATOM 2817 N N . ARG B 1 13 ? -16.188 21.406 -2.74 1 93.19 13 ARG B N 1
ATOM 2818 C CA . ARG B 1 13 ? -16.062 21.609 -4.18 1 93.19 13 ARG B CA 1
ATOM 2819 C C . ARG B 1 13 ? -16 23.094 -4.508 1 93.19 13 ARG B C 1
ATOM 2821 O O . ARG B 1 13 ? -15.703 23.484 -5.641 1 93.19 13 ARG B O 1
ATOM 2828 N N . ASP B 1 14 ? -16.234 23.859 -3.465 1 94.56 14 ASP B N 1
ATOM 2829 C CA . ASP B 1 14 ? -16.172 25.312 -3.568 1 94.56 14 ASP B CA 1
ATOM 2830 C C . ASP B 1 14 ? -15.625 25.938 -2.283 1 94.56 14 ASP B C 1
ATOM 2832 O O . ASP B 1 14 ? -16.391 26.266 -1.371 1 94.56 14 ASP B O 1
ATOM 2836 N N . LEU B 1 15 ? -14.32 26.141 -2.256 1 97 15 LEU B N 1
ATOM 2837 C CA . LEU B 1 15 ? -13.664 26.641 -1.05 1 97 15 LEU B CA 1
ATOM 2838 C C . LEU B 1 15 ? -13.547 28.156 -1.077 1 97 15 LEU B C 1
ATOM 2840 O O . LEU B 1 15 ? -12.945 28.719 -1.995 1 97 15 LEU B O 1
ATOM 2844 N N . ASP B 1 16 ? -14.125 28.766 -0.125 1 96.62 16 ASP B N 1
ATOM 2845 C CA . ASP B 1 16 ? -13.992 30.219 0.011 1 96.62 16 ASP B CA 1
ATOM 2846 C C . ASP B 1 16 ? -12.648 30.594 0.646 1 96.62 16 ASP B C 1
ATOM 2848 O O . ASP B 1 16 ? -12.609 31.156 1.736 1 96.62 16 ASP B O 1
ATOM 2852 N N . LEU B 1 17 ? -11.602 30.266 0.004 1 98 17 LEU B N 1
ATOM 2853 C CA . LEU B 1 17 ? -10.219 30.547 0.392 1 98 17 LEU B CA 1
ATOM 2854 C C . LEU B 1 17 ? -9.438 31.156 -0.768 1 98 17 LEU B C 1
ATOM 2856 O O . LEU B 1 17 ? -9.633 30.766 -1.924 1 98 17 LEU B O 1
ATOM 2860 N N . PRO B 1 18 ? -8.586 32.156 -0.526 1 98.19 18 PRO B N 1
ATOM 2861 C CA . PRO B 1 18 ? -7.746 32.656 -1.606 1 98.19 18 PRO B CA 1
ATOM 2862 C C . PRO B 1 18 ? -6.785 31.625 -2.17 1 98.19 18 PRO B C 1
ATOM 2864 O O . PRO B 1 18 ? -6.445 30.656 -1.483 1 98.19 18 PRO B O 1
ATOM 2867 N N . SER B 1 19 ? -6.363 31.828 -3.414 1 98.25 19 SER B N 1
ATOM 2868 C CA . SER B 1 19 ? -5.324 31 -3.998 1 98.25 19 SER B CA 1
ATOM 2869 C C . SER B 1 19 ? -4.055 31.016 -3.154 1 98.25 19 SER B C 1
ATOM 2871 O O . SER B 1 19 ? -3.711 32.062 -2.572 1 98.25 19 SER B O 1
ATOM 2873 N N . ASP B 1 20 ? -3.383 29.859 -3.043 1 98 20 ASP B N 1
ATOM 2874 C CA . ASP B 1 20 ? -2.066 29.734 -2.424 1 98 20 ASP B CA 1
ATOM 2875 C C . ASP B 1 20 ? -2.104 30.156 -0.959 1 98 20 ASP B C 1
ATOM 2877 O O . ASP B 1 20 ? -1.163 30.781 -0.466 1 98 20 ASP B O 1
ATOM 2881 N N . SER B 1 21 ? -3.201 29.859 -0.247 1 98.19 21 SER B N 1
ATOM 2882 C CA . SER B 1 21 ? -3.379 30.375 1.11 1 98.19 21 SER B CA 1
ATOM 2883 C C . SER B 1 21 ? -3.199 29.266 2.143 1 98.19 21 SER B C 1
ATOM 2885 O O . SER B 1 21 ? -3.207 29.516 3.348 1 98.19 21 SER B O 1
ATOM 2887 N N . VAL B 1 22 ? -3.057 28.062 1.695 1 98.38 22 VAL B N 1
ATOM 2888 C CA . VAL B 1 22 ? -2.986 26.906 2.576 1 98.38 22 VAL B CA 1
ATOM 2889 C C . VAL B 1 22 ? -1.583 26.297 2.527 1 98.38 22 VAL B C 1
ATOM 2891 O O . VAL B 1 22 ? -1.013 26.125 1.446 1 98.38 22 VAL B O 1
ATOM 2894 N N . ASP B 1 23 ? -1.095 25.922 3.744 1 98.25 23 ASP B N 1
ATOM 2895 C CA . ASP B 1 23 ? 0.286 25.453 3.824 1 98.25 23 ASP B CA 1
ATOM 2896 C C . ASP B 1 23 ? 0.347 23.922 3.869 1 98.25 23 ASP B C 1
ATOM 2898 O O . ASP B 1 23 ? 1.405 23.344 3.641 1 98.25 23 ASP B O 1
ATOM 2902 N N . LEU B 1 24 ? -0.718 23.312 4.199 1 98.75 24 LEU B N 1
ATOM 2903 C CA . LEU B 1 24 ? -0.824 21.859 4.277 1 98.75 24 LEU B CA 1
ATOM 2904 C C . LEU B 1 24 ? -2.283 21.422 4.227 1 98.75 24 LEU B C 1
ATOM 2906 O O . LEU B 1 24 ? -3.148 22.047 4.844 1 98.75 24 LEU B O 1
ATOM 2910 N N . VAL B 1 25 ? -2.529 20.406 3.49 1 98.88 25 VAL B N 1
ATOM 2911 C CA . VAL B 1 25 ? -3.822 19.734 3.539 1 98.88 25 VAL B CA 1
ATOM 2912 C C . VAL B 1 25 ? -3.678 18.375 4.234 1 98.88 25 VAL B C 1
ATOM 2914 O O . VAL B 1 25 ? -2.758 17.609 3.938 1 98.88 25 VAL B O 1
ATOM 2917 N N . VAL B 1 26 ? -4.449 18.094 5.242 1 98.81 26 VAL B N 1
ATOM 2918 C CA . VAL B 1 26 ? -4.613 16.781 5.859 1 98.81 26 VAL B CA 1
ATOM 2919 C C . VAL B 1 26 ? -6.094 16.422 5.902 1 98.81 26 VAL B C 1
ATOM 2921 O O . VAL B 1 26 ? -6.879 17.062 6.605 1 98.81 26 VAL B O 1
ATOM 2924 N N . THR B 1 27 ? -6.469 15.391 5.141 1 98.44 27 THR B N 1
ATOM 2925 C CA . THR B 1 27 ? -7.898 15.125 5.016 1 98.44 27 THR B CA 1
ATOM 2926 C C . THR B 1 27 ? -8.148 13.656 4.699 1 98.44 27 THR B C 1
ATOM 2928 O O . THR B 1 27 ? -7.211 12.898 4.457 1 98.44 27 THR B O 1
ATOM 2931 N N . SER B 1 28 ? -9.359 13.211 4.789 1 97.19 28 SER B N 1
ATOM 2932 C CA . SER B 1 28 ? -9.891 11.906 4.402 1 97.19 28 SER B CA 1
ATOM 2933 C C . SER B 1 28 ? -11.273 12.039 3.768 1 97.19 28 SER B C 1
ATOM 2935 O O . SER B 1 28 ? -12.273 12.156 4.473 1 97.19 28 SER B O 1
ATOM 2937 N N . PRO B 1 29 ? -11.352 11.961 2.502 1 96.38 29 PRO B N 1
ATOM 2938 C CA . PRO B 1 29 ? -12.641 12.109 1.825 1 96.38 29 PRO B CA 1
ATOM 2939 C C . PRO B 1 29 ? -13.547 10.891 2.016 1 96.38 29 PRO B C 1
ATOM 2941 O O . PRO B 1 29 ? -13.094 9.852 2.498 1 96.38 29 PRO B O 1
ATOM 2944 N N . PRO B 1 30 ? -14.906 11.109 1.755 1 94.19 30 PRO B N 1
ATOM 2945 C CA . PRO B 1 30 ? -15.703 9.891 1.622 1 94.19 30 PRO B CA 1
ATOM 2946 C C . PRO B 1 30 ? -15.164 8.945 0.552 1 94.19 30 PRO B C 1
ATOM 2948 O O . PRO B 1 30 ? -14.828 9.383 -0.551 1 94.19 30 PRO B O 1
ATOM 2951 N N . TYR B 1 31 ? -15.039 7.691 0.887 1 93.88 31 TYR B N 1
ATOM 2952 C CA . TYR B 1 31 ? -14.445 6.723 -0.027 1 93.88 31 TYR B CA 1
ATOM 2953 C C . TYR B 1 31 ? -15.461 6.246 -1.058 1 93.88 31 TYR B C 1
ATOM 2955 O O . TYR B 1 31 ? -16.5 5.684 -0.701 1 93.88 31 TYR B O 1
ATOM 2963 N N . PRO B 1 32 ? -15.156 6.453 -2.346 1 97.44 32 PRO B N 1
ATOM 2964 C CA . PRO B 1 32 ? -16.031 5.871 -3.369 1 97.44 32 PRO B CA 1
ATOM 2965 C C . PRO B 1 32 ? -16.219 4.367 -3.193 1 97.44 32 PRO B C 1
ATOM 2967 O O . PRO B 1 32 ? -15.266 3.65 -2.879 1 97.44 32 PRO B O 1
ATOM 2970 N N . MET B 1 33 ? -17.484 3.928 -3.309 1 96.88 33 MET B N 1
ATOM 2971 C CA . MET B 1 33 ? -17.906 2.529 -3.346 1 96.88 33 MET B CA 1
ATOM 2972 C C . MET B 1 33 ? -17.922 1.929 -1.944 1 96.88 33 MET B C 1
ATOM 2974 O O . MET B 1 33 ? -18.062 0.715 -1.786 1 96.88 33 MET B O 1
ATOM 2978 N N . ILE B 1 34 ? -17.625 2.666 -0.95 1 94.12 34 ILE B N 1
ATOM 2979 C CA . ILE B 1 34 ? -17.984 2.252 0.4 1 94.12 34 ILE B CA 1
ATOM 2980 C C . ILE B 1 34 ? -19.469 2.543 0.644 1 94.12 34 ILE B C 1
ATOM 2982 O O . ILE B 1 34 ? -19.922 3.674 0.463 1 94.12 34 ILE B O 1
ATOM 2986 N N . GLU B 1 35 ? -20.172 1.62 1.098 1 92.25 35 GLU B N 1
ATOM 2987 C CA . GLU B 1 35 ? -21.641 1.629 1.093 1 92.25 35 GLU B CA 1
ATOM 2988 C C . GLU B 1 35 ? -22.188 2.807 1.894 1 92.25 35 GLU B C 1
ATOM 2990 O O . GLU B 1 35 ? -23.156 3.443 1.485 1 92.25 35 GLU B O 1
ATOM 2995 N N . MET B 1 36 ? -21.594 3.135 2.982 1 89.31 36 MET B N 1
ATOM 2996 C CA . MET B 1 36 ? -22.109 4.168 3.871 1 89.31 36 MET B CA 1
ATOM 2997 C C . MET B 1 36 ? -22.125 5.527 3.18 1 89.31 36 MET B C 1
ATOM 2999 O O . MET B 1 36 ? -22.844 6.434 3.602 1 89.31 36 MET B O 1
ATOM 3003 N N . TRP B 1 37 ? -21.359 5.637 2.086 1 92.56 37 TRP B N 1
ATOM 3004 C CA . TRP B 1 37 ? -21.25 6.93 1.415 1 92.56 37 TRP B CA 1
ATOM 3005 C C . TRP B 1 37 ? -22.094 6.949 0.143 1 92.56 37 TRP B C 1
ATOM 3007 O O . TRP B 1 37 ? -22.125 7.953 -0.57 1 92.56 37 TRP B O 1
ATOM 3017 N N . ASP B 1 38 ? -22.781 5.859 -0.16 1 95 38 ASP B N 1
ATOM 3018 C CA . ASP B 1 38 ? -23.531 5.746 -1.404 1 95 38 ASP B CA 1
ATOM 3019 C C . ASP B 1 38 ? -24.562 6.867 -1.528 1 95 38 ASP B C 1
ATOM 3021 O O . ASP B 1 38 ? -24.656 7.523 -2.568 1 95 38 ASP B O 1
ATOM 3025 N N . ASP B 1 39 ? -25.266 7.066 -0.477 1 94.12 39 ASP B N 1
ATOM 3026 C CA . ASP B 1 39 ? -26.344 8.047 -0.522 1 94.12 39 ASP B CA 1
ATOM 3027 C C . ASP B 1 39 ? -25.797 9.461 -0.716 1 94.12 39 ASP B C 1
ATOM 3029 O O . ASP B 1 39 ? -26.391 10.266 -1.429 1 94.12 39 ASP B O 1
ATOM 3033 N N . VAL B 1 40 ? -24.703 9.75 -0.05 1 91.25 40 VAL B N 1
ATOM 3034 C CA . VAL B 1 40 ? -24.094 11.07 -0.161 1 91.25 40 VAL B CA 1
ATOM 3035 C C . VAL B 1 40 ? -23.672 11.32 -1.607 1 91.25 40 VAL B C 1
ATOM 3037 O O . VAL B 1 40 ? -23.938 12.391 -2.162 1 91.25 40 VAL B O 1
ATOM 3040 N N . PHE B 1 41 ? -23.078 10.352 -2.234 1 95.81 41 PHE B N 1
ATOM 3041 C CA . PHE B 1 41 ? -22.625 10.5 -3.613 1 95.81 41 PHE B CA 1
ATOM 3042 C C . PHE B 1 41 ? -23.812 10.562 -4.566 1 95.81 41 PHE B C 1
ATOM 3044 O O . PHE B 1 41 ? -23.828 11.367 -5.5 1 95.81 41 PHE B O 1
ATOM 3051 N N . ALA B 1 42 ? -24.828 9.773 -4.281 1 97.06 42 ALA B N 1
ATOM 3052 C CA . ALA B 1 42 ? -26.016 9.75 -5.137 1 97.06 42 ALA B CA 1
ATOM 3053 C C . ALA B 1 42 ? -26.766 11.07 -5.07 1 97.06 42 ALA B C 1
ATOM 3055 O O . ALA B 1 42 ? -27.375 11.508 -6.059 1 97.06 42 ALA B O 1
ATOM 3056 N N . ALA B 1 43 ? -26.734 11.688 -3.953 1 95 43 ALA B N 1
ATOM 3057 C CA . ALA B 1 43 ? -27.375 12.984 -3.787 1 95 43 ALA B CA 1
ATOM 3058 C C . ALA B 1 43 ? -26.672 14.062 -4.605 1 95 43 ALA B C 1
ATOM 3060 O O . ALA B 1 43 ? -27.297 15.016 -5.066 1 95 43 ALA B O 1
ATOM 3061 N N . LEU B 1 44 ? -25.406 13.883 -4.801 1 93.88 44 LEU B N 1
ATOM 3062 C CA . LEU B 1 44 ? -24.609 14.852 -5.543 1 93.88 44 LEU B CA 1
ATOM 3063 C C . LEU B 1 44 ? -24.734 14.625 -7.047 1 93.88 44 LEU B C 1
ATOM 3065 O O . LEU B 1 44 ? -24.625 15.57 -7.836 1 93.88 44 LEU B O 1
ATOM 3069 N N . ASP B 1 45 ? -24.891 13.375 -7.461 1 96.62 45 ASP B N 1
ATOM 3070 C CA . ASP B 1 45 ? -25.094 12.977 -8.852 1 96.62 45 ASP B CA 1
ATOM 3071 C C . ASP B 1 45 ? -26.016 11.766 -8.953 1 96.62 45 ASP B C 1
ATOM 3073 O O . ASP B 1 45 ? -25.578 10.633 -8.742 1 96.62 45 ASP B O 1
ATOM 3077 N N . PRO B 1 46 ? -27.219 11.984 -9.383 1 97.75 46 PRO B N 1
ATOM 3078 C CA . PRO B 1 46 ? -28.203 10.898 -9.422 1 97.75 46 PRO B CA 1
ATOM 3079 C C . PRO B 1 46 ? -27.781 9.742 -10.32 1 97.75 46 PRO B C 1
ATOM 3081 O O . PRO B 1 46 ? -28.266 8.617 -10.156 1 97.75 46 PRO B O 1
ATOM 3084 N N . ALA B 1 47 ? -26.922 10.016 -11.281 1 98.5 47 ALA B N 1
ATOM 3085 C CA . ALA B 1 47 ? -26.438 8.953 -12.164 1 98.5 47 ALA B CA 1
ATOM 3086 C C . ALA B 1 47 ? -25.688 7.883 -11.383 1 98.5 47 ALA B C 1
ATOM 3088 O O . ALA B 1 47 ? -25.609 6.727 -11.805 1 98.5 47 ALA B O 1
ATOM 3089 N N . ILE B 1 48 ? -25.094 8.242 -10.25 1 98.25 48 ILE B N 1
ATOM 3090 C CA . ILE B 1 48 ? -24.391 7.305 -9.391 1 98.25 48 ILE B CA 1
ATOM 3091 C C . ILE B 1 48 ? -25.375 6.293 -8.812 1 98.25 48 ILE B C 1
ATOM 3093 O O . ILE B 1 48 ? -25.109 5.086 -8.844 1 98.25 48 ILE B O 1
ATOM 3097 N N . GLY B 1 49 ? -26.469 6.801 -8.281 1 97.94 49 GLY B N 1
ATOM 3098 C CA . GLY B 1 49 ? -27.5 5.906 -7.781 1 97.94 49 GLY B CA 1
ATOM 3099 C C . GLY B 1 49 ? -28.016 4.945 -8.836 1 97.94 49 GLY B C 1
ATOM 3100 O O . GLY B 1 49 ? -28.203 3.756 -8.555 1 97.94 49 GLY B O 1
ATOM 3101 N N . ALA B 1 50 ? -28.266 5.465 -9.992 1 98.31 50 ALA B N 1
ATOM 3102 C CA . ALA B 1 50 ? -28.75 4.641 -11.094 1 98.31 50 ALA B CA 1
ATOM 3103 C C . ALA B 1 50 ? -27.75 3.535 -11.43 1 98.31 50 ALA B C 1
ATOM 3105 O O . ALA B 1 50 ? -28.141 2.396 -11.695 1 98.31 50 ALA B O 1
ATOM 3106 N N . ALA B 1 51 ? -26.453 3.881 -11.469 1 97.88 51 ALA B N 1
ATOM 3107 C CA . ALA B 1 51 ? -25.406 2.906 -11.758 1 97.88 51 ALA B CA 1
ATOM 3108 C C . ALA B 1 51 ? -25.359 1.819 -10.688 1 97.88 51 ALA B C 1
ATOM 3110 O O . ALA B 1 51 ? -25.234 0.634 -11 1 97.88 51 ALA B O 1
ATOM 3111 N N . LEU B 1 52 ? -25.438 2.219 -9.453 1 97 52 LEU B N 1
ATOM 3112 C CA . LEU B 1 52 ? -25.438 1.269 -8.344 1 97 52 LEU B CA 1
ATOM 3113 C C . LEU B 1 52 ? -26.641 0.328 -8.438 1 97 52 LEU B C 1
ATOM 3115 O O . LEU B 1 52 ? -26.5 -0.883 -8.25 1 97 52 LEU B O 1
ATOM 3119 N N . ASP B 1 53 ? -27.812 0.852 -8.742 1 96.38 53 ASP B N 1
ATOM 3120 C CA . ASP B 1 53 ? -29.031 0.061 -8.883 1 96.38 53 ASP B CA 1
ATOM 3121 C C . ASP B 1 53 ? -28.906 -0.959 -10.008 1 96.38 53 ASP B C 1
ATOM 3123 O O . ASP B 1 53 ? -29.438 -2.062 -9.922 1 96.38 53 ASP B O 1
ATOM 3127 N N . ALA B 1 54 ? -28.25 -0.585 -10.977 1 97.06 54 ALA B N 1
ATOM 3128 C CA . ALA B 1 54 ? -28.078 -1.447 -12.148 1 97.06 54 ALA B CA 1
ATOM 3129 C C . ALA B 1 54 ? -26.953 -2.461 -11.914 1 97.06 54 ALA B C 1
ATOM 3131 O O . ALA B 1 54 ? -26.688 -3.305 -12.773 1 97.06 54 ALA B O 1
ATOM 3132 N N . GLY B 1 55 ? -26.219 -2.33 -10.852 1 95.25 55 GLY B N 1
ATOM 3133 C CA . GLY B 1 55 ? -25.109 -3.221 -10.562 1 95.25 55 GLY B CA 1
ATOM 3134 C C . GLY B 1 55 ? -23.859 -2.889 -11.344 1 95.25 55 GLY B C 1
ATOM 3135 O O . GLY B 1 55 ? -22.953 -3.723 -11.477 1 95.25 55 GLY B O 1
ATOM 3136 N N . ASP B 1 56 ? -23.859 -1.667 -11.953 1 95.75 56 ASP B N 1
ATOM 3137 C CA . ASP B 1 56 ? -22.703 -1.213 -12.727 1 95.75 56 ASP B CA 1
ATOM 3138 C C . ASP B 1 56 ? -21.672 -0.525 -11.828 1 95.75 56 ASP B C 1
ATOM 3140 O O . ASP B 1 56 ? -21.594 0.705 -11.805 1 95.75 56 ASP B O 1
ATOM 3144 N N . GLY B 1 57 ? -20.875 -1.318 -11.188 1 96.06 57 GLY B N 1
ATOM 3145 C CA . GLY B 1 57 ? -19.906 -0.824 -10.211 1 96.06 57 GLY B CA 1
ATOM 3146 C C . GLY B 1 57 ? -18.844 0.061 -10.82 1 96.06 57 GLY B C 1
ATOM 3147 O O . GLY B 1 57 ? -18.438 1.056 -10.211 1 96.06 57 GLY B O 1
ATOM 3148 N N . ASP B 1 58 ? -18.422 -0.279 -12.023 1 95.25 58 ASP B N 1
ATOM 3149 C CA . ASP B 1 58 ? -17.375 0.5 -12.688 1 95.25 58 ASP B CA 1
ATOM 3150 C C . ASP B 1 58 ? -17.859 1.921 -12.984 1 95.25 58 ASP B C 1
ATOM 3152 O O . ASP B 1 58 ? -17.125 2.887 -12.742 1 95.25 58 ASP B O 1
ATOM 3156 N N . ARG B 1 59 ? -19.031 1.996 -13.508 1 96.62 59 ARG B N 1
ATOM 3157 C CA . ARG B 1 59 ? -19.594 3.311 -13.812 1 96.62 59 ARG B CA 1
ATOM 3158 C C . ARG B 1 59 ? -19.797 4.121 -12.531 1 96.62 59 ARG B C 1
ATOM 3160 O O . ARG B 1 59 ? -19.484 5.312 -12.492 1 96.62 59 ARG B O 1
ATOM 3167 N N . ALA B 1 60 ? -20.391 3.518 -11.492 1 98.12 60 ALA B N 1
ATOM 3168 C CA . ALA B 1 60 ? -20.578 4.199 -10.211 1 98.12 60 ALA B CA 1
ATOM 3169 C C . ALA B 1 60 ? -19.25 4.715 -9.664 1 98.12 60 ALA B C 1
ATOM 3171 O O . ALA B 1 60 ? -19.156 5.867 -9.234 1 98.12 60 ALA B O 1
ATOM 3172 N N . PHE B 1 61 ? -18.266 3.824 -9.711 1 98.31 61 PHE B N 1
ATOM 3173 C CA . PHE B 1 61 ? -16.922 4.164 -9.242 1 98.31 61 PHE B CA 1
ATOM 3174 C C . PHE B 1 61 ? -16.391 5.398 -9.969 1 98.31 61 PHE B C 1
ATOM 3176 O O . PHE B 1 61 ? -15.953 6.355 -9.328 1 98.31 61 PHE B O 1
ATOM 3183 N N . ASP B 1 62 ? -16.453 5.434 -11.266 1 98.25 62 ASP B N 1
ATOM 3184 C CA . ASP B 1 62 ? -15.945 6.539 -12.07 1 98.25 62 ASP B CA 1
ATOM 3185 C C . ASP B 1 62 ? -16.703 7.828 -11.773 1 98.25 62 ASP B C 1
ATOM 3187 O O . ASP B 1 62 ? -16.109 8.891 -11.625 1 98.25 62 ASP B O 1
ATOM 3191 N N . LEU B 1 63 ? -18 7.727 -11.656 1 98.69 63 LEU B N 1
ATOM 3192 C CA . LEU B 1 63 ? -18.844 8.891 -11.406 1 98.69 63 LEU B CA 1
ATOM 3193 C C . LEU B 1 63 ? -18.562 9.477 -10.031 1 98.69 63 LEU B C 1
ATOM 3195 O O . LEU B 1 63 ? -18.547 10.703 -9.859 1 98.69 63 LEU B O 1
ATOM 3199 N N . MET B 1 64 ? -18.422 8.633 -9.047 1 98.5 64 MET B N 1
ATOM 3200 C CA . MET B 1 64 ? -18.094 9.109 -7.703 1 98.5 64 MET B CA 1
ATOM 3201 C C . MET B 1 64 ? -16.781 9.883 -7.707 1 98.5 64 MET B C 1
ATOM 3203 O O . MET B 1 64 ? -16.672 10.93 -7.066 1 98.5 64 MET B O 1
ATOM 3207 N N . HIS B 1 65 ? -15.789 9.375 -8.422 1 98.62 65 HIS B N 1
ATOM 3208 C CA . HIS B 1 65 ? -14.508 10.062 -8.492 1 98.62 65 HIS B CA 1
ATOM 3209 C C . HIS B 1 65 ? -14.625 11.359 -9.297 1 98.62 65 HIS B C 1
ATOM 3211 O O . HIS B 1 65 ? -13.906 12.328 -9.031 1 98.62 65 HIS B O 1
ATOM 3217 N N . ASP B 1 66 ? -15.508 11.398 -10.289 1 98.31 66 ASP B N 1
ATOM 3218 C CA . ASP B 1 66 ? -15.773 12.633 -11.016 1 98.31 66 ASP B CA 1
ATOM 3219 C C . ASP B 1 66 ? -16.266 13.727 -10.078 1 98.31 66 ASP B C 1
ATOM 3221 O O . ASP B 1 66 ? -15.906 14.898 -10.227 1 98.31 66 ASP B O 1
ATOM 3225 N N . VAL B 1 67 ? -17.078 13.328 -9.156 1 96.81 67 VAL B N 1
ATOM 3226 C CA . VAL B 1 67 ? -17.578 14.266 -8.148 1 96.81 67 VAL B CA 1
ATOM 3227 C C . VAL B 1 67 ? -16.406 14.828 -7.352 1 96.81 67 VAL B C 1
ATOM 3229 O O . VAL B 1 67 ? -16.328 16.031 -7.121 1 96.81 67 VAL B O 1
ATOM 3232 N N . LEU B 1 68 ? -15.461 14.016 -6.961 1 97.5 68 LEU B N 1
ATOM 3233 C CA . LEU B 1 68 ? -14.328 14.422 -6.125 1 97.5 68 LEU B CA 1
ATOM 3234 C C . LEU B 1 68 ? -13.344 15.273 -6.918 1 97.5 68 LEU B C 1
ATOM 3236 O O . LEU B 1 68 ? -12.531 15.992 -6.332 1 97.5 68 LEU B O 1
ATOM 3240 N N . ASP B 1 69 ? -13.398 15.219 -8.242 1 97.06 69 ASP B N 1
ATOM 3241 C CA . ASP B 1 69 ? -12.453 15.945 -9.086 1 97.06 69 ASP B CA 1
ATOM 3242 C C . ASP B 1 69 ? -12.5 17.438 -8.805 1 97.06 69 ASP B C 1
ATOM 3244 O O . ASP B 1 69 ? -11.469 18.125 -8.859 1 97.06 69 ASP B O 1
ATOM 3248 N N . SER B 1 70 ? -13.68 17.953 -8.586 1 96.19 70 SER B N 1
ATOM 3249 C CA . SER B 1 70 ? -13.82 19.375 -8.297 1 96.19 70 SER B CA 1
ATOM 3250 C C . SER B 1 70 ? -13.094 19.75 -7.012 1 96.19 70 SER B C 1
ATOM 3252 O O . SER B 1 70 ? -12.578 20.859 -6.891 1 96.19 70 SER B O 1
ATOM 3254 N N . VAL B 1 71 ? -13.094 18.875 -6.078 1 97.5 71 VAL B N 1
ATOM 3255 C CA . VAL B 1 71 ? -12.391 19.125 -4.824 1 97.5 71 VAL B CA 1
ATOM 3256 C C . VAL B 1 71 ? -10.891 19.188 -5.078 1 97.5 71 VAL B C 1
ATOM 3258 O O . VAL B 1 71 ? -10.203 20.062 -4.547 1 97.5 71 VAL B O 1
ATOM 3261 N N . TRP B 1 72 ? -10.359 18.25 -5.898 1 98.12 72 TRP B N 1
ATOM 3262 C CA . TRP B 1 72 ? -8.938 18.25 -6.223 1 98.12 72 TRP B CA 1
ATOM 3263 C C . TRP B 1 72 ? -8.539 19.531 -6.941 1 98.12 72 TRP B C 1
ATOM 3265 O O . TRP B 1 72 ? -7.438 20.047 -6.734 1 98.12 72 TRP B O 1
ATOM 3275 N N . ALA B 1 73 ? -9.414 20.031 -7.766 1 97.88 73 ALA B N 1
ATOM 3276 C CA . ALA B 1 73 ? -9.164 21.312 -8.438 1 97.88 73 ALA B CA 1
ATOM 3277 C C . ALA B 1 73 ? -9.047 22.453 -7.426 1 97.88 73 ALA B C 1
ATOM 3279 O O . ALA B 1 73 ? -8.164 23.297 -7.543 1 97.88 73 ALA B O 1
ATOM 3280 N N . GLU B 1 74 ? -9.922 22.5 -6.465 1 98.31 74 GLU B N 1
ATOM 3281 C CA . GLU B 1 74 ? -9.859 23.5 -5.402 1 98.31 74 GLU B CA 1
ATOM 3282 C C . GLU B 1 74 ? -8.57 23.391 -4.602 1 98.31 74 GLU B C 1
ATOM 3284 O O . GLU B 1 74 ? -7.949 24.391 -4.254 1 98.31 74 GLU B O 1
ATOM 3289 N N . LEU B 1 75 ? -8.156 22.125 -4.297 1 98.06 75 LEU B N 1
ATOM 3290 C CA . LEU B 1 75 ? -6.906 21.922 -3.574 1 98.06 75 LEU B CA 1
ATOM 3291 C C . LEU B 1 75 ? -5.734 22.531 -4.336 1 98.06 75 LEU B C 1
ATOM 3293 O O . LEU B 1 75 ? -4.867 23.172 -3.744 1 98.06 75 LEU B O 1
ATOM 3297 N N . GLN B 1 76 ? -5.734 22.25 -5.594 1 97.5 76 GLN B N 1
ATOM 3298 C CA . GLN B 1 76 ? -4.668 22.812 -6.422 1 97.5 76 GLN B CA 1
ATOM 3299 C C . GLN B 1 76 ? -4.645 24.328 -6.332 1 97.5 76 GLN B C 1
ATOM 3301 O O . GLN B 1 76 ? -3.574 24.938 -6.289 1 97.5 76 GLN B O 1
ATOM 3306 N N . ARG B 1 77 ? -5.797 24.953 -6.336 1 98.06 77 ARG B N 1
ATOM 3307 C CA . ARG B 1 77 ? -5.918 26.406 -6.293 1 98.06 77 ARG B CA 1
ATOM 3308 C C . ARG B 1 77 ? -5.449 26.953 -4.949 1 98.06 77 ARG B C 1
ATOM 3310 O O . ARG B 1 77 ? -4.719 27.953 -4.902 1 98.06 77 ARG B O 1
ATOM 3317 N N . VAL B 1 78 ? -5.809 26.359 -3.871 1 98.5 78 VAL B N 1
ATOM 3318 C CA . VAL B 1 78 ? -5.652 26.984 -2.564 1 98.5 78 VAL B CA 1
ATOM 3319 C C . VAL B 1 78 ? -4.316 26.578 -1.949 1 98.5 78 VAL B C 1
ATOM 3321 O O . VAL B 1 78 ? -3.799 27.266 -1.062 1 98.5 78 VAL B O 1
ATOM 3324 N N . LEU B 1 79 ? -3.781 25.422 -2.279 1 98.12 79 LEU B N 1
ATOM 3325 C CA . LEU B 1 79 ? -2.508 24.953 -1.741 1 98.12 79 LEU B CA 1
ATOM 3326 C C . LEU B 1 79 ? -1.361 25.828 -2.213 1 98.12 79 LEU B C 1
ATOM 3328 O O . LEU B 1 79 ? -1.202 26.062 -3.414 1 98.12 79 LEU B O 1
ATOM 3332 N N . ALA B 1 80 ? -0.521 26.375 -1.303 1 97.69 80 ALA B N 1
ATOM 3333 C CA . ALA B 1 80 ? 0.616 27.219 -1.636 1 97.69 80 ALA B CA 1
ATOM 3334 C C . ALA B 1 80 ? 1.673 26.453 -2.418 1 97.69 80 ALA B C 1
ATOM 3336 O O . ALA B 1 80 ? 1.743 25.219 -2.33 1 97.69 80 ALA B O 1
ATOM 3337 N N . PRO B 1 81 ? 2.455 27.203 -3.191 1 95.75 81 PRO B N 1
ATOM 3338 C CA . PRO B 1 81 ? 3.555 26.516 -3.867 1 95.75 81 PRO B CA 1
ATOM 3339 C C . PRO B 1 81 ? 4.469 25.781 -2.898 1 95.75 81 PRO B C 1
ATOM 3341 O O . PRO B 1 81 ? 4.895 26.344 -1.887 1 95.75 81 PRO B O 1
ATOM 3344 N N . GLY B 1 82 ? 4.699 24.5 -3.225 1 95.12 82 GLY B N 1
ATOM 3345 C CA . GLY B 1 82 ? 5.582 23.688 -2.402 1 95.12 82 GLY B CA 1
ATOM 3346 C C . GLY B 1 82 ? 4.867 23 -1.253 1 95.12 82 GLY B C 1
ATOM 3347 O O . GLY B 1 82 ? 5.445 22.156 -0.569 1 95.12 82 GLY B O 1
ATOM 3348 N N . ALA B 1 83 ? 3.613 23.359 -1.037 1 97.31 83 ALA B N 1
ATOM 3349 C CA . ALA B 1 83 ? 2.85 22.766 0.057 1 97.31 83 ALA B CA 1
ATOM 3350 C C . ALA B 1 83 ? 2.4 21.359 -0.293 1 97.31 83 ALA B C 1
ATOM 3352 O O . ALA B 1 83 ? 2.322 21 -1.47 1 97.31 83 ALA B O 1
ATOM 3353 N N . ILE B 1 84 ? 2.145 20.562 0.721 1 97.94 84 ILE B N 1
ATOM 3354 C CA . ILE B 1 84 ? 1.824 19.141 0.568 1 97.94 84 ILE B CA 1
ATOM 3355 C C . ILE B 1 84 ? 0.357 18.906 0.918 1 97.94 84 ILE B C 1
ATOM 3357 O O . ILE B 1 84 ? -0.192 19.578 1.802 1 97.94 84 ILE B O 1
ATOM 3361 N N . ALA B 1 85 ? -0.271 18.047 0.17 1 98.75 85 ALA B N 1
ATOM 3362 C CA . ALA B 1 85 ? -1.558 17.469 0.556 1 98.75 85 ALA B CA 1
ATOM 3363 C C . ALA B 1 85 ? -1.405 16.016 0.974 1 98.75 85 ALA B C 1
ATOM 3365 O O . ALA B 1 85 ? -0.843 15.203 0.231 1 98.75 85 ALA B O 1
ATOM 3366 N N . ALA B 1 86 ? -1.806 15.703 2.186 1 98.81 86 ALA B N 1
ATOM 3367 C CA . ALA B 1 86 ? -1.876 14.344 2.715 1 98.81 86 ALA B CA 1
ATOM 3368 C C . ALA B 1 86 ? -3.318 13.844 2.762 1 98.81 86 ALA B C 1
ATOM 3370 O O . ALA B 1 86 ? -4.129 14.352 3.541 1 98.81 86 ALA B O 1
ATOM 3371 N N . ILE B 1 87 ? -3.629 12.836 1.976 1 98.62 87 ILE B N 1
ATOM 3372 C CA . ILE B 1 87 ? -5 12.367 1.814 1 98.62 87 ILE B CA 1
ATOM 3373 C C . ILE B 1 87 ? -5.098 10.906 2.225 1 98.62 87 ILE B C 1
ATOM 3375 O O . ILE B 1 87 ? -4.566 10.023 1.54 1 98.62 87 ILE B O 1
ATOM 3379 N N . ASN B 1 88 ? -5.73 10.664 3.34 1 97.44 88 ASN B N 1
ATOM 3380 C CA . ASN B 1 88 ? -5.984 9.289 3.766 1 97.44 88 ASN B CA 1
ATOM 3381 C C . ASN B 1 88 ? -7.16 8.68 3.01 1 97.44 88 ASN B C 1
ATOM 3383 O O . ASN B 1 88 ? -8.242 9.266 2.955 1 97.44 88 ASN B O 1
ATOM 3387 N N . VAL B 1 89 ? -6.906 7.559 2.395 1 96.25 89 VAL B N 1
ATOM 3388 C CA . VAL B 1 89 ? -7.973 6.91 1.637 1 96.25 89 VAL B CA 1
ATOM 3389 C C . VAL B 1 89 ? -7.801 5.395 1.696 1 96.25 89 VAL B C 1
ATOM 3391 O O . VAL B 1 89 ? -6.688 4.895 1.867 1 96.25 89 VAL B O 1
ATOM 3394 N N . GLY B 1 90 ? -8.875 4.723 1.692 1 94.06 90 GLY B N 1
ATOM 3395 C CA . GLY B 1 90 ? -8.891 3.273 1.566 1 94.06 90 GLY B CA 1
ATOM 3396 C C . GLY B 1 90 ? -9.578 2.793 0.3 1 94.06 90 GLY B C 1
ATOM 3397 O O . GLY B 1 90 ? -10.43 3.49 -0.255 1 94.06 90 GLY B O 1
ATOM 3398 N N . ASP B 1 91 ? -9.18 1.663 -0.179 1 96 91 ASP B N 1
ATOM 3399 C CA . ASP B 1 91 ? -9.922 1 -1.248 1 96 91 ASP B CA 1
ATOM 3400 C C . ASP B 1 91 ? -11.219 0.391 -0.721 1 96 91 ASP B C 1
ATOM 3402 O O . ASP B 1 91 ? -11.438 0.338 0.491 1 96 91 ASP B O 1
ATOM 3406 N N . ALA B 1 92 ? -12.086 0.088 -1.616 1 95.19 92 ALA B N 1
ATOM 3407 C CA . ALA B 1 92 ? -13.383 -0.462 -1.234 1 95.19 92 ALA B CA 1
ATOM 3408 C C . ALA B 1 92 ? -13.617 -1.817 -1.893 1 95.19 92 ALA B C 1
ATOM 3410 O O . ALA B 1 92 ? -13.203 -2.045 -3.029 1 95.19 92 ALA B O 1
ATOM 3411 N N . THR B 1 93 ? -14.227 -2.732 -1.188 1 93 93 THR B N 1
ATOM 3412 C CA . THR B 1 93 ? -14.695 -3.979 -1.787 1 93 93 THR B CA 1
ATOM 3413 C C . THR B 1 93 ? -16.219 -4.008 -1.858 1 93 93 THR B C 1
ATOM 3415 O O . THR B 1 93 ? -16.891 -3.514 -0.956 1 93 93 THR B O 1
ATOM 3418 N N . ARG B 1 94 ? -16.688 -4.438 -2.959 1 92.69 94 ARG B N 1
ATOM 3419 C CA . ARG B 1 94 ? -18.125 -4.594 -3.152 1 92.69 94 ARG B CA 1
ATOM 3420 C C . ARG B 1 94 ? -18.438 -5.898 -3.873 1 92.69 94 ARG B C 1
ATOM 3422 O O . ARG B 1 94 ? -17.625 -6.395 -4.656 1 92.69 94 ARG B O 1
ATOM 3429 N N . ASN B 1 95 ? -19.547 -6.422 -3.49 1 90.5 95 ASN B N 1
ATOM 3430 C CA . ASN B 1 95 ? -20.156 -7.508 -4.254 1 90.5 95 ASN B CA 1
ATOM 3431 C C . ASN B 1 95 ? -21.438 -7.059 -4.941 1 90.5 95 ASN B C 1
ATOM 3433 O O . ASN B 1 95 ? -22.531 -7.117 -4.352 1 90.5 95 ASN B O 1
ATOM 3437 N N . LEU B 1 96 ? -21.391 -6.535 -6.09 1 91.19 96 LEU B N 1
ATOM 3438 C CA . LEU B 1 96 ? -22.547 -6.141 -6.887 1 91.19 96 LEU B CA 1
ATOM 3439 C C . LEU B 1 96 ? -22.906 -7.227 -7.898 1 91.19 96 LEU B C 1
ATOM 3441 O O . LEU B 1 96 ? -23.438 -8.281 -7.527 1 91.19 96 LEU B O 1
ATOM 3445 N N . ASP B 1 97 ? -22.328 -7.223 -9.031 1 82.62 97 ASP B N 1
ATOM 3446 C CA . ASP B 1 97 ? -22.438 -8.352 -9.961 1 82.62 97 ASP B CA 1
ATOM 3447 C C . ASP B 1 97 ? -21.422 -9.438 -9.625 1 82.62 97 ASP B C 1
ATOM 3449 O O . ASP B 1 97 ? -21.734 -10.625 -9.711 1 82.62 97 ASP B O 1
ATOM 3453 N N . ARG B 1 98 ? -20.359 -8.977 -9.258 1 88 98 ARG B N 1
ATOM 3454 C CA . ARG B 1 98 ? -19.266 -9.82 -8.773 1 88 98 ARG B CA 1
ATOM 3455 C C . ARG B 1 98 ? -18.422 -9.078 -7.742 1 88 98 ARG B C 1
ATOM 3457 O O . ARG B 1 98 ? -18.469 -7.852 -7.652 1 88 98 ARG B O 1
ATOM 3464 N N . PHE B 1 99 ? -17.688 -9.93 -6.973 1 89.81 99 PHE B N 1
ATOM 3465 C CA . PHE B 1 99 ? -16.812 -9.328 -5.98 1 89.81 99 PHE B CA 1
ATOM 3466 C C . PHE B 1 99 ? -15.641 -8.625 -6.656 1 89.81 99 PHE B C 1
ATOM 3468 O O . PHE B 1 99 ? -14.969 -9.195 -7.516 1 89.81 99 PHE B O 1
ATOM 3475 N N . ARG B 1 100 ? -15.398 -7.371 -6.281 1 93.38 100 ARG B N 1
ATOM 3476 C CA . ARG B 1 100 ? -14.266 -6.59 -6.766 1 93.38 100 ARG B CA 1
ATOM 3477 C C . ARG B 1 100 ? -13.766 -5.625 -5.695 1 93.38 100 ARG B C 1
ATOM 3479 O O . ARG B 1 100 ? -14.508 -5.273 -4.773 1 93.38 100 ARG B O 1
ATOM 3486 N N . GLN B 1 101 ? -12.562 -5.391 -5.84 1 95.38 101 GLN B N 1
ATOM 3487 C CA . GLN B 1 101 ? -12.039 -4.211 -5.16 1 95.38 101 GLN B CA 1
ATOM 3488 C C . GLN B 1 101 ? -12.078 -2.988 -6.07 1 95.38 101 GLN B C 1
ATOM 3490 O O . GLN B 1 101 ? -11.75 -3.082 -7.258 1 95.38 101 GLN B O 1
ATOM 3495 N N . TYR B 1 102 ? -12.547 -1.888 -5.59 1 97.19 102 TYR B N 1
ATOM 3496 C CA . TYR B 1 102 ? -12.516 -0.597 -6.27 1 97.19 102 TYR B CA 1
ATOM 3497 C C . TYR B 1 102 ? -11.344 0.246 -5.781 1 97.19 102 TYR B C 1
ATOM 3499 O O . TYR B 1 102 ? -11.312 0.671 -4.621 1 97.19 102 TYR B O 1
ATOM 3507 N N . PRO B 1 103 ? -10.352 0.444 -6.668 1 98.06 103 PRO B N 1
ATOM 3508 C CA . PRO B 1 103 ? -9.039 0.958 -6.254 1 98.06 103 PRO B CA 1
ATOM 3509 C C . PRO B 1 103 ? -9.016 2.48 -6.137 1 98.06 103 PRO B C 1
ATOM 3511 O O . PRO B 1 103 ? -8.391 3.158 -6.961 1 98.06 103 PRO B O 1
ATOM 3514 N N . ASN B 1 104 ? -9.562 3.033 -5.07 1 98.38 104 ASN B N 1
ATOM 3515 C CA . ASN B 1 104 ? -9.609 4.469 -4.809 1 98.38 104 ASN B CA 1
ATOM 3516 C C . ASN B 1 104 ? -8.211 5.078 -4.777 1 98.38 104 ASN B C 1
ATOM 3518 O O . ASN B 1 104 ? -7.988 6.164 -5.312 1 98.38 104 ASN B O 1
ATOM 3522 N N . THR B 1 105 ? -7.266 4.395 -4.121 1 97.94 105 THR B N 1
ATOM 3523 C CA . THR B 1 105 ? -5.898 4.883 -3.98 1 97.94 105 THR B CA 1
ATOM 3524 C C . THR B 1 105 ? -5.273 5.137 -5.348 1 97.94 105 THR B C 1
ATOM 3526 O O . THR B 1 105 ? -4.711 6.207 -5.59 1 97.94 105 THR B O 1
ATOM 3529 N N . ALA B 1 106 ? -5.438 4.18 -6.203 1 98.06 106 ALA B N 1
ATOM 3530 C CA . ALA B 1 106 ? -4.887 4.293 -7.551 1 98.06 106 ALA B CA 1
ATOM 3531 C C . ALA B 1 106 ? -5.559 5.426 -8.32 1 98.06 106 ALA B C 1
ATOM 3533 O O . ALA B 1 106 ? -4.887 6.223 -8.977 1 98.06 106 ALA B O 1
ATOM 3534 N N . GLU B 1 107 ? -6.84 5.496 -8.25 1 98.44 107 GLU B N 1
ATOM 3535 C CA . GLU B 1 107 ? -7.602 6.465 -9.039 1 98.44 107 GLU B CA 1
ATOM 3536 C C . GLU B 1 107 ? -7.316 7.891 -8.578 1 98.44 107 GLU B C 1
ATOM 3538 O O . GLU B 1 107 ? -7.102 8.781 -9.398 1 98.44 107 GLU B O 1
ATOM 3543 N N . ILE B 1 108 ? -7.281 8.141 -7.301 1 98.56 108 ILE B N 1
ATOM 3544 C CA . ILE B 1 108 ? -7.02 9.477 -6.773 1 98.56 108 ILE B CA 1
ATOM 3545 C C . ILE B 1 108 ? -5.59 9.891 -7.113 1 98.56 108 ILE B C 1
ATOM 3547 O O . ILE B 1 108 ? -5.348 11.031 -7.523 1 98.56 108 ILE B O 1
ATOM 3551 N N . THR B 1 109 ? -4.637 8.977 -6.934 1 98.44 109 THR B N 1
ATOM 3552 C CA . THR B 1 109 ? -3.256 9.258 -7.301 1 98.44 109 THR B CA 1
ATOM 3553 C C . THR B 1 109 ? -3.164 9.703 -8.758 1 98.44 109 THR B C 1
ATOM 3555 O O . THR B 1 109 ? -2.504 10.695 -9.07 1 98.44 109 THR B O 1
ATOM 3558 N N . ARG B 1 110 ? -3.82 8.984 -9.609 1 97.44 110 ARG B N 1
ATOM 3559 C CA . ARG B 1 110 ? -3.803 9.297 -11.039 1 97.44 110 ARG B CA 1
ATOM 3560 C C . ARG B 1 110 ? -4.367 10.688 -11.297 1 97.44 110 ARG B C 1
ATOM 3562 O O . ARG B 1 110 ? -3.768 11.484 -12.031 1 97.44 110 ARG B O 1
ATOM 3569 N N . ARG B 1 111 ? -5.48 10.984 -10.773 1 98 111 ARG B N 1
ATOM 3570 C CA . ARG B 1 111 ? -6.156 12.258 -11.016 1 98 111 ARG B CA 1
ATOM 3571 C C . ARG B 1 111 ? -5.336 13.422 -10.484 1 98 111 ARG B C 1
ATOM 3573 O O . ARG B 1 111 ? -5.262 14.477 -11.117 1 98 111 ARG B O 1
ATOM 3580 N N . LEU B 1 112 ? -4.73 13.273 -9.297 1 98.19 112 LEU B N 1
ATOM 3581 C CA . LEU B 1 112 ? -3.889 14.32 -8.734 1 98.19 112 LEU B CA 1
ATOM 3582 C C . LEU B 1 112 ? -2.648 14.539 -9.594 1 98.19 112 LEU B C 1
ATOM 3584 O O . LEU B 1 112 ? -2.246 15.68 -9.836 1 98.19 112 LEU B O 1
ATOM 3588 N N . ARG B 1 113 ? -2.057 13.422 -10.055 1 96.81 113 ARG B N 1
ATOM 3589 C CA . ARG B 1 113 ? -0.916 13.539 -10.953 1 96.81 113 ARG B CA 1
ATOM 3590 C C . ARG B 1 113 ? -1.295 14.281 -12.227 1 96.81 113 ARG B C 1
ATOM 3592 O O . ARG B 1 113 ? -0.559 15.164 -12.68 1 96.81 113 ARG B O 1
ATOM 3599 N N . GLU B 1 114 ? -2.422 13.953 -12.781 1 95.5 114 GLU B N 1
ATOM 3600 C CA . GLU B 1 114 ? -2.881 14.562 -14.031 1 95.5 114 GLU B CA 1
ATOM 3601 C C . GLU B 1 114 ? -3.129 16.062 -13.852 1 95.5 114 GLU B C 1
ATOM 3603 O O . GLU B 1 114 ? -3.047 16.828 -14.812 1 95.5 114 GLU B O 1
ATOM 3608 N N . ARG B 1 115 ? -3.398 16.453 -12.656 1 96.44 115 ARG B N 1
ATOM 3609 C CA . ARG B 1 115 ? -3.654 17.859 -12.359 1 96.44 115 ARG B CA 1
ATOM 3610 C C . ARG B 1 115 ? -2.35 18.625 -12.141 1 96.44 115 ARG B C 1
ATOM 3612 O O . ARG B 1 115 ? -2.359 19.844 -11.953 1 96.44 115 ARG B O 1
ATOM 3619 N N . GLY B 1 116 ? -1.271 17.922 -12.07 1 94 116 GLY B N 1
ATOM 3620 C CA . GLY B 1 116 ? 0.02 18.594 -12.047 1 94 116 GLY B CA 1
ATOM 3621 C C . GLY B 1 116 ? 0.728 18.469 -10.711 1 94 116 GLY B C 1
ATOM 3622 O O . GLY B 1 116 ? 1.809 19.031 -10.516 1 94 116 GLY B O 1
ATOM 3623 N N . PHE B 1 117 ? 0.159 17.75 -9.758 1 97.5 117 PHE B N 1
ATOM 3624 C CA . PHE B 1 117 ? 0.833 17.547 -8.484 1 97.5 117 PHE B CA 1
ATOM 3625 C C . PHE B 1 117 ? 2.016 16.594 -8.641 1 97.5 117 PHE B C 1
ATOM 3627 O O . PHE B 1 117 ? 1.981 15.688 -9.469 1 97.5 117 PHE B O 1
ATOM 3634 N N . ASP B 1 118 ? 3.084 16.828 -7.883 1 96.38 118 ASP B N 1
ATOM 3635 C CA . ASP B 1 118 ? 4.152 15.844 -7.738 1 96.38 118 ASP B CA 1
ATOM 3636 C C . ASP B 1 118 ? 3.775 14.766 -6.723 1 96.38 118 ASP B C 1
ATOM 3638 O O . ASP B 1 118 ? 3.545 15.062 -5.551 1 96.38 118 ASP B O 1
ATOM 3642 N N . VAL B 1 119 ? 3.727 13.547 -7.211 1 97.25 119 VAL B N 1
ATOM 3643 C CA . VAL B 1 119 ? 3.451 12.43 -6.32 1 97.25 119 VAL B CA 1
ATOM 3644 C C . VAL B 1 119 ? 4.691 12.117 -5.484 1 97.25 119 VAL B C 1
ATOM 3646 O O . VAL B 1 119 ? 5.809 12.102 -6.004 1 97.25 119 VAL B O 1
ATOM 3649 N N . LEU B 1 120 ? 4.492 11.945 -4.176 1 96.19 120 LEU B N 1
ATOM 3650 C CA . LEU B 1 120 ? 5.547 11.562 -3.244 1 96.19 120 LEU B CA 1
ATOM 3651 C C . LEU B 1 120 ? 5.297 10.172 -2.678 1 96.19 120 LEU B C 1
ATOM 3653 O O . LEU B 1 120 ? 4.195 9.633 -2.809 1 96.19 120 LEU B O 1
ATOM 3657 N N . PRO B 1 121 ? 6.312 9.523 -2.107 1 95.19 121 PRO B N 1
ATOM 3658 C CA . PRO B 1 121 ? 6.078 8.211 -1.491 1 95.19 121 PRO B CA 1
ATOM 3659 C C . PRO B 1 121 ? 4.957 8.234 -0.458 1 95.19 121 PRO B C 1
ATOM 3661 O O . PRO B 1 121 ? 4.957 9.086 0.439 1 95.19 121 PRO B O 1
ATOM 3664 N N . ASP B 1 122 ? 4.035 7.332 -0.653 1 95.69 122 ASP B N 1
ATOM 3665 C CA . ASP B 1 122 ? 2.873 7.281 0.228 1 95.69 122 ASP B CA 1
ATOM 3666 C C . ASP B 1 122 ? 3.186 6.5 1.503 1 95.69 122 ASP B C 1
ATOM 3668 O O . ASP B 1 122 ? 4.277 5.941 1.646 1 95.69 122 ASP B O 1
ATOM 3672 N N . ILE B 1 123 ? 2.279 6.547 2.436 1 96.12 123 ILE B N 1
ATOM 3673 C CA . ILE B 1 123 ? 2.369 5.812 3.691 1 96.12 123 ILE B CA 1
ATOM 3674 C C . ILE B 1 123 ? 1.221 4.809 3.785 1 96.12 123 ILE B C 1
ATOM 3676 O O . ILE B 1 123 ? 0.056 5.172 3.604 1 96.12 123 ILE B O 1
ATOM 3680 N N . VAL B 1 124 ? 1.57 3.547 3.938 1 95.69 124 VAL B N 1
ATOM 3681 C CA . VAL B 1 124 ? 0.575 2.512 4.195 1 95.69 124 VAL B CA 1
ATOM 3682 C C . VAL B 1 124 ? 0.241 2.479 5.688 1 95.69 124 VAL B C 1
ATOM 3684 O O . VAL B 1 124 ? 1.127 2.299 6.523 1 95.69 124 VAL B O 1
ATOM 3687 N N . TRP B 1 125 ? -1.009 2.764 6.008 1 95.44 125 TRP B N 1
ATOM 3688 C CA . TRP B 1 125 ? -1.499 2.707 7.379 1 95.44 125 TRP B CA 1
ATOM 3689 C C . TRP B 1 125 ? -2.283 1.422 7.625 1 95.44 125 TRP B C 1
ATOM 3691 O O . TRP B 1 125 ? -3.385 1.249 7.098 1 95.44 125 TRP B O 1
ATOM 3701 N N . ARG B 1 126 ? -1.711 0.493 8.344 1 90.25 126 ARG B N 1
ATOM 3702 C CA . ARG B 1 126 ? -2.359 -0.785 8.625 1 90.25 126 ARG B CA 1
ATOM 3703 C C . ARG B 1 126 ? -3.287 -0.679 9.828 1 90.25 126 ARG B C 1
ATOM 3705 O O . ARG B 1 126 ? -2.865 -0.261 10.906 1 90.25 126 ARG B O 1
ATOM 3712 N N . LYS B 1 127 ? -4.539 -0.933 9.586 1 79.75 127 LYS B N 1
ATOM 3713 C CA . LYS B 1 127 ? -5.594 -0.973 10.594 1 79.75 127 LYS B CA 1
ATOM 3714 C C . LYS B 1 127 ? -6.07 -2.402 10.828 1 79.75 127 LYS B C 1
ATOM 3716 O O . LYS B 1 127 ? -7.035 -2.854 10.203 1 79.75 127 LYS B O 1
ATOM 3721 N N . PRO B 1 128 ? -5.32 -3.072 11.594 1 63.16 128 PRO B N 1
ATOM 3722 C CA . PRO B 1 128 ? -5.75 -4.469 11.695 1 63.16 128 PRO B CA 1
ATOM 3723 C C . PRO B 1 128 ? -7.195 -4.605 12.172 1 63.16 128 PRO B C 1
ATOM 3725 O O . PRO B 1 128 ? -7.637 -3.852 13.047 1 63.16 128 PRO B O 1
ATOM 3728 N N . ALA B 1 129 ? -7.898 -5.277 11.336 1 58.16 129 ALA B N 1
ATOM 3729 C CA . ALA B 1 129 ? -9.266 -5.609 11.727 1 58.16 129 ALA B CA 1
ATOM 3730 C C . ALA B 1 129 ? -9.281 -6.438 13.008 1 58.16 129 ALA B C 1
ATOM 3732 O O . ALA B 1 129 ? -8.281 -7.07 13.359 1 58.16 129 ALA B O 1
ATOM 3733 N N . ASN B 1 130 ? -10.172 -6.098 13.805 1 48.78 130 ASN B N 1
ATOM 3734 C CA . ASN B 1 130 ? -10.359 -6.871 15.031 1 48.78 130 ASN B CA 1
ATOM 3735 C C . ASN B 1 130 ? -10.625 -8.344 14.727 1 48.78 130 ASN B C 1
ATOM 3737 O O . ASN B 1 130 ? -10.602 -9.18 15.633 1 48.78 130 ASN B O 1
ATOM 3741 N N . SER B 1 131 ? -10.898 -8.555 13.391 1 50.41 131 SER B N 1
ATOM 3742 C CA . SER B 1 131 ? -11.234 -9.961 13.164 1 50.41 131 SER B CA 1
ATOM 3743 C C . SER B 1 131 ? -9.984 -10.812 13.031 1 50.41 131 SER B C 1
ATOM 3745 O O . SER B 1 131 ? -8.961 -10.352 12.516 1 50.41 131 SER B O 1
ATOM 3747 N N . GLY B 1 132 ? -9.969 -11.82 13.859 1 47.75 132 GLY B N 1
ATOM 3748 C CA . GLY B 1 132 ? -8.922 -12.828 13.766 1 47.75 132 GLY B CA 1
ATOM 3749 C C . GLY B 1 132 ? -8.766 -13.398 12.367 1 47.75 132 GLY B C 1
ATOM 3750 O O . GLY B 1 132 ? -7.695 -13.883 12.008 1 47.75 132 GLY B O 1
ATOM 3751 N N . ALA B 1 133 ? -9.836 -13.297 11.555 1 45.28 133 ALA B N 1
ATOM 3752 C CA . ALA B 1 133 ? -9.781 -13.914 10.227 1 45.28 133 ALA B CA 1
ATOM 3753 C C . ALA B 1 133 ? -9.32 -12.906 9.18 1 45.28 133 ALA B C 1
ATOM 3755 O O . ALA B 1 133 ? -9.906 -11.828 9.039 1 45.28 133 ALA B O 1
ATOM 3756 N N . LYS B 1 134 ? -8.242 -13.047 8.594 1 52.59 134 LYS B N 1
ATOM 3757 C CA . LYS B 1 134 ? -7.633 -12.141 7.625 1 52.59 134 LYS B CA 1
ATOM 3758 C C . LYS B 1 134 ? -7.969 -12.562 6.195 1 52.59 134 LYS B C 1
ATOM 3760 O O . LYS B 1 134 ? -7.164 -12.375 5.281 1 52.59 134 LYS B O 1
ATOM 3765 N N . PHE B 1 135 ? -9.078 -13.398 6.008 1 57.09 135 PHE B N 1
ATOM 3766 C CA . PHE B 1 135 ? -9.391 -13.867 4.66 1 57.09 135 PHE B CA 1
ATOM 3767 C C . PHE B 1 135 ? -10.867 -13.633 4.34 1 57.09 135 PHE B C 1
ATOM 3769 O O . PHE B 1 135 ? -11.703 -13.578 5.242 1 57.09 135 PHE B O 1
ATOM 3776 N N . MET B 1 136 ? -10.938 -13.219 3.105 1 57.94 136 MET B N 1
ATOM 3777 C CA . MET B 1 136 ? -12.289 -13.227 2.557 1 57.94 136 MET B CA 1
ATOM 3778 C C . MET B 1 136 ? -12.5 -14.438 1.647 1 57.94 136 MET B C 1
ATOM 3780 O O . MET B 1 136 ? -11.688 -14.703 0.763 1 57.94 136 MET B O 1
ATOM 3784 N N . GLY B 1 137 ? -13.438 -15.227 1.904 1 65.25 137 GLY B N 1
ATOM 3785 C CA . GLY B 1 137 ? -13.773 -16.422 1.149 1 65.25 137 GLY B CA 1
ATOM 3786 C C . GLY B 1 137 ? -13.875 -17.672 2.014 1 65.25 137 GLY B C 1
ATOM 3787 O O . GLY B 1 137 ? -13.609 -17.609 3.217 1 65.25 137 GLY B O 1
ATOM 3788 N N . SER B 1 138 ? -14.484 -18.609 1.456 1 63.66 138 SER B N 1
ATOM 3789 C CA . SER B 1 138 ? -14.867 -19.781 2.258 1 63.66 138 SER B CA 1
ATOM 3790 C C . SER B 1 138 ? -13.844 -20.906 2.125 1 63.66 138 SER B C 1
ATOM 3792 O O . SER B 1 138 ? -13.375 -21.188 1.023 1 63.66 138 SER B O 1
ATOM 3794 N N . GLY B 1 139 ? -12.961 -21.078 3.125 1 77.5 139 GLY B N 1
ATOM 3795 C CA . GLY B 1 139 ? -12.367 -22.391 3.314 1 77.5 139 GLY B CA 1
ATOM 3796 C C . GLY B 1 139 ? -10.852 -22.391 3.184 1 77.5 139 GLY B C 1
ATOM 3797 O O . GLY B 1 139 ? -10.227 -21.328 3.27 1 77.5 139 GLY B O 1
ATOM 3798 N N . MET B 1 140 ? -10.242 -23.5 3.119 1 88.31 140 MET B N 1
ATOM 3799 C CA . MET B 1 140 ? -8.805 -23.75 3.088 1 88.31 140 MET B CA 1
ATOM 3800 C C . MET B 1 140 ? -8.367 -24.25 1.711 1 88.31 140 MET B C 1
ATOM 3802 O O . MET B 1 140 ? -7.285 -24.828 1.565 1 88.31 140 MET B O 1
ATOM 3806 N N . ILE B 1 141 ? -9.273 -24 0.633 1 90.75 141 ILE B N 1
ATOM 3807 C CA . ILE B 1 141 ? -9.008 -24.609 -0.667 1 90.75 141 ILE B CA 1
ATOM 3808 C C . ILE B 1 141 ? -8.836 -23.516 -1.72 1 90.75 141 ILE B C 1
ATOM 3810 O O . ILE B 1 141 ? -9.656 -22.594 -1.803 1 90.75 141 ILE B O 1
ATOM 3814 N N . PRO B 1 142 ? -7.754 -23.469 -2.502 1 92.31 142 PRO B N 1
ATOM 3815 C CA . PRO B 1 142 ? -7.574 -22.531 -3.615 1 92.31 142 PRO B CA 1
ATOM 3816 C C . PRO B 1 142 ? -8.586 -22.75 -4.734 1 92.31 142 PRO B C 1
ATOM 3818 O O . PRO B 1 142 ? -9.195 -23.812 -4.824 1 92.31 142 PRO B O 1
ATOM 3821 N N . PRO B 1 143 ? -8.844 -21.766 -5.566 1 90.69 143 PRO B N 1
ATOM 3822 C CA . PRO B 1 143 ? -8.133 -20.484 -5.66 1 90.69 143 PRO B CA 1
ATOM 3823 C C . PRO B 1 143 ? -9.023 -19.281 -5.352 1 90.69 143 PRO B C 1
ATOM 3825 O O . PRO B 1 143 ? -8.711 -18.156 -5.754 1 90.69 143 PRO B O 1
ATOM 3828 N N . ASN B 1 144 ? -10.125 -19.453 -4.668 1 86.94 144 ASN B N 1
ATOM 3829 C CA . ASN B 1 144 ? -11.172 -18.438 -4.703 1 86.94 144 ASN B CA 1
ATOM 3830 C C . ASN B 1 144 ? -11.148 -17.562 -3.451 1 86.94 144 ASN B C 1
ATOM 3832 O O . ASN B 1 144 ? -12.008 -16.703 -3.273 1 86.94 144 ASN B O 1
ATOM 3836 N N . ALA B 1 145 ? -10.125 -17.75 -2.65 1 88.44 145 ALA B N 1
ATOM 3837 C CA . ALA B 1 145 ? -9.969 -16.859 -1.5 1 88.44 145 ALA B CA 1
ATOM 3838 C C . ALA B 1 145 ? -9.172 -15.617 -1.872 1 88.44 145 ALA B C 1
ATOM 3840 O O . ALA B 1 145 ? -8.438 -15.617 -2.863 1 88.44 145 ALA B O 1
ATOM 3841 N N . TYR B 1 146 ? -9.414 -14.484 -1.162 1 89.38 146 TYR B N 1
ATOM 3842 C CA . TYR B 1 146 ? -8.68 -13.25 -1.409 1 89.38 146 TYR B CA 1
ATOM 3843 C C . TYR B 1 146 ? -8.195 -12.633 -0.102 1 89.38 146 TYR B C 1
ATOM 3845 O O . TYR B 1 146 ? -8.75 -12.898 0.963 1 89.38 146 TYR B O 1
ATOM 3853 N N . PRO B 1 147 ? -7.195 -11.805 -0.24 1 90.88 147 PRO B N 1
ATOM 3854 C CA . PRO B 1 147 ? -6.707 -11.141 0.969 1 90.88 147 PRO B CA 1
ATOM 3855 C C . PRO B 1 147 ? -7.746 -10.211 1.595 1 90.88 147 PRO B C 1
ATOM 3857 O O . PRO B 1 147 ? -8.602 -9.672 0.888 1 90.88 147 PRO B O 1
ATOM 3860 N N . THR B 1 148 ? -7.617 -10.133 2.865 1 86.19 148 THR B N 1
ATOM 3861 C CA . THR B 1 148 ? -8.469 -9.188 3.578 1 86.19 148 THR B CA 1
ATOM 3862 C C . THR B 1 148 ? -7.863 -7.785 3.539 1 86.19 148 THR B C 1
ATOM 3864 O O . THR B 1 148 ? -6.695 -7.598 3.875 1 86.19 148 THR B O 1
ATOM 3867 N N . LEU B 1 149 ? -8.664 -6.887 3.078 1 87.06 149 LEU B N 1
ATOM 3868 C CA . LEU B 1 149 ? -8.219 -5.5 3.037 1 87.06 149 LEU B CA 1
ATOM 3869 C C . LEU B 1 149 ? -8.148 -4.906 4.441 1 87.06 149 LEU B C 1
ATOM 3871 O O . LEU B 1 149 ? -9.172 -4.758 5.105 1 87.06 149 LEU B O 1
ATOM 3875 N N . GLU B 1 150 ? -6.902 -4.59 4.926 1 88.56 150 GLU B N 1
ATOM 3876 C CA . GLU B 1 150 ? -6.723 -4.133 6.301 1 88.56 150 GLU B CA 1
ATOM 3877 C C . GLU B 1 150 ? -5.812 -2.908 6.359 1 88.56 150 GLU B C 1
ATOM 3879 O O . GLU B 1 150 ? -5.18 -2.646 7.383 1 88.56 150 GLU B O 1
ATOM 3884 N N . HIS B 1 151 ? -5.707 -2.252 5.223 1 91.94 151 HIS B N 1
ATOM 3885 C CA . HIS B 1 151 ? -4.879 -1.052 5.254 1 91.94 151 HIS B CA 1
ATOM 3886 C C . HIS B 1 151 ? -5.527 0.082 4.465 1 91.94 151 HIS B C 1
ATOM 3888 O O . HIS B 1 151 ? -6.383 -0.16 3.611 1 91.94 151 HIS B O 1
ATOM 3894 N N . GLU B 1 152 ? -5.184 1.253 4.852 1 94.06 152 GLU B N 1
ATOM 3895 C CA . GLU B 1 152 ? -5.43 2.475 4.094 1 94.06 152 GLU B CA 1
ATOM 3896 C C . GLU B 1 152 ? -4.121 3.117 3.643 1 94.06 152 GLU B C 1
ATOM 3898 O O . GLU B 1 152 ? -3.039 2.678 4.035 1 94.06 152 GLU B O 1
ATOM 3903 N N . SER B 1 153 ? -4.266 3.988 2.713 1 96.38 153 SER B N 1
ATOM 3904 C CA . SER B 1 153 ? -3.098 4.715 2.229 1 96.38 153 SER B CA 1
ATOM 3905 C C . SER B 1 153 ? -3.205 6.203 2.539 1 96.38 153 SER B C 1
ATOM 3907 O O . SER B 1 153 ? -4.281 6.793 2.426 1 96.38 153 SER B O 1
ATOM 3909 N N . ILE B 1 154 ? -2.109 6.75 2.99 1 97.94 154 ILE B N 1
ATOM 3910 C CA . ILE B 1 154 ? -1.961 8.195 3.031 1 97.94 154 ILE B CA 1
ATOM 3911 C C . ILE B 1 154 ? -1.19 8.672 1.803 1 97.94 154 ILE B C 1
ATOM 3913 O O . ILE B 1 154 ? 0.03 8.516 1.727 1 97.94 154 ILE B O 1
ATOM 3917 N N . LEU B 1 155 ? -1.93 9.195 0.873 1 98.56 155 LEU B N 1
ATOM 3918 C CA . LEU B 1 155 ? -1.341 9.727 -0.352 1 98.56 155 LEU B CA 1
ATOM 3919 C C . LEU B 1 155 ? -0.69 11.086 -0.101 1 98.56 155 LEU B C 1
ATOM 3921 O O . LEU B 1 155 ? -1.277 11.945 0.557 1 98.56 155 LEU B O 1
ATOM 3925 N N . LEU B 1 156 ? 0.519 11.242 -0.54 1 98.06 156 LEU B N 1
ATOM 3926 C CA . LEU B 1 156 ? 1.249 12.5 -0.413 1 98.06 156 LEU B CA 1
ATOM 3927 C C . LEU B 1 156 ? 1.543 13.102 -1.785 1 98.06 156 LEU B C 1
ATOM 3929 O O . LEU B 1 156 ? 2.127 12.438 -2.645 1 98.06 156 LEU B O 1
ATOM 3933 N N . VAL B 1 157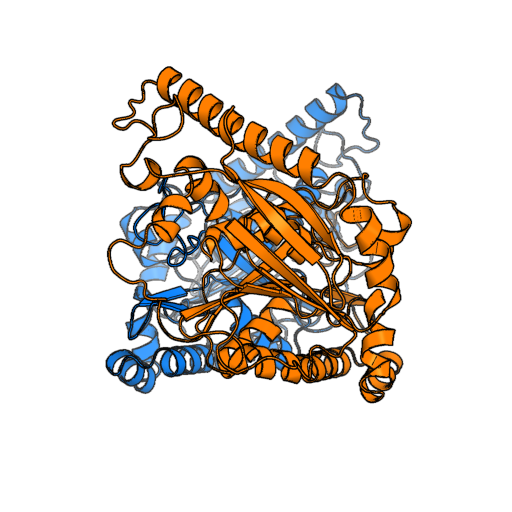 ? 1.086 14.312 -1.972 1 98.25 157 VAL B N 1
ATOM 3934 C CA . VAL B 1 157 ? 1.392 15.023 -3.209 1 98.25 157 VAL B CA 1
ATOM 3935 C C . VAL B 1 157 ? 1.839 16.453 -2.889 1 98.25 157 VAL B C 1
ATOM 3937 O O . VAL B 1 157 ? 1.445 17.016 -1.865 1 98.25 157 VAL B O 1
ATOM 3940 N N . ARG B 1 158 ? 2.643 16.984 -3.682 1 97.44 158 ARG B N 1
ATOM 3941 C CA . ARG B 1 158 ? 3.16 18.344 -3.506 1 97.44 158 ARG B CA 1
ATOM 3942 C C . ARG B 1 158 ? 2.742 19.25 -4.664 1 97.44 158 ARG B C 1
ATOM 3944 O O . ARG B 1 158 ? 2.773 18.828 -5.824 1 97.44 158 ARG B O 1
ATOM 3951 N N . ASN B 1 159 ? 2.309 20.422 -4.348 1 96.81 159 ASN B N 1
ATOM 3952 C CA . ASN B 1 159 ? 1.988 21.422 -5.363 1 96.81 159 ASN B CA 1
ATOM 3953 C C . ASN B 1 159 ? 3.238 22.156 -5.848 1 96.81 159 ASN B C 1
ATOM 3955 O O . ASN B 1 159 ? 3.635 23.172 -5.27 1 96.81 159 ASN B O 1
ATOM 3959 N N . GLY B 1 160 ? 3.893 21.625 -6.859 1 90.5 160 GLY B N 1
ATOM 3960 C CA . GLY B 1 160 ? 5.086 22.25 -7.402 1 90.5 160 GLY B CA 1
ATOM 3961 C C . GLY B 1 160 ? 6.363 21.812 -6.711 1 90.5 160 GLY B C 1
ATOM 3962 O O . GLY B 1 160 ? 6.477 20.656 -6.285 1 90.5 160 GLY B O 1
ATOM 3963 N N . GLY B 1 161 ? 7.422 22.719 -6.707 1 87.44 161 GLY B N 1
ATOM 3964 C CA . GLY B 1 161 ? 8.719 22.391 -6.125 1 87.44 161 GLY B CA 1
ATOM 3965 C C . GLY B 1 161 ? 8.727 22.469 -4.609 1 87.44 161 GLY B C 1
ATOM 3966 O O . GLY B 1 161 ? 7.684 22.688 -3.99 1 87.44 161 GLY B O 1
ATOM 3967 N N . ARG B 1 162 ? 9.852 22.25 -4.023 1 88.19 162 ARG B N 1
ATOM 3968 C CA . ARG B 1 162 ? 10 22.25 -2.572 1 88.19 162 ARG B CA 1
ATOM 3969 C C . ARG B 1 162 ? 9.703 23.625 -1.985 1 88.19 162 ARG B C 1
ATOM 3971 O O . ARG B 1 162 ? 9.938 24.641 -2.633 1 88.19 162 ARG B O 1
ATOM 3978 N N . ARG B 1 163 ? 9.195 23.594 -0.752 1 89.44 163 ARG B N 1
ATOM 3979 C CA . ARG B 1 163 ? 8.922 24.828 -0.036 1 89.44 163 ARG B CA 1
ATOM 3980 C C . ARG B 1 163 ? 10.219 25.531 0.371 1 89.44 163 ARG B C 1
ATOM 3982 O O . ARG B 1 163 ? 11.172 24.875 0.792 1 89.44 163 ARG B O 1
ATOM 3989 N N . SER B 1 164 ? 10.195 26.781 0.203 1 85.88 164 SER B N 1
ATOM 3990 C CA . SER B 1 164 ? 11.359 27.578 0.593 1 85.88 164 SER B CA 1
ATOM 3991 C C . SER B 1 164 ? 11.062 28.406 1.841 1 85.88 164 SER B C 1
ATOM 3993 O O . SER B 1 164 ? 9.945 28.891 2.021 1 85.88 164 SER B O 1
ATOM 3995 N N . PHE B 1 165 ? 12.086 28.469 2.723 1 85.19 165 PHE B N 1
ATOM 3996 C CA . PHE B 1 165 ? 11.992 29.281 3.93 1 85.19 165 PHE B CA 1
ATOM 3997 C C . PHE B 1 165 ? 13.141 30.281 4 1 85.19 165 PHE B C 1
ATOM 3999 O O . PHE B 1 165 ? 14.242 30 3.514 1 85.19 165 PHE B O 1
ATOM 4006 N N . PRO B 1 166 ? 12.789 31.469 4.535 1 79.88 166 PRO B N 1
ATOM 4007 C CA . PRO B 1 166 ? 13.906 32.375 4.766 1 79.88 166 PRO B CA 1
ATOM 4008 C C . PRO B 1 166 ? 14.938 31.828 5.742 1 79.88 166 PRO B C 1
ATOM 4010 O O . PRO B 1 166 ? 14.602 30.984 6.578 1 79.88 166 PRO B O 1
ATOM 4013 N N . ALA B 1 167 ? 16.203 32.312 5.488 1 71.19 167 ALA B N 1
ATOM 4014 C CA . ALA B 1 167 ? 17.281 31.859 6.355 1 71.19 167 ALA B CA 1
ATOM 4015 C C . ALA B 1 167 ? 17.016 32.219 7.812 1 71.19 167 ALA B C 1
ATOM 4017 O O . ALA B 1 167 ? 16.547 33.344 8.102 1 71.19 167 ALA B O 1
ATOM 4018 N N . GLY B 1 168 ? 17.297 31.344 8.719 1 66.25 168 GLY B N 1
ATOM 4019 C CA . GLY B 1 168 ? 17.172 31.578 10.148 1 66.25 168 GLY B CA 1
ATOM 4020 C C . GLY B 1 168 ? 15.734 31.594 10.633 1 66.25 168 GLY B C 1
ATOM 4021 O O . GLY B 1 168 ? 15.406 32.281 11.602 1 66.25 168 GLY B O 1
ATOM 4022 N N . ALA B 1 169 ? 14.906 31.047 9.938 1 70 169 ALA B N 1
ATOM 4023 C CA . ALA B 1 169 ? 13.516 30.984 10.367 1 70 169 ALA B CA 1
ATOM 4024 C C . ALA B 1 169 ? 13.367 30.141 11.625 1 70 169 ALA B C 1
ATOM 4026 O O . ALA B 1 169 ? 13.32 28.906 11.555 1 70 169 ALA B O 1
ATOM 4027 N N . ASP B 1 170 ? 13.328 30.812 12.727 1 76.31 170 ASP B N 1
ATOM 4028 C CA . ASP B 1 170 ? 13.289 30.188 14.047 1 76.31 170 ASP B CA 1
ATOM 4029 C C . ASP B 1 170 ? 12.148 29.172 14.133 1 76.31 170 ASP B C 1
ATOM 4031 O O . ASP B 1 170 ? 12.305 28.094 14.711 1 76.31 170 ASP B O 1
ATOM 4035 N N . ARG B 1 171 ? 11.039 29.5 13.492 1 85.75 171 ARG B N 1
ATOM 4036 C CA . ARG B 1 171 ? 9.875 28.641 13.617 1 85.75 171 ARG B CA 1
ATOM 4037 C C . ARG B 1 171 ? 10.133 27.266 12.992 1 85.75 171 ARG B C 1
ATOM 4039 O O . ARG B 1 171 ? 9.578 26.266 13.445 1 85.75 171 ARG B O 1
ATOM 4046 N N . ARG B 1 172 ? 10.922 27.25 12.031 1 88.31 172 ARG B N 1
ATOM 4047 C CA . ARG B 1 172 ? 11.234 25.984 11.375 1 88.31 172 ARG B CA 1
ATOM 4048 C C . ARG B 1 172 ? 12.07 25.094 12.281 1 88.31 172 ARG B C 1
ATOM 4050 O O . ARG B 1 172 ? 11.797 23.891 12.406 1 88.31 172 ARG B O 1
ATOM 4057 N N . TYR B 1 173 ? 13.016 25.688 12.961 1 88.69 173 TYR B N 1
ATOM 4058 C CA . TYR B 1 173 ? 13.883 24.906 13.844 1 88.69 173 TYR B CA 1
ATOM 4059 C C . TYR B 1 173 ? 13.141 24.5 15.109 1 88.69 173 TYR B C 1
ATOM 4061 O O . TYR B 1 173 ? 13.383 23.406 15.648 1 88.69 173 TYR B O 1
ATOM 4069 N N . GLU B 1 174 ? 12.273 25.328 15.555 1 93.06 174 GLU B N 1
ATOM 4070 C CA . GLU B 1 174 ? 11.461 24.969 16.719 1 93.06 174 GLU B CA 1
ATOM 4071 C C . GLU B 1 174 ? 10.531 23.812 16.391 1 93.06 174 GLU B C 1
ATOM 4073 O O . GLU B 1 174 ? 10.102 23.078 17.297 1 93.06 174 GLU B O 1
ATOM 4078 N N . SER B 1 175 ? 10.203 23.641 15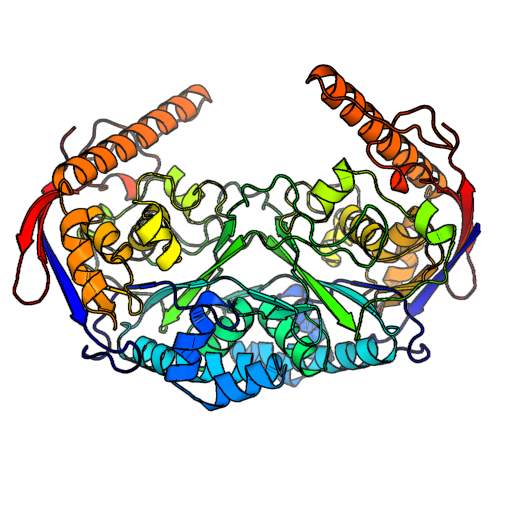.078 1 95.12 175 SER B N 1
ATOM 4079 C CA . SER B 1 175 ? 9.25 22.641 14.648 1 95.12 175 SER B CA 1
ATOM 4080 C C . SER B 1 175 ? 9.945 21.312 14.32 1 95.12 175 SER B C 1
ATOM 4082 O O . SER B 1 175 ? 9.32 20.391 13.781 1 95.12 175 SER B O 1
ATOM 4084 N N . ALA B 1 176 ? 11.203 21.234 14.648 1 94.88 176 ALA B N 1
ATOM 4085 C CA . ALA B 1 176 ? 11.969 20.031 14.328 1 94.88 176 ALA B CA 1
ATOM 4086 C C . ALA B 1 176 ? 11.406 18.812 15.062 1 94.88 176 ALA B C 1
ATOM 4088 O O . ALA B 1 176 ? 10.578 18.953 15.961 1 94.88 176 ALA B O 1
ATOM 4089 N N . TYR B 1 177 ? 11.688 17.656 14.625 1 94.75 177 TYR B N 1
ATOM 4090 C CA . TYR B 1 177 ? 11.312 16.422 15.297 1 94.75 177 TYR B CA 1
ATOM 4091 C C . TYR B 1 177 ? 12.555 15.648 15.742 1 94.75 177 TYR B C 1
ATOM 4093 O O . TYR B 1 177 ? 13.648 15.859 15.211 1 94.75 177 TYR B O 1
ATOM 4101 N N . PHE B 1 178 ? 12.375 14.82 16.734 1 95.38 178 PHE B N 1
ATOM 4102 C CA . PHE B 1 178 ? 13.461 13.992 17.266 1 95.38 178 PHE B CA 1
ATOM 4103 C C . PHE B 1 178 ? 13.883 12.945 16.25 1 95.38 178 PHE B C 1
ATOM 4105 O O . PHE B 1 178 ? 13.07 12.5 15.422 1 95.38 178 PHE B O 1
ATOM 4112 N N . TRP B 1 179 ? 15.07 12.562 16.328 1 92.62 179 TRP B N 1
ATOM 4113 C CA . TRP B 1 179 ? 15.641 11.602 15.383 1 92.62 179 TRP B CA 1
ATOM 4114 C C . TRP B 1 179 ? 14.82 10.312 15.352 1 92.62 179 TRP B C 1
ATOM 4116 O O . TRP B 1 179 ? 14.523 9.789 14.281 1 92.62 179 TRP B O 1
ATOM 4126 N N . GLU B 1 180 ? 14.477 9.789 16.484 1 92.19 180 GLU B N 1
ATOM 4127 C CA . GLU B 1 180 ? 13.719 8.547 16.547 1 92.19 180 GLU B CA 1
ATOM 4128 C C . GLU B 1 180 ? 12.305 8.727 16.016 1 92.19 180 GLU B C 1
ATOM 4130 O O . GLU B 1 180 ? 11.711 7.793 15.477 1 92.19 180 GLU B O 1
ATOM 4135 N N . GLU B 1 181 ? 11.703 9.961 16.172 1 93.75 181 GLU B N 1
ATOM 4136 C CA . GLU B 1 181 ? 10.406 10.258 15.57 1 93.75 181 GLU B CA 1
ATOM 4137 C C . GLU B 1 181 ? 10.477 10.227 14.047 1 93.75 181 GLU B C 1
ATOM 4139 O O . GLU B 1 181 ? 9.594 9.672 13.391 1 93.75 181 GLU B O 1
ATOM 4144 N N . ARG B 1 182 ? 11.508 10.859 13.594 1 92.56 182 ARG B N 1
ATOM 4145 C CA . ARG B 1 182 ? 11.688 10.898 12.141 1 92.56 182 ARG B CA 1
ATOM 4146 C C . ARG B 1 182 ? 11.703 9.492 11.555 1 92.56 182 ARG B C 1
ATOM 4148 O O . ARG B 1 182 ? 11.047 9.234 10.547 1 92.56 182 ARG B O 1
ATOM 4155 N N . ASN B 1 183 ? 12.43 8.625 12.164 1 88.38 183 ASN B N 1
ATOM 4156 C CA . ASN B 1 183 ? 12.555 7.25 11.688 1 88.38 183 ASN B CA 1
ATOM 4157 C C . ASN B 1 183 ? 11.211 6.527 11.719 1 88.38 183 ASN B C 1
ATOM 4159 O O . ASN B 1 183 ? 10.938 5.676 10.875 1 88.38 183 ASN B O 1
ATOM 4163 N N . ARG B 1 184 ? 10.445 6.844 12.625 1 90.88 184 ARG B N 1
ATOM 4164 C CA . ARG B 1 184 ? 9.133 6.23 12.766 1 90.88 184 ARG B CA 1
ATOM 4165 C C . ARG B 1 184 ? 8.125 6.871 11.812 1 90.88 184 ARG B C 1
ATOM 4167 O O . ARG B 1 184 ? 7.375 6.172 11.133 1 90.88 184 ARG B O 1
ATOM 4174 N N . TRP B 1 185 ? 8.156 8.172 11.742 1 94.06 185 TRP B N 1
ATOM 4175 C CA . TRP B 1 185 ? 7.145 8.922 11 1 94.06 185 TRP B CA 1
ATOM 4176 C C . TRP B 1 185 ? 7.363 8.797 9.5 1 94.06 185 TRP B C 1
ATOM 4178 O O . TRP B 1 185 ? 6.398 8.742 8.727 1 94.06 185 TRP B O 1
ATOM 4188 N N . PHE B 1 186 ? 8.578 8.703 9.07 1 93.56 186 PHE B N 1
ATOM 4189 C CA . PHE B 1 186 ? 8.867 8.719 7.641 1 93.56 186 PHE B CA 1
ATOM 4190 C C . PHE B 1 186 ? 9.07 7.301 7.113 1 93.56 186 PHE B C 1
ATOM 4192 O O . PHE B 1 186 ? 9.555 7.113 5.996 1 93.56 186 PHE B O 1
ATOM 4199 N N . SER B 1 187 ? 8.688 6.34 7.961 1 91.62 187 SER B N 1
ATOM 4200 C CA . SER B 1 187 ? 8.484 5.008 7.406 1 91.62 187 SER B CA 1
ATOM 4201 C C . SER B 1 187 ? 7.27 4.969 6.484 1 91.62 187 SER B C 1
ATOM 4203 O O . SER B 1 187 ? 6.246 5.59 6.773 1 91.62 187 SER B O 1
ATOM 4205 N N . ASP B 1 188 ? 7.371 4.191 5.383 1 92.94 188 ASP B N 1
ATOM 4206 C CA . ASP B 1 188 ? 6.23 4.113 4.477 1 92.94 188 ASP B CA 1
ATOM 4207 C C . ASP B 1 188 ? 5.188 3.119 4.984 1 92.94 188 ASP B C 1
ATOM 4209 O O . ASP B 1 188 ? 4.25 2.773 4.262 1 92.94 188 ASP B O 1
ATOM 4213 N N . LEU B 1 189 ? 5.395 2.641 6.195 1 93 189 LEU B N 1
ATOM 4214 C CA . LEU B 1 189 ? 4.445 1.723 6.816 1 93 189 LEU B CA 1
ATOM 4215 C C . LEU B 1 189 ? 4.199 2.098 8.273 1 93 189 LEU B C 1
ATOM 4217 O O . LEU B 1 189 ? 5.133 2.113 9.078 1 93 189 LEU B O 1
ATOM 4221 N N . TRP B 1 190 ? 2.988 2.496 8.539 1 94.19 190 TRP B N 1
ATOM 4222 C CA . TRP B 1 190 ? 2.568 2.764 9.906 1 94.19 190 TRP B CA 1
ATOM 4223 C C . TRP B 1 190 ? 1.717 1.62 10.445 1 94.19 190 TRP B C 1
ATOM 4225 O O . TRP B 1 190 ? 0.603 1.389 9.977 1 94.19 190 TRP B O 1
ATOM 4235 N N . THR B 1 191 ? 2.23 0.881 11.422 1 90.5 191 THR B N 1
ATOM 4236 C CA . THR B 1 191 ? 1.498 -0.216 12.047 1 90.5 191 THR B CA 1
ATOM 4237 C C . THR B 1 191 ? 1.214 0.086 13.516 1 90.5 191 THR B C 1
ATOM 4239 O O . THR B 1 191 ? 0.493 -0.662 14.18 1 90.5 191 THR B O 1
ATOM 4242 N N . ASP B 1 192 ? 1.691 1.193 14 1 88.81 192 ASP B N 1
ATOM 4243 C CA . ASP B 1 192 ? 1.689 1.476 15.43 1 88.81 192 ASP B CA 1
ATOM 4244 C C . ASP B 1 192 ? 0.527 2.391 15.812 1 88.81 192 ASP B C 1
ATOM 4246 O O . ASP B 1 192 ? 0.357 2.736 16.984 1 88.81 192 ASP B O 1
ATOM 4250 N N . VAL B 1 193 ? -0.181 2.865 14.828 1 86 193 VAL B N 1
ATOM 4251 C CA . VAL B 1 193 ? -1.331 3.713 15.125 1 86 193 VAL B CA 1
ATOM 4252 C C . VAL B 1 193 ? -2.619 2.902 14.992 1 86 193 VAL B C 1
ATOM 4254 O O . VAL B 1 193 ? -2.988 2.492 13.891 1 86 193 VAL B O 1
ATOM 4257 N N . ARG B 1 194 ? -3.109 2.504 16.094 1 72.56 194 ARG B N 1
ATOM 4258 C CA . ARG B 1 194 ? -4.332 1.709 16.094 1 72.56 194 ARG B CA 1
ATOM 4259 C C . ARG B 1 194 ? -5.539 2.566 15.727 1 72.56 194 ARG B C 1
ATOM 4261 O O . ARG B 1 194 ? -5.512 3.787 15.883 1 72.56 194 ARG B O 1
ATOM 4268 N N . GLY B 1 195 ? -6.387 2.076 14.945 1 59.91 195 GLY B N 1
ATOM 4269 C CA . GLY B 1 195 ? -7.602 2.801 14.602 1 59.91 195 GLY B CA 1
ATOM 4270 C C . GLY B 1 195 ? -8.281 3.414 15.812 1 59.91 195 GLY B C 1
ATOM 4271 O O . GLY B 1 195 ? -7.777 3.322 16.938 1 59.91 195 GLY B O 1
ATOM 4272 N N . THR B 1 196 ? -9.242 4.391 15.719 1 49.22 196 THR B N 1
ATOM 4273 C CA . THR B 1 196 ? -9.891 5.188 16.75 1 49.22 196 THR B CA 1
ATOM 4274 C C . THR B 1 196 ? -10.352 4.305 17.906 1 49.22 196 THR B C 1
ATOM 4276 O O . THR B 1 196 ? -11.086 3.336 17.703 1 49.22 196 THR B O 1
ATOM 4279 N N . GLY B 1 197 ? -9.477 4.215 18.875 1 40.56 197 GLY B N 1
ATOM 4280 C CA . GLY B 1 197 ? -9.945 3.66 20.141 1 40.56 197 GLY B CA 1
ATOM 4281 C C . GLY B 1 197 ? -11.305 4.188 20.547 1 40.56 197 GLY B C 1
ATOM 4282 O O . GLY B 1 197 ? -11.844 5.098 19.922 1 40.56 197 GLY B O 1
ATOM 4283 N N . GLN B 1 198 ? -11.828 3.51 21.781 1 38.41 198 GLN B N 1
ATOM 4284 C CA . GLN B 1 198 ? -13.109 3.574 22.484 1 38.41 198 GLN B CA 1
ATOM 4285 C C . GLN B 1 198 ? -13.43 5 22.906 1 38.41 198 GLN B C 1
ATOM 4287 O O . GLN B 1 198 ? -14.523 5.27 23.422 1 38.41 198 GLN B O 1
ATOM 4292 N N . ASP B 1 199 ? -12.508 5.816 22.938 1 39.16 199 ASP B N 1
ATOM 4293 C CA . ASP B 1 199 ? -12.953 6.918 23.797 1 39.16 199 ASP B CA 1
ATOM 4294 C C . ASP B 1 199 ? -13.945 7.812 23.047 1 39.16 199 ASP B C 1
ATOM 4296 O O . ASP B 1 199 ? -14.32 8.875 23.547 1 39.16 199 ASP B O 1
ATOM 4300 N N . LEU B 1 200 ? -14.039 7.863 21.781 1 41.16 200 LEU B N 1
ATOM 4301 C CA . LEU B 1 200 ? -15.18 8.609 21.266 1 41.16 200 LEU B CA 1
ATOM 4302 C C . LEU B 1 200 ? -16.469 7.801 21.391 1 41.16 200 LEU B C 1
ATOM 4304 O O . LEU B 1 200 ? -16.438 6.57 21.391 1 41.16 200 LEU B O 1
ATOM 4308 N N . ASP B 1 201 ? -17.484 8.344 21.844 1 40.28 201 ASP B N 1
ATOM 4309 C CA . ASP B 1 201 ? -18.797 7.688 21.859 1 40.28 201 ASP B CA 1
ATOM 4310 C C . ASP B 1 201 ? -19.016 6.891 20.578 1 40.28 201 ASP B C 1
ATOM 4312 O O . ASP B 1 201 ? -18.828 7.406 19.484 1 40.28 201 ASP B O 1
ATOM 4316 N N . ALA B 1 202 ? -19.031 5.727 20.734 1 45.59 202 ALA B N 1
ATOM 4317 C CA . ALA B 1 202 ? -19.25 4.691 19.719 1 45.59 202 ALA B CA 1
ATOM 4318 C C . ALA B 1 202 ? -20.156 5.191 18.594 1 45.59 202 ALA B C 1
ATOM 4320 O O . ALA B 1 202 ? -19.938 4.855 17.422 1 45.59 202 ALA B O 1
ATOM 4321 N N . GLY B 1 203 ? -21.141 5.832 18.906 1 40.72 203 GLY B N 1
ATOM 4322 C CA . GLY B 1 203 ? -22.156 6.266 17.953 1 40.72 203 GLY B CA 1
ATOM 4323 C C . GLY B 1 203 ? -21.625 7.238 16.906 1 40.72 203 GLY B C 1
ATOM 4324 O O . GLY B 1 203 ? -21.875 7.078 15.719 1 40.72 203 GLY B O 1
ATOM 4325 N N . VAL B 1 204 ? -20.875 8.328 17.406 1 41.25 204 VAL B N 1
ATOM 4326 C CA . VAL B 1 204 ? -20.406 9.383 16.5 1 41.25 204 VAL B CA 1
ATOM 4327 C C . VAL B 1 204 ? -19.266 8.844 15.641 1 41.25 204 VAL B C 1
ATOM 4329 O O . VAL B 1 204 ? -19.172 9.188 14.461 1 41.25 204 VAL B O 1
ATOM 4332 N N . ARG B 1 205 ? -18.547 7.965 16.094 1 48.38 205 ARG B N 1
ATOM 4333 C CA . ARG B 1 205 ? -17.469 7.344 15.344 1 48.38 205 ARG B CA 1
ATOM 4334 C C . ARG B 1 205 ? -18.016 6.535 14.172 1 48.38 205 ARG B C 1
ATOM 4336 O O . ARG B 1 205 ? -17.422 6.516 13.094 1 48.38 205 ARG B O 1
ATOM 4343 N N . ASP B 1 206 ? -19.031 5.703 14.5 1 49.53 206 ASP B N 1
ATOM 4344 C CA . ASP B 1 206 ? -19.625 4.828 13.5 1 49.53 206 ASP B CA 1
ATOM 4345 C C . ASP B 1 206 ? -20.047 5.621 12.258 1 49.53 206 ASP B C 1
ATOM 4347 O O . ASP B 1 206 ? -20.031 5.094 11.148 1 49.53 206 ASP B O 1
ATOM 4351 N N . ARG B 1 207 ? -20.297 6.922 12.641 1 45.5 207 ARG B N 1
ATOM 4352 C CA . ARG B 1 207 ? -20.844 7.688 11.531 1 45.5 207 ARG B CA 1
ATOM 4353 C C . ARG B 1 207 ? -19.734 8.359 10.727 1 45.5 207 ARG B C 1
ATOM 4355 O O . ARG B 1 207 ? -19.953 8.781 9.586 1 45.5 207 ARG B O 1
ATOM 4362 N N . SER B 1 208 ? -18.547 8.391 11.273 1 54.88 208 SER B N 1
ATOM 4363 C CA . SER B 1 208 ? -17.688 9.367 10.602 1 54.88 208 SER B CA 1
ATOM 4364 C C . SER B 1 208 ? -16.531 8.68 9.883 1 54.88 208 SER B C 1
ATOM 4366 O O . SER B 1 208 ? -15.906 9.266 8.992 1 54.88 208 SER B O 1
ATOM 4368 N N . GLY B 1 209 ? -16.25 7.496 10.023 1 66 209 GLY B N 1
ATOM 4369 C CA . GLY B 1 209 ? -15.055 6.953 9.406 1 66 209 GLY B CA 1
ATOM 4370 C C . GLY B 1 209 ? -13.805 7.762 9.719 1 66 209 GLY B C 1
ATOM 4371 O O . GLY B 1 209 ? -12.883 7.824 8.906 1 66 209 GLY B O 1
ATOM 4372 N N . ALA B 1 210 ? -13.812 8.492 10.898 1 81.12 210 ALA B N 1
ATOM 4373 C CA . ALA B 1 210 ? -12.727 9.398 11.242 1 81.12 210 ALA B CA 1
ATOM 4374 C C . ALA B 1 210 ? -11.453 8.633 11.578 1 81.12 210 ALA B C 1
ATOM 4376 O O . ALA B 1 210 ? -11.508 7.57 12.203 1 81.12 210 ALA B O 1
ATOM 4377 N N . PHE B 1 211 ? -10.336 9.172 11.102 1 90.25 211 PHE B N 1
ATOM 4378 C CA . PHE B 1 211 ? -9.047 8.617 11.508 1 90.25 211 PHE B CA 1
ATOM 4379 C C . PHE B 1 211 ? -8.664 9.102 12.898 1 90.25 211 PHE B C 1
ATOM 4381 O O . PHE B 1 211 ? -9.141 10.141 13.352 1 90.25 211 PHE B O 1
ATOM 4388 N N . PRO B 1 212 ? -7.852 8.32 13.648 1 92.31 212 PRO B N 1
ATOM 4389 C CA . PRO B 1 212 ? -7.395 8.75 14.969 1 92.31 212 PRO B CA 1
ATOM 4390 C C . PRO B 1 212 ? -6.551 10.023 14.922 1 92.31 212 PRO B C 1
ATOM 4392 O O . PRO B 1 212 ? -5.84 10.258 13.945 1 92.31 212 PRO B O 1
ATOM 4395 N N . VAL B 1 213 ? -6.539 10.812 15.984 1 94 213 VAL B N 1
ATOM 4396 C CA . VAL B 1 213 ? -5.906 12.125 16.062 1 94 213 VAL B CA 1
ATOM 4397 C C . VAL B 1 213 ? -4.406 11.984 15.812 1 94 213 VAL B C 1
ATOM 4399 O O . VAL B 1 213 ? -3.771 12.906 15.281 1 94 213 VAL B O 1
ATOM 4402 N N . GLU B 1 214 ? -3.826 10.773 16.062 1 94.88 214 GLU B N 1
ATOM 4403 C CA . GLU B 1 214 ? -2.391 10.562 15.883 1 94.88 214 GLU B CA 1
ATOM 4404 C C . GLU B 1 214 ? -1.984 10.68 14.422 1 94.88 214 GLU B C 1
ATOM 4406 O O . GLU B 1 214 ? -0.876 11.125 14.109 1 94.88 214 GLU B O 1
ATOM 4411 N N . ILE B 1 215 ? -2.885 10.359 13.523 1 96.5 215 ILE B N 1
ATOM 4412 C CA . ILE B 1 215 ? -2.564 10.367 12.102 1 96.5 215 ILE B CA 1
ATOM 4413 C C . ILE B 1 215 ? -2.361 11.797 11.625 1 96.5 215 ILE B C 1
ATOM 4415 O O . ILE B 1 215 ? -1.262 12.172 11.211 1 96.5 215 ILE B O 1
ATOM 4419 N N . PRO B 1 216 ? -3.389 12.656 11.789 1 98 216 PRO B N 1
ATOM 4420 C CA . PRO B 1 216 ? -3.146 14.031 11.344 1 98 216 PRO B CA 1
ATOM 4421 C C . PRO B 1 216 ? -2.076 14.742 12.172 1 98 216 PRO B C 1
ATOM 4423 O O . PRO B 1 216 ? -1.362 15.609 11.656 1 98 216 PRO B O 1
ATOM 4426 N N . LEU B 1 217 ? -1.926 14.422 13.43 1 97.62 217 LEU B N 1
ATOM 4427 C CA . LEU B 1 217 ? -0.913 15.062 14.266 1 97.62 217 LEU B CA 1
ATOM 4428 C C . LEU B 1 217 ? 0.487 14.789 13.727 1 97.62 217 LEU B C 1
ATOM 4430 O O . LEU B 1 217 ? 1.294 15.711 13.586 1 97.62 217 LEU B O 1
ATOM 4434 N N . ARG B 1 218 ? 0.75 13.547 13.398 1 97.06 218 ARG B N 1
ATOM 4435 C CA . ARG B 1 218 ? 2.023 13.18 12.789 1 97.06 218 ARG B CA 1
ATOM 4436 C C . ARG B 1 218 ? 2.24 13.93 11.477 1 97.06 218 ARG B C 1
ATOM 4438 O O . ARG B 1 218 ? 3.301 14.516 11.266 1 97.06 218 ARG B O 1
ATOM 4445 N N . LEU B 1 219 ? 1.249 13.922 10.664 1 98.5 219 LEU B N 1
ATOM 4446 C CA . LEU B 1 219 ? 1.354 14.516 9.336 1 98.5 219 LEU B CA 1
ATOM 4447 C C . LEU B 1 219 ? 1.589 16.016 9.43 1 98.5 219 LEU B C 1
ATOM 4449 O O . LEU B 1 219 ? 2.377 16.578 8.656 1 98.5 219 LEU B O 1
ATOM 4453 N N . ILE B 1 220 ? 0.902 16.688 10.344 1 98.69 220 ILE B N 1
ATOM 4454 C CA . ILE B 1 220 ? 1.065 18.125 10.523 1 98.69 220 ILE B CA 1
ATOM 4455 C C . ILE B 1 220 ? 2.488 18.422 10.992 1 98.69 220 ILE B C 1
ATOM 4457 O O . ILE B 1 220 ? 3.127 19.359 10.492 1 98.69 220 ILE B O 1
ATOM 4461 N N . ARG B 1 221 ? 3.01 17.641 11.883 1 97.38 221 ARG B N 1
ATOM 4462 C CA . ARG B 1 221 ? 4.363 17.859 12.383 1 97.38 221 ARG B CA 1
ATOM 4463 C C . ARG B 1 221 ? 5.398 17.547 11.305 1 97.38 221 ARG B C 1
ATOM 4465 O O . ARG B 1 221 ? 6.441 18.203 11.234 1 97.38 221 ARG B O 1
ATOM 4472 N N . MET B 1 222 ? 5.109 16.609 10.484 1 96.69 222 MET B N 1
ATOM 4473 C CA . MET B 1 222 ? 6.02 16.188 9.422 1 96.69 222 MET B CA 1
ATOM 4474 C C . MET B 1 222 ? 6.125 17.266 8.336 1 96.69 222 MET B C 1
ATOM 4476 O O . MET B 1 222 ? 7.215 17.531 7.832 1 96.69 222 MET B O 1
ATOM 4480 N N . PHE B 1 223 ? 4.957 17.922 8.008 1 97.06 223 PHE B N 1
ATOM 4481 C CA . PHE B 1 223 ? 4.914 18.609 6.719 1 97.06 223 PHE B CA 1
ATOM 4482 C C . PHE B 1 223 ? 4.523 20.062 6.887 1 97.06 223 PHE B C 1
ATOM 4484 O O . PHE B 1 223 ? 4.105 20.719 5.926 1 97.06 223 PHE B O 1
ATOM 4491 N N . SER B 1 224 ? 4.598 20.609 8.086 1 97 224 SER B N 1
ATOM 4492 C CA . SER B 1 224 ? 4.355 22.031 8.32 1 97 224 SER B CA 1
ATOM 4493 C C . SER B 1 224 ? 5.18 22.531 9.5 1 97 224 SER B C 1
ATOM 4495 O O . SER B 1 224 ? 5.82 21.75 10.203 1 97 224 SER B O 1
ATOM 4497 N N . VAL B 1 225 ? 5.191 23.844 9.68 1 96.25 225 VAL B N 1
ATOM 4498 C CA . VAL B 1 225 ? 5.875 24.484 10.789 1 96.25 225 VAL B CA 1
ATOM 4499 C C . VAL B 1 225 ? 4.875 25.281 11.625 1 96.25 225 VAL B C 1
ATOM 4501 O O . VAL B 1 225 ? 3.742 25.516 11.188 1 96.25 225 VAL B O 1
ATOM 4504 N N . TYR B 1 226 ? 5.273 25.641 12.883 1 96.94 226 TYR B N 1
ATOM 4505 C CA . TYR B 1 226 ? 4.402 26.422 13.75 1 96.94 226 TYR B CA 1
ATOM 4506 C C . TYR B 1 226 ? 3.82 27.625 13.008 1 96.94 226 TYR B C 1
ATOM 4508 O O . TYR B 1 226 ? 4.535 28.312 12.281 1 96.94 226 TYR B O 1
ATOM 4516 N N . GLY B 1 227 ? 2.508 27.812 13.125 1 96.62 227 GLY B N 1
ATOM 4517 C CA . GLY B 1 227 ? 1.864 28.984 12.555 1 96.62 227 GLY B CA 1
ATOM 4518 C C . GLY B 1 227 ? 1.332 28.75 11.156 1 96.62 227 GLY B C 1
ATOM 4519 O O . GLY B 1 227 ? 0.615 29.578 10.609 1 96.62 227 GLY B O 1
ATOM 4520 N N . ASP B 1 228 ? 1.653 27.625 10.492 1 97.88 228 ASP B N 1
ATOM 4521 C CA . ASP B 1 228 ? 1.125 27.281 9.172 1 97.88 228 ASP B CA 1
ATOM 4522 C C . ASP B 1 228 ? -0.384 27.062 9.227 1 97.88 228 ASP B C 1
ATOM 4524 O O . ASP B 1 228 ? -0.939 26.797 10.297 1 97.88 228 ASP B O 1
ATOM 4528 N N . THR B 1 229 ? -1.004 27.156 8.086 1 98.75 229 THR B N 1
ATOM 4529 C CA . THR B 1 229 ? -2.436 26.906 7.973 1 98.75 229 THR B CA 1
ATOM 4530 C C . THR B 1 229 ? -2.697 25.516 7.402 1 98.75 229 THR B C 1
ATOM 4532 O O . THR B 1 229 ? -2.227 25.188 6.312 1 98.75 229 THR B O 1
ATOM 4535 N N . VAL B 1 230 ? -3.475 24.703 8.141 1 98.94 230 VAL B N 1
ATOM 4536 C CA . VAL B 1 230 ? -3.844 23.344 7.738 1 98.94 230 VAL B CA 1
ATOM 4537 C C . VAL B 1 230 ? -5.301 23.328 7.285 1 98.94 230 VAL B C 1
ATOM 4539 O O . VAL B 1 230 ? -6.184 23.812 7.988 1 98.94 230 VAL B O 1
ATOM 4542 N N . LEU B 1 231 ? -5.539 22.75 6.117 1 98.88 231 LEU B N 1
ATOM 4543 C CA . LEU B 1 231 ? -6.891 22.641 5.582 1 98.88 231 LEU B CA 1
ATOM 4544 C C . LEU B 1 231 ? -7.395 21.203 5.637 1 98.88 231 LEU B C 1
ATOM 4546 O O . LEU B 1 231 ? -6.66 20.281 5.309 1 98.88 231 LEU B O 1
ATOM 4550 N N . ASP B 1 232 ? -8.648 21.031 6.066 1 98.62 232 ASP B N 1
ATOM 4551 C CA . ASP B 1 232 ? -9.406 19.797 5.93 1 98.62 232 ASP B CA 1
ATOM 4552 C C . ASP B 1 232 ? -10.727 20.047 5.203 1 98.62 232 ASP B C 1
ATOM 4554 O O . ASP B 1 232 ? -11.727 20.422 5.82 1 98.62 232 ASP B O 1
ATOM 4558 N N . PRO B 1 233 ? -10.789 19.75 3.936 1 98.12 233 PRO B N 1
ATOM 4559 C CA . PRO B 1 233 ? -12.023 20 3.184 1 98.12 233 PRO B CA 1
ATOM 4560 C C . PRO B 1 233 ? -13.125 18.984 3.502 1 98.12 233 PRO B C 1
ATOM 4562 O O . PRO B 1 233 ? -14.273 19.188 3.104 1 98.12 233 PRO B O 1
ATOM 4565 N N . PHE B 1 234 ? -12.797 17.922 4.121 1 96.38 234 PHE B N 1
ATOM 4566 C CA . PHE B 1 234 ? -13.742 16.938 4.629 1 96.38 234 PHE B CA 1
ATOM 4567 C C . PHE B 1 234 ? -13.633 16.797 6.145 1 96.38 234 PHE B C 1
ATOM 4569 O O . PHE B 1 234 ? -13.25 15.75 6.656 1 96.38 234 PHE B O 1
ATOM 4576 N N . TRP B 1 235 ? -14.07 17.781 6.797 1 95.25 235 TRP B N 1
ATOM 4577 C CA . TRP B 1 235 ? -13.727 18.094 8.18 1 95.25 235 TRP B CA 1
ATOM 4578 C C . TRP B 1 235 ? -14.305 17.047 9.133 1 95.25 235 TRP B C 1
ATOM 4580 O O . TRP B 1 235 ? -13.648 16.656 10.109 1 95.25 235 TRP B O 1
ATOM 4590 N N . GLY B 1 236 ? -15.594 16.547 8.867 1 91.25 236 GLY B N 1
ATOM 4591 C CA . GLY B 1 236 ? -16.219 15.516 9.68 1 91.25 236 GLY B CA 1
ATOM 4592 C C . GLY B 1 236 ? -16.359 15.898 11.141 1 91.25 236 GLY B C 1
ATOM 4593 O O . GLY B 1 236 ? -17 16.891 11.469 1 91.25 236 GLY B O 1
ATOM 4594 N N . THR B 1 237 ? -15.586 15.227 12.016 1 89.19 237 THR B N 1
ATOM 4595 C CA . THR B 1 237 ? -15.695 15.453 13.453 1 89.19 237 THR B CA 1
ATOM 4596 C C . THR B 1 237 ? -14.594 16.391 13.938 1 89.19 237 THR B C 1
ATOM 4598 O O . THR B 1 237 ? -14.422 16.594 15.148 1 89.19 237 THR B O 1
ATOM 4601 N N . GLY B 1 238 ? -13.789 16.891 13.102 1 94.38 238 GLY B N 1
ATOM 4602 C CA . GLY B 1 238 ? -12.852 17.953 13.414 1 94.38 238 GLY B CA 1
ATOM 4603 C C . GLY B 1 238 ? -11.508 17.438 13.906 1 94.38 238 GLY B C 1
ATOM 4604 O O . GLY B 1 238 ? -10.758 18.172 14.547 1 94.38 238 GLY B O 1
ATOM 4605 N N . THR B 1 239 ? -11.18 16.172 13.602 1 94.81 239 THR B N 1
ATOM 4606 C CA . THR B 1 239 ? -9.953 15.547 14.078 1 94.81 239 THR B CA 1
ATOM 4607 C C . THR B 1 239 ? -8.727 16.328 13.602 1 94.81 239 THR B C 1
ATOM 4609 O O . THR B 1 239 ? -7.785 16.531 14.367 1 94.81 239 THR B O 1
ATOM 4612 N N . THR B 1 240 ? -8.734 16.781 12.391 1 97.75 240 THR B N 1
ATOM 4613 C CA . THR B 1 240 ? -7.613 17.531 11.836 1 97.75 240 THR B CA 1
ATOM 4614 C C . THR B 1 240 ? -7.445 18.875 12.547 1 97.75 240 THR B C 1
ATOM 4616 O O . THR B 1 240 ? -6.324 19.281 12.852 1 97.75 240 THR B O 1
ATOM 4619 N N . SER B 1 241 ? -8.516 19.562 12.828 1 97.5 241 SER B N 1
ATOM 4620 C CA . SER B 1 241 ? -8.438 20.828 13.562 1 97.5 241 SER B CA 1
ATOM 4621 C C . SER B 1 241 ? -7.91 20.609 14.977 1 97.5 241 SER B C 1
ATOM 4623 O O . SER B 1 241 ? -7.105 21.391 15.477 1 97.5 241 SER B O 1
ATOM 4625 N N . LEU B 1 242 ? -8.398 19.578 15.625 1 96.56 242 LEU B N 1
ATOM 4626 C CA . LEU B 1 242 ? -7.895 19.234 16.953 1 96.56 242 LEU B CA 1
ATOM 4627 C C . LEU B 1 242 ? -6.391 19 16.922 1 96.56 242 LEU B C 1
ATOM 4629 O O . LEU B 1 242 ? -5.656 19.516 17.766 1 96.56 242 LEU B O 1
ATOM 4633 N N . ALA B 1 243 ? -5.938 18.219 15.969 1 97.69 243 ALA B N 1
ATOM 4634 C CA . ALA B 1 243 ? -4.512 17.953 15.805 1 97.69 243 ALA B CA 1
ATOM 4635 C C . ALA B 1 243 ? -3.736 19.25 15.555 1 97.69 243 ALA B C 1
ATOM 4637 O O . ALA B 1 243 ? -2.629 19.422 16.062 1 97.69 243 ALA B O 1
ATOM 4638 N N . ALA B 1 244 ? -4.293 20.125 14.75 1 98.62 244 ALA B N 1
ATOM 4639 C CA . ALA B 1 244 ? -3.656 21.406 14.477 1 98.62 244 ALA B CA 1
ATOM 4640 C C . ALA B 1 244 ? -3.496 22.219 15.75 1 98.62 244 ALA B C 1
ATOM 4642 O O . ALA B 1 244 ? -2.475 22.891 15.953 1 98.62 244 ALA B O 1
ATOM 4643 N N . MET B 1 245 ? -4.48 22.203 16.656 1 98 245 MET B N 1
ATOM 4644 C CA . MET B 1 245 ? -4.379 22.859 17.938 1 98 245 MET B CA 1
ATOM 4645 C C . MET B 1 245 ? -3.217 22.297 18.75 1 98 245 MET B C 1
ATOM 4647 O O . MET B 1 245 ? -2.387 23.047 19.266 1 98 245 MET B O 1
ATOM 4651 N N . PHE B 1 246 ? -3.176 20.969 18.797 1 97.62 246 PHE B N 1
ATOM 4652 C CA . PHE B 1 246 ? -2.111 20.328 19.547 1 97.62 246 PHE B CA 1
ATOM 4653 C C . PHE B 1 246 ? -0.745 20.688 18.984 1 97.62 246 PHE B C 1
ATOM 4655 O O . PHE B 1 246 ? 0.236 20.781 19.734 1 97.62 246 PHE B O 1
ATOM 4662 N N . ALA B 1 247 ? -0.691 20.938 17.672 1 97.94 247 ALA B N 1
ATOM 4663 C CA . ALA B 1 247 ? 0.587 21.109 17 1 97.94 247 ALA B CA 1
ATOM 4664 C C . ALA B 1 247 ? 0.901 22.594 16.797 1 97.94 247 ALA B C 1
ATOM 4666 O O . ALA B 1 247 ? 1.919 22.938 16.203 1 97.94 247 ALA B O 1
ATOM 4667 N N . GLY B 1 248 ? 0.079 23.5 17.281 1 98.06 248 GLY B N 1
ATOM 4668 C CA . GLY B 1 248 ? 0.325 24.922 17.188 1 98.06 248 GLY B CA 1
ATOM 4669 C C . GLY B 1 248 ? 0.244 25.453 15.766 1 98.06 248 GLY B C 1
ATOM 4670 O O . GLY B 1 248 ? 1.106 26.219 15.336 1 98.06 248 GLY B O 1
ATOM 4671 N N . ARG B 1 249 ? -0.694 24.953 14.961 1 98.56 249 ARG B N 1
ATOM 4672 C CA . ARG B 1 249 ? -0.964 25.422 13.609 1 98.56 249 ARG B CA 1
ATOM 4673 C C . ARG B 1 249 ? -2.367 26 13.5 1 98.56 249 ARG B C 1
ATOM 4675 O O . ARG B 1 249 ? -3.258 25.641 14.273 1 98.56 249 ARG B O 1
ATOM 4682 N N . HIS B 1 250 ? -2.568 26.938 12.539 1 98.75 250 HIS B N 1
ATOM 4683 C CA . HIS B 1 250 ? -3.916 27.344 12.156 1 98.75 250 HIS B CA 1
ATOM 4684 C C . HIS B 1 250 ? -4.637 26.219 11.414 1 98.75 250 HIS B C 1
ATOM 4686 O O . HIS B 1 250 ? -3.992 25.328 10.859 1 98.75 250 HIS B O 1
ATOM 4692 N N . SER B 1 251 ? -6.023 26.266 11.438 1 98.69 251 SER B N 1
ATOM 4693 C CA . SER B 1 251 ? -6.746 25.281 10.633 1 98.69 251 SER B CA 1
ATOM 4694 C C . SER B 1 251 ? -8.023 25.875 10.055 1 98.69 251 SER B C 1
ATOM 4696 O O . SER B 1 251 ? -8.57 26.844 10.594 1 98.69 251 SER B O 1
ATOM 4698 N N . VAL B 1 252 ? -8.391 25.406 8.898 1 98.56 252 VAL B N 1
ATOM 4699 C CA . VAL B 1 252 ? -9.68 25.656 8.266 1 98.56 252 VAL B CA 1
ATOM 4700 C C . VAL B 1 252 ? -10.336 24.344 7.863 1 98.56 252 VAL B C 1
ATOM 4702 O O . VAL B 1 252 ? -9.695 23.484 7.238 1 98.56 252 VAL B O 1
ATOM 4705 N N . GLY B 1 253 ? -11.539 24.125 8.266 1 97.44 253 GLY B N 1
ATOM 4706 C CA . GLY B 1 253 ? -12.281 22.922 7.934 1 97.44 253 GLY B CA 1
ATOM 4707 C C . GLY B 1 253 ? -13.602 23.203 7.234 1 97.44 253 GLY B C 1
ATOM 4708 O O . GLY B 1 253 ? -14.266 24.188 7.543 1 97.44 253 GLY B O 1
ATOM 4709 N N . TYR B 1 254 ? -13.961 22.391 6.285 1 96.56 254 TYR B N 1
ATOM 4710 C CA . TYR B 1 254 ? -15.242 22.469 5.598 1 96.56 254 TYR B CA 1
ATOM 4711 C C . TYR B 1 254 ? -16.078 21.219 5.871 1 96.56 254 TYR B C 1
ATOM 4713 O O . TYR B 1 254 ? -15.578 20.094 5.793 1 96.56 254 TYR B O 1
ATOM 4721 N N . GLU B 1 255 ? -17.25 21.422 6.246 1 93.25 255 GLU B N 1
ATOM 4722 C CA . GLU B 1 255 ? -18.203 20.359 6.496 1 93.25 255 GLU B CA 1
ATOM 4723 C C . GLU B 1 255 ? -19.609 20.75 6.059 1 93.25 255 GLU B C 1
ATOM 4725 O O . GLU B 1 255 ? -20.078 21.844 6.375 1 93.25 255 GLU B O 1
ATOM 4730 N N . ARG B 1 256 ? -20.234 19.828 5.363 1 89.12 256 ARG B N 1
ATOM 4731 C CA . ARG B 1 256 ? -21.562 20.141 4.852 1 89.12 256 ARG B CA 1
ATOM 4732 C C . ARG B 1 256 ? -22.609 20.047 5.953 1 89.12 256 ARG B C 1
ATOM 4734 O O . ARG B 1 256 ? -23.594 20.781 5.949 1 89.12 256 ARG B O 1
ATOM 4741 N N . ASP B 1 257 ? -22.406 19.125 6.863 1 85.38 257 ASP B N 1
ATOM 4742 C CA . ASP B 1 257 ? -23.359 18.875 7.945 1 85.38 257 ASP B CA 1
ATOM 4743 C C . ASP B 1 257 ? -23.109 19.812 9.117 1 85.38 257 ASP B C 1
ATOM 4745 O O . ASP B 1 257 ? -22.172 19.641 9.883 1 85.38 257 ASP B O 1
ATOM 4749 N N . ALA B 1 258 ? -23.969 20.641 9.445 1 82.88 258 ALA B N 1
ATOM 4750 C CA . ALA B 1 258 ? -23.828 21.641 10.492 1 82.88 258 ALA B CA 1
ATOM 4751 C C . ALA B 1 258 ? -23.844 21 11.875 1 82.88 258 ALA B C 1
ATOM 4753 O O . ALA B 1 258 ? -23.266 21.531 12.828 1 82.88 258 ALA B O 1
ATOM 4754 N N . ASP B 1 259 ? -24.453 19.828 11.984 1 81.88 259 ASP B N 1
ATOM 4755 C CA . ASP B 1 259 ? -24.547 19.141 13.266 1 81.88 259 ASP B CA 1
ATOM 4756 C C . ASP B 1 259 ? -23.188 18.641 13.734 1 81.88 259 ASP B C 1
ATOM 4758 O O . ASP B 1 259 ? -22.938 18.547 14.938 1 81.88 259 ASP B O 1
ATOM 4762 N N . LEU B 1 260 ? -22.391 18.375 12.859 1 79.75 260 LEU B N 1
ATOM 4763 C CA . LEU B 1 260 ? -21.078 17.891 13.227 1 79.75 260 LEU B CA 1
ATOM 4764 C C . LEU B 1 260 ? -20.25 19 13.875 1 79.75 260 LEU B C 1
ATOM 4766 O O . LEU B 1 260 ? -19.422 18.719 14.758 1 79.75 260 LEU B O 1
ATOM 4770 N N . ARG B 1 261 ? -20.516 20.188 13.516 1 78.25 261 ARG B N 1
ATOM 4771 C CA . ARG B 1 261 ? -19.844 21.328 14.133 1 78.25 261 ARG B CA 1
ATOM 4772 C C . ARG B 1 261 ? -20.156 21.422 15.617 1 78.25 261 ARG B C 1
ATOM 4774 O O . ARG B 1 261 ? -19.266 21.656 16.438 1 78.25 261 ARG B O 1
ATOM 4781 N N . ALA B 1 262 ? -21.359 21.172 15.922 1 77 262 ALA B N 1
ATOM 4782 C CA . ALA B 1 262 ? -21.797 21.266 17.312 1 77 262 ALA B CA 1
ATOM 4783 C C . ALA B 1 262 ? -21.125 20.203 18.172 1 77 262 ALA B C 1
ATOM 4785 O O . ALA B 1 262 ? -20.781 20.469 19.328 1 77 262 ALA B O 1
ATOM 4786 N N . ALA B 1 263 ? -20.875 19.156 17.562 1 78.44 263 ALA B N 1
ATOM 4787 C CA . ALA B 1 263 ? -20.25 18.047 18.297 1 78.44 263 ALA B CA 1
ATOM 4788 C C . ALA B 1 263 ? -18.781 18.359 18.594 1 78.44 263 ALA B C 1
ATOM 4790 O O . ALA B 1 263 ? -18.234 17.844 19.578 1 78.44 263 ALA B O 1
ATOM 4791 N N . PHE B 1 264 ? -18.25 19.188 17.859 1 84.25 264 PHE B N 1
ATOM 4792 C CA . PHE B 1 264 ? -16.844 19.531 18.031 1 84.25 264 PHE B CA 1
ATOM 4793 C C . PHE B 1 264 ? -16.641 20.359 19.297 1 84.25 264 PHE B C 1
ATOM 4795 O O . PHE B 1 264 ? -15.57 20.297 19.922 1 84.25 264 PHE B O 1
ATOM 4802 N N . ASP B 1 265 ? -17.625 21.031 19.734 1 80.69 265 ASP B N 1
ATOM 4803 C CA . ASP B 1 265 ? -17.531 21.828 20.953 1 80.69 265 ASP B CA 1
ATOM 4804 C C . ASP B 1 265 ? -17.172 20.953 22.156 1 80.69 265 ASP B C 1
ATOM 4806 O O . ASP B 1 265 ? -16.375 21.359 23 1 80.69 265 ASP B O 1
ATOM 4810 N N . HIS B 1 266 ? -17.703 19.828 22.078 1 82.56 266 HIS B N 1
ATOM 4811 C CA . HIS B 1 266 ? -17.422 18.906 23.188 1 82.56 266 HIS B CA 1
ATOM 4812 C C . HIS B 1 266 ? -16 18.375 23.109 1 82.56 266 HIS B C 1
ATOM 4814 O O . HIS B 1 266 ? -15.398 18.062 24.141 1 82.56 266 HIS B O 1
ATOM 4820 N N . ARG B 1 267 ? -15.492 18.375 21.969 1 84.19 267 ARG B N 1
ATOM 4821 C CA . ARG B 1 267 ? -14.156 17.812 21.781 1 84.19 267 ARG B CA 1
ATOM 4822 C C . ARG B 1 267 ? -13.078 18.797 22.234 1 84.19 267 ARG B C 1
ATOM 4824 O O . ARG B 1 267 ? -11.953 18.391 22.547 1 84.19 267 ARG B O 1
ATOM 4831 N N . ILE B 1 268 ? -13.43 20.016 22.25 1 87.81 268 ILE B N 1
ATOM 4832 C CA . ILE B 1 268 ? -12.453 21.031 22.625 1 87.81 268 ILE B CA 1
ATOM 4833 C C . ILE B 1 268 ? -12.406 21.156 24.156 1 87.81 268 ILE B C 1
ATOM 4835 O O . ILE B 1 268 ? -11.477 21.75 24.703 1 87.81 268 ILE B O 1
ATOM 4839 N N . ASP B 1 269 ? -13.406 20.5 24.734 1 86.38 269 ASP B N 1
ATOM 4840 C CA . ASP B 1 269 ? -13.367 20.484 26.188 1 86.38 269 ASP B CA 1
ATOM 4841 C C . ASP B 1 269 ? -12.125 19.75 26.688 1 86.38 269 ASP B C 1
ATOM 4843 O O . ASP B 1 269 ? -11.836 18.641 26.266 1 86.38 269 ASP B O 1
ATOM 4847 N N . GLY B 1 270 ? -11.32 20.391 27.5 1 90.31 270 GLY B N 1
ATOM 4848 C CA . GLY B 1 270 ? -10.148 19.781 28.094 1 90.31 270 GLY B CA 1
ATOM 4849 C C . GLY B 1 270 ? -8.945 19.766 27.156 1 90.31 270 GLY B C 1
ATOM 4850 O O . GLY B 1 270 ? -7.977 19.047 27.391 1 90.31 270 GLY B O 1
ATOM 4851 N N . VAL B 1 271 ? -9.078 20.5 26.156 1 95.31 271 VAL B N 1
ATOM 4852 C CA . VAL B 1 271 ? -8.016 20.5 25.141 1 95.31 271 VAL B CA 1
ATOM 4853 C C . VAL B 1 271 ? -6.703 20.953 25.781 1 95.31 271 VAL B C 1
ATOM 4855 O O . VAL B 1 271 ? -5.633 20.453 25.422 1 95.31 271 VAL B O 1
ATOM 4858 N N . SER B 1 272 ? -6.738 21.875 26.734 1 96.25 272 SER B N 1
ATOM 4859 C CA . SER B 1 272 ? -5.531 22.344 27.406 1 96.25 272 SER B CA 1
ATOM 4860 C C . SER B 1 272 ? -4.844 21.219 28.172 1 96.25 272 SER B C 1
ATOM 4862 O O . SER B 1 272 ? -3.627 21.047 28.078 1 96.25 272 SER B O 1
ATOM 4864 N N . VAL B 1 273 ? -5.641 20.469 28.875 1 96 273 VAL B N 1
ATOM 4865 C CA . VAL B 1 273 ? -5.109 19.359 29.656 1 96 273 VAL B CA 1
ATOM 4866 C C . VAL B 1 273 ? -4.547 18.281 28.734 1 96 273 VAL B C 1
ATOM 4868 O O . VAL B 1 273 ? -3.434 17.797 28.938 1 96 273 VAL B O 1
ATOM 4871 N N . ARG B 1 274 ? -5.293 17.938 27.703 1 96.12 274 ARG B N 1
ATOM 4872 C CA . ARG B 1 274 ? -4.859 16.922 26.75 1 96.12 274 ARG B CA 1
ATOM 4873 C C . ARG B 1 274 ? -3.592 17.344 26.016 1 96.12 274 ARG B C 1
ATOM 4875 O O . ARG B 1 274 ? -2.713 16.531 25.75 1 96.12 274 ARG B O 1
ATOM 4882 N N . SER B 1 275 ? -3.568 18.578 25.688 1 97.38 275 SER B N 1
ATOM 4883 C CA . SER B 1 275 ? -2.395 19.125 25 1 97.38 275 SER B CA 1
ATOM 4884 C C . SER B 1 275 ? -1.148 19 25.875 1 97.38 275 SER B C 1
ATOM 4886 O O . SER B 1 275 ? -0.08 18.625 25.391 1 97.38 275 SER B O 1
ATOM 4888 N N . ARG B 1 276 ? -1.246 19.344 27.109 1 97.19 276 ARG B N 1
ATOM 4889 C CA . ARG B 1 276 ? -0.13 19.234 28.047 1 97.19 276 ARG B CA 1
ATOM 4890 C C . ARG B 1 276 ? 0.309 17.797 28.219 1 97.19 276 ARG B C 1
ATOM 4892 O O . ARG B 1 276 ? 1.505 17.5 28.297 1 97.19 276 ARG B O 1
ATOM 4899 N N . GLU B 1 277 ? -0.666 16.969 28.312 1 96.75 277 GLU B N 1
ATOM 4900 C CA . GLU B 1 277 ? -0.363 15.547 28.438 1 96.75 277 GLU B CA 1
ATOM 4901 C C . GLU B 1 277 ? 0.413 15.047 27.219 1 96.75 277 GLU B C 1
ATOM 4903 O O . GLU B 1 277 ? 1.36 14.273 27.359 1 96.75 277 GLU B O 1
ATOM 4908 N N . ARG B 1 278 ? 0.032 15.438 26.078 1 96.19 278 ARG B N 1
ATOM 4909 C CA . ARG B 1 278 ? 0.704 15.016 24.859 1 96.19 278 ARG B CA 1
ATOM 4910 C C . ARG B 1 278 ? 2.141 15.523 24.812 1 96.19 278 ARG B C 1
ATOM 4912 O O . ARG B 1 278 ? 3.043 14.82 24.359 1 96.19 278 ARG B O 1
ATOM 4919 N N . ALA B 1 279 ? 2.354 16.766 25.25 1 97.06 279 ALA B N 1
ATOM 4920 C CA . ALA B 1 279 ? 3.707 17.312 25.312 1 97.06 279 ALA B CA 1
ATOM 4921 C C . ALA B 1 279 ? 4.57 16.516 26.297 1 97.06 279 ALA B C 1
ATOM 4923 O O . ALA B 1 279 ? 5.715 16.188 26 1 97.06 279 ALA B O 1
ATOM 4924 N N . ARG B 1 280 ? 3.988 16.234 27.422 1 97.25 280 ARG B N 1
ATOM 4925 C CA . ARG B 1 280 ? 4.691 15.453 28.438 1 97.25 280 ARG B CA 1
ATOM 4926 C C . ARG B 1 280 ? 5.086 14.086 27.891 1 97.25 280 ARG B C 1
ATOM 4928 O O . ARG B 1 280 ? 6.23 13.656 28.031 1 97.25 280 ARG B O 1
ATOM 4935 N N . GLU B 1 281 ? 4.145 13.461 27.266 1 96.81 281 GLU B N 1
ATOM 4936 C CA . GLU B 1 281 ? 4.375 12.117 26.734 1 96.81 281 GLU B CA 1
ATOM 4937 C C . GLU B 1 281 ? 5.445 12.133 25.656 1 96.81 281 GLU B C 1
ATOM 4939 O O . GLU B 1 281 ? 6.25 11.203 25.547 1 96.81 281 GLU B O 1
ATOM 4944 N N . ARG B 1 282 ? 5.418 13.125 24.797 1 97.19 282 ARG B N 1
ATOM 4945 C CA . ARG B 1 282 ? 6.41 13.242 23.734 1 97.19 282 ARG B CA 1
ATOM 4946 C C . ARG B 1 282 ? 7.816 13.359 24.312 1 97.19 282 ARG B C 1
ATOM 4948 O O . ARG B 1 282 ? 8.734 12.664 23.875 1 97.19 282 ARG B O 1
ATOM 4955 N N . LEU B 1 283 ? 7.988 14.227 25.297 1 97.31 283 LEU B N 1
ATOM 4956 C CA . LEU B 1 283 ? 9.289 14.391 25.938 1 97.31 283 LEU B CA 1
ATOM 4957 C C . LEU B 1 283 ? 9.719 13.109 26.656 1 97.31 283 LEU B C 1
ATOM 4959 O O . LEU B 1 283 ? 10.883 12.711 26.578 1 97.31 283 LEU B O 1
ATOM 4963 N N . GLN B 1 284 ? 8.75 12.469 27.281 1 97.25 284 GLN B N 1
ATOM 4964 C CA . GLN B 1 284 ? 9.047 11.219 27.984 1 97.25 284 GLN B CA 1
ATOM 4965 C C . GLN B 1 284 ? 9.5 10.141 27.016 1 97.25 284 GLN B C 1
ATOM 4967 O O . GLN B 1 284 ? 10.414 9.367 27.312 1 97.25 284 GLN B O 1
ATOM 4972 N N . ARG B 1 285 ? 8.828 10.039 25.906 1 97.19 285 ARG B N 1
ATOM 4973 C CA . ARG B 1 285 ? 9.227 9.07 24.891 1 97.19 285 ARG B CA 1
ATOM 4974 C C . ARG B 1 285 ? 10.664 9.312 24.438 1 97.19 285 ARG B C 1
ATOM 4976 O O . ARG B 1 285 ? 11.43 8.367 24.25 1 97.19 285 ARG B O 1
ATOM 4983 N N . HIS B 1 286 ? 11.016 10.578 24.219 1 97.69 286 HIS B N 1
ATOM 4984 C CA . HIS B 1 286 ? 12.383 10.906 23.844 1 97.69 286 HIS B CA 1
ATOM 4985 C C . HIS B 1 286 ? 13.375 10.5 24.922 1 97.69 286 HIS B C 1
ATOM 4987 O O . HIS B 1 286 ? 14.406 9.898 24.641 1 97.69 286 HIS B O 1
ATOM 4993 N N . GLU B 1 287 ? 13.062 10.805 26.125 1 97.31 287 GLU B N 1
ATOM 4994 C CA . GLU B 1 287 ? 13.938 10.461 27.25 1 97.31 287 GLU B CA 1
ATOM 4995 C C . GLU B 1 287 ? 14.133 8.953 27.359 1 97.31 287 GLU B C 1
ATOM 4997 O O . GLU B 1 287 ? 15.234 8.484 27.656 1 97.31 287 GLU B O 1
ATOM 5002 N N . SER B 1 288 ? 13.047 8.25 27.156 1 97.5 288 SER B N 1
ATOM 5003 C CA . SER B 1 288 ? 13.141 6.797 27.156 1 97.5 288 SER B CA 1
ATOM 5004 C C . SER B 1 288 ? 14.047 6.297 26.031 1 97.5 288 SER B C 1
ATOM 5006 O O . SER B 1 288 ? 14.844 5.379 26.234 1 97.5 288 SER B O 1
ATOM 5008 N N . TRP B 1 289 ? 13.922 6.812 24.859 1 96.81 289 TRP B N 1
ATOM 5009 C CA . TRP B 1 289 ? 14.781 6.453 23.734 1 96.81 289 TRP B CA 1
ATOM 5010 C C . TRP B 1 289 ? 16.25 6.727 24.062 1 96.81 289 TRP B C 1
ATOM 5012 O O . TRP B 1 289 ? 17.125 5.918 23.75 1 96.81 289 TRP B O 1
ATOM 5022 N N . VAL B 1 290 ? 16.562 7.887 24.641 1 97.44 290 VAL B N 1
ATOM 5023 C CA . VAL B 1 290 ? 17.906 8.266 25.016 1 97.44 290 VAL B CA 1
ATOM 5024 C C . VAL B 1 290 ? 18.484 7.223 25.984 1 97.44 290 VAL B C 1
ATOM 5026 O O . VAL B 1 290 ? 19.625 6.773 25.812 1 97.44 290 VAL B O 1
ATOM 5029 N N . ALA B 1 291 ? 17.656 6.828 26.969 1 97 291 ALA B N 1
ATOM 5030 C CA . ALA B 1 291 ? 18.078 5.832 27.938 1 97 291 ALA B CA 1
ATOM 5031 C C . ALA B 1 291 ? 18.422 4.508 27.266 1 97 291 ALA B C 1
ATOM 5033 O O . ALA B 1 291 ? 19.453 3.902 27.562 1 97 291 ALA B O 1
ATOM 5034 N N . ASP B 1 292 ? 17.562 4.09 26.422 1 96.44 292 ASP B N 1
ATOM 5035 C CA . ASP B 1 292 ? 17.797 2.848 25.688 1 96.44 292 ASP B CA 1
ATOM 5036 C C . ASP B 1 292 ? 19.047 2.947 24.812 1 96.44 292 ASP B C 1
ATOM 5038 O O . ASP B 1 292 ? 19.844 2.002 24.75 1 96.44 292 ASP B O 1
ATOM 5042 N N . HIS B 1 293 ? 19.188 4.051 24.141 1 95.19 293 HIS B N 1
ATOM 5043 C CA . HIS B 1 293 ? 20.328 4.285 23.266 1 95.19 293 HIS B CA 1
ATOM 5044 C C . HIS B 1 293 ? 21.641 4.242 24.047 1 95.19 293 HIS B C 1
ATOM 5046 O O . HIS B 1 293 ? 22.625 3.633 23.609 1 95.19 293 HIS B O 1
ATOM 5052 N N . GLU B 1 294 ? 21.672 4.863 25.141 1 94.5 294 GLU B N 1
ATOM 5053 C CA . GLU B 1 294 ? 22.859 4.887 26 1 94.5 294 GLU B CA 1
ATOM 5054 C C . GLU B 1 294 ? 23.156 3.506 26.562 1 94.5 294 GLU B C 1
ATOM 5056 O O . GLU B 1 294 ? 24.312 3.109 26.672 1 94.5 294 GLU B O 1
ATOM 5061 N N . ALA B 1 295 ? 22.094 2.779 26.891 1 95.75 295 ALA B N 1
ATOM 5062 C CA . ALA B 1 295 ? 22.25 1.42 27.406 1 95.75 295 ALA B CA 1
ATOM 5063 C C . ALA B 1 295 ? 22.859 0.504 26.359 1 95.75 295 ALA B C 1
ATOM 5065 O O . ALA B 1 295 ? 23.625 -0.414 26.688 1 95.75 295 ALA B O 1
ATOM 5066 N N . ASP B 1 296 ? 22.641 0.78 25.141 1 93.88 296 ASP B N 1
ATOM 5067 C CA . ASP B 1 296 ? 23.156 -0.015 24.031 1 93.88 296 ASP B CA 1
ATOM 5068 C C . ASP B 1 296 ? 24.547 0.467 23.625 1 93.88 296 ASP B C 1
ATOM 5070 O O . ASP B 1 296 ? 25.094 0.026 22.609 1 93.88 296 ASP B O 1
ATOM 5074 N N . GLY B 1 297 ? 25.062 1.422 24.312 1 92.75 297 GLY B N 1
ATOM 5075 C CA . GLY B 1 297 ? 26.438 1.863 24.094 1 92.75 297 GLY B CA 1
ATOM 5076 C C . GLY B 1 297 ? 26.531 3.062 23.172 1 92.75 297 GLY B C 1
ATOM 5077 O O . GLY B 1 297 ? 27.625 3.408 22.719 1 92.75 297 GLY B O 1
ATOM 5078 N N . GLY B 1 298 ? 25.359 3.654 22.906 1 91.69 298 GLY B N 1
ATOM 5079 C CA . GLY B 1 298 ? 25.391 4.824 22.047 1 91.69 298 GLY B CA 1
ATOM 5080 C C . GLY B 1 298 ? 25.719 6.105 22.781 1 91.69 298 GLY B C 1
ATOM 5081 O O . GLY B 1 298 ? 25.594 6.172 24 1 91.69 298 GLY B O 1
ATOM 5082 N N . ASP B 1 299 ? 26.234 7.121 21.953 1 92.38 299 ASP B N 1
ATOM 5083 C CA . ASP B 1 299 ? 26.516 8.445 22.5 1 92.38 299 ASP B CA 1
ATOM 5084 C C . ASP B 1 299 ? 25.766 9.531 21.719 1 92.38 299 ASP B C 1
ATOM 5086 O O . ASP B 1 299 ? 25.469 9.367 20.531 1 92.38 299 ASP B O 1
ATOM 5090 N N . LEU B 1 300 ? 25.359 10.531 22.469 1 94.12 300 LEU B N 1
ATOM 5091 C CA . LEU B 1 300 ? 24.672 11.688 21.891 1 94.12 300 LEU B CA 1
ATOM 5092 C C . LEU B 1 300 ? 25.5 12.953 22.062 1 94.12 300 LEU B C 1
ATOM 5094 O O . LEU B 1 300 ? 25.938 13.273 23.172 1 94.12 300 LEU B O 1
ATOM 5098 N N . GLU B 1 301 ? 25.609 13.664 21.031 1 92.25 301 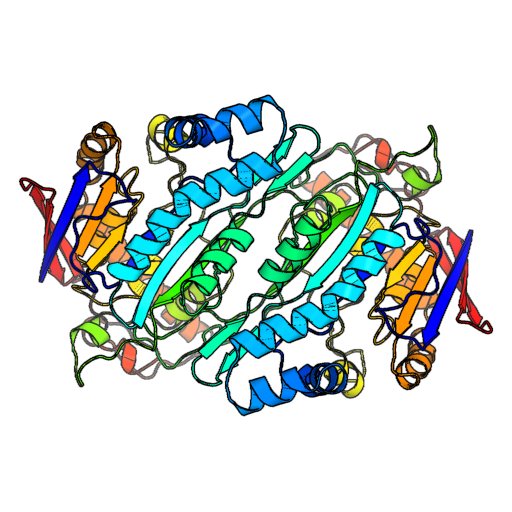GLU B N 1
ATOM 5099 C CA . GLU B 1 301 ? 26.609 14.719 20.969 1 92.25 301 GLU B CA 1
ATOM 5100 C C . GLU B 1 301 ? 26.031 16.078 21.359 1 92.25 301 GLU B C 1
ATOM 5102 O O . GLU B 1 301 ? 26.766 17 21.688 1 92.25 301 GLU B O 1
ATOM 5107 N N . TYR B 1 302 ? 24.781 16.234 21.344 1 96.94 302 TYR B N 1
ATOM 5108 C CA . TYR B 1 302 ? 24.188 17.562 21.531 1 96.94 302 TYR B CA 1
ATOM 5109 C C . TYR B 1 302 ? 23.219 17.562 22.703 1 96.94 302 TYR B C 1
ATOM 5111 O O . TYR B 1 302 ? 22.781 16.5 23.172 1 96.94 302 TYR B O 1
ATOM 5119 N N . GLU B 1 303 ? 22.953 18.812 23.188 1 97.38 303 GLU B N 1
ATOM 5120 C CA . GLU B 1 303 ? 21.984 19.016 24.25 1 97.38 303 GLU B CA 1
ATOM 5121 C C . GLU B 1 303 ? 20.844 19.906 23.781 1 97.38 303 GLU B C 1
ATOM 5123 O O . GLU B 1 303 ? 21.062 20.875 23.047 1 97.38 303 GLU B O 1
ATOM 5128 N N . ALA B 1 304 ? 19.672 19.531 24.219 1 97 304 ALA B N 1
ATOM 5129 C CA . ALA B 1 304 ? 18.531 20.375 23.891 1 97 304 ALA B CA 1
ATOM 5130 C C . ALA B 1 304 ? 18.641 21.734 24.562 1 97 304 ALA B C 1
ATOM 5132 O O . ALA B 1 304 ? 19.109 21.844 25.703 1 97 304 ALA B O 1
ATOM 5133 N N . ASP B 1 305 ? 18.125 22.75 23.922 1 96.44 305 ASP B N 1
ATOM 5134 C CA . ASP B 1 305 ? 18.203 24.109 24.438 1 96.44 305 ASP B CA 1
ATOM 5135 C C . ASP B 1 305 ? 17.188 24.359 25.547 1 96.44 305 ASP B C 1
ATOM 5137 O O . ASP B 1 305 ? 17.438 25.141 26.453 1 96.44 305 ASP B O 1
ATOM 5141 N N . TYR B 1 306 ? 16.078 23.656 25.453 1 96.25 306 TYR B N 1
ATOM 5142 C CA . TYR B 1 306 ? 14.969 24.016 26.328 1 96.25 306 TYR B CA 1
ATOM 5143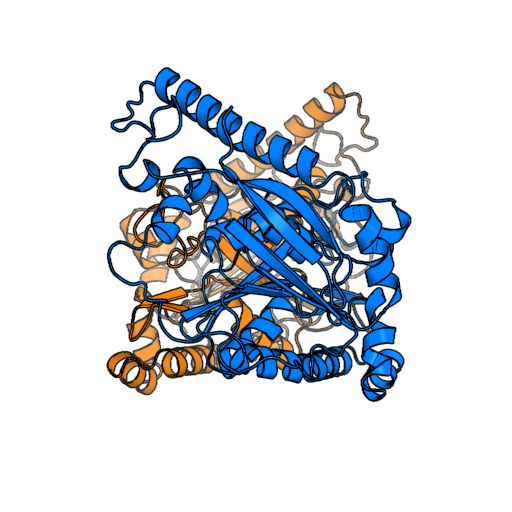 C C . TYR B 1 306 ? 14.641 22.891 27.297 1 96.25 306 TYR B C 1
ATOM 5145 O O . TYR B 1 306 ? 13.805 23.062 28.188 1 96.25 306 TYR B O 1
ATOM 5153 N N . TYR B 1 307 ? 15.289 21.734 27.109 1 97.44 307 TYR B N 1
ATOM 5154 C CA . TYR B 1 307 ? 15.008 20.578 27.938 1 97.44 307 TYR B CA 1
ATOM 5155 C C . TYR B 1 307 ? 16.297 19.906 28.391 1 97.44 307 TYR B C 1
ATOM 5157 O O . TYR B 1 307 ? 17.312 19.938 27.688 1 97.44 307 TYR B O 1
ATOM 5165 N N . ASP B 1 308 ? 16.234 19.328 29.562 1 96.38 308 ASP B N 1
ATOM 5166 C CA . ASP B 1 308 ? 17.406 18.656 30.109 1 96.38 308 ASP B CA 1
ATOM 5167 C C . ASP B 1 308 ? 17.547 17.234 29.562 1 96.38 308 ASP B C 1
ATOM 5169 O O . ASP B 1 308 ? 17.438 16.266 30.297 1 96.38 308 ASP B O 1
ATOM 5173 N N . THR B 1 309 ? 17.812 17.156 28.344 1 97.06 309 THR B N 1
ATOM 5174 C CA . THR B 1 309 ? 17.984 15.875 27.656 1 97.06 309 THR B CA 1
ATOM 5175 C C . THR B 1 309 ? 18.922 16.031 26.469 1 97.06 309 THR B C 1
ATOM 5177 O O . THR B 1 309 ? 18.906 17.062 25.781 1 97.06 309 THR B O 1
ATOM 5180 N N . PRO B 1 310 ? 19.766 15.086 26.188 1 97.81 310 PRO B N 1
ATOM 5181 C CA . PRO B 1 310 ? 20.594 15.125 24.984 1 97.81 310 PRO B CA 1
ATOM 5182 C C . PRO B 1 310 ? 19.797 14.836 23.719 1 97.81 310 PRO B C 1
ATOM 5184 O O . PRO B 1 310 ? 18.688 14.305 23.781 1 97.81 310 PRO B O 1
ATOM 5187 N N . VAL B 1 311 ? 20.266 15.258 22.625 1 96.94 311 VAL B N 1
ATOM 5188 C CA . VAL B 1 311 ? 19.672 14.992 21.312 1 96.94 311 VAL B CA 1
ATOM 5189 C C . VAL B 1 311 ? 20.75 14.531 20.344 1 96.94 311 VAL B C 1
ATOM 5191 O O . VAL B 1 311 ? 21.938 14.695 20.594 1 96.94 311 VAL B O 1
ATOM 5194 N N . ARG B 1 312 ? 20.359 13.953 19.297 1 93.56 312 ARG B N 1
ATOM 5195 C CA . ARG B 1 312 ? 21.266 13.266 18.391 1 93.56 312 ARG B CA 1
ATOM 5196 C C . ARG B 1 312 ? 21.938 14.25 17.422 1 93.56 312 ARG B C 1
ATOM 5198 O O . ARG B 1 312 ? 23.109 14.094 17.094 1 93.56 312 ARG B O 1
ATOM 5205 N N . THR B 1 313 ? 21.156 15.203 16.922 1 93.25 313 THR B N 1
ATOM 5206 C CA . THR B 1 313 ? 21.703 16.109 15.914 1 93.25 313 THR B CA 1
ATOM 5207 C C . THR B 1 313 ? 21.578 17.562 16.375 1 93.25 313 THR B C 1
ATOM 5209 O O . THR B 1 313 ? 20.781 17.875 17.266 1 93.25 313 THR B O 1
ATOM 5212 N N . LYS B 1 314 ? 22.312 18.422 15.703 1 93.38 314 LYS B N 1
ATOM 5213 C CA . LYS B 1 314 ? 22.297 19.844 16.016 1 93.38 314 LYS B CA 1
ATOM 5214 C C . LYS B 1 314 ? 20.922 20.453 15.727 1 93.38 314 LYS B C 1
ATOM 5216 O O . LYS B 1 314 ? 20.469 21.359 16.438 1 93.38 314 LYS B O 1
ATOM 5221 N N . GLN B 1 315 ? 20.234 19.969 14.742 1 92.25 315 GLN B N 1
ATOM 5222 C CA . GLN B 1 315 ? 18.953 20.5 14.312 1 92.25 315 GLN B CA 1
ATOM 5223 C C . GLN B 1 315 ? 17.875 20.281 15.375 1 92.25 315 GLN B C 1
ATOM 5225 O O . GLN B 1 315 ? 16.844 20.969 15.375 1 92.25 315 GLN B O 1
ATOM 5230 N N . GLU B 1 316 ? 18.109 19.344 16.266 1 95.12 316 GLU B N 1
ATOM 5231 C CA . GLU B 1 316 ? 17.125 19 17.281 1 95.12 316 GLU B CA 1
ATOM 5232 C C . GLU B 1 316 ? 17.234 19.922 18.5 1 95.12 316 GLU B C 1
ATOM 5234 O O . GLU B 1 316 ? 16.344 19.938 19.344 1 95.12 316 GLU B O 1
ATOM 5239 N N . ARG B 1 317 ? 18.328 20.672 18.594 1 95.75 317 ARG B N 1
ATOM 5240 C CA . ARG B 1 317 ? 18.609 21.453 19.797 1 95.75 317 ARG B CA 1
ATOM 5241 C C . ARG B 1 317 ? 17.5 22.469 20.047 1 95.75 317 ARG B C 1
ATOM 5243 O O . ARG B 1 317 ? 17.156 22.734 21.203 1 95.75 317 ARG B O 1
ATOM 5250 N N . GLY B 1 318 ? 16.969 22.984 18.984 1 93.94 318 GLY B N 1
ATOM 5251 C CA . GLY B 1 318 ? 16.031 24.078 19.094 1 93.94 318 GLY B CA 1
ATOM 5252 C C . GLY B 1 318 ? 14.594 23.641 19.234 1 93.94 318 GLY B C 1
ATOM 5253 O O . GLY B 1 318 ? 13.68 24.469 19.312 1 93.94 318 GLY B O 1
ATOM 5254 N N . ILE B 1 319 ? 14.32 22.297 19.359 1 96.19 319 ILE B N 1
ATOM 5255 C CA . ILE B 1 319 ? 12.961 21.781 19.516 1 96.19 319 ILE B CA 1
ATOM 5256 C C . ILE B 1 319 ? 12.305 22.406 20.734 1 96.19 319 ILE B C 1
ATOM 5258 O O . ILE B 1 319 ? 12.844 22.328 21.844 1 96.19 319 ILE B O 1
ATOM 5262 N N . ARG B 1 320 ? 11.234 23.047 20.5 1 96.06 320 ARG B N 1
ATOM 5263 C CA . ARG B 1 320 ? 10.438 23.641 21.562 1 96.06 320 ARG B CA 1
ATOM 5264 C C . ARG B 1 320 ? 8.984 23.188 21.484 1 96.06 320 ARG B C 1
ATOM 5266 O O . ARG B 1 320 ? 8.328 23.375 20.453 1 96.06 320 ARG B O 1
ATOM 5273 N N . LEU B 1 321 ? 8.453 22.594 22.578 1 97.06 321 LEU B N 1
ATOM 5274 C CA . LEU B 1 321 ? 7.074 22.125 22.609 1 97.06 321 LEU B CA 1
ATOM 5275 C C . LEU B 1 321 ? 6.137 23.219 23.125 1 97.06 321 LEU B C 1
ATOM 5277 O O . LEU B 1 321 ? 6.473 23.938 24.062 1 97.06 321 LEU B O 1
ATOM 5281 N N . TYR B 1 322 ? 5.02 23.406 22.484 1 97.56 322 TYR B N 1
ATOM 5282 C CA . TYR B 1 322 ? 3.973 24.328 22.906 1 97.56 322 TYR B CA 1
ATOM 5283 C C . TYR B 1 322 ? 2.695 23.578 23.266 1 97.56 322 TYR B C 1
ATOM 5285 O O . TYR B 1 322 ? 2.398 22.531 22.688 1 97.56 322 TYR B O 1
ATOM 5293 N N . THR B 1 323 ? 1.954 24.094 24.219 1 97.94 323 THR B N 1
ATOM 5294 C CA . THR B 1 323 ? 0.673 23.516 24.641 1 97.94 323 THR B CA 1
ATOM 5295 C C . THR B 1 323 ? -0.433 24.562 24.547 1 97.94 323 THR B C 1
ATOM 5297 O O . THR B 1 323 ? -0.16 25.766 24.562 1 97.94 323 THR B O 1
ATOM 5300 N N . VAL B 1 324 ? -1.631 24.156 24.453 1 98.25 324 VAL B N 1
ATOM 5301 C CA . VAL B 1 324 ? -2.789 25.047 24.438 1 98.25 324 VAL B CA 1
ATOM 5302 C C . VAL B 1 324 ? -3.064 25.562 25.844 1 98.25 324 VAL B C 1
ATOM 5304 O O . VAL B 1 324 ? -3.42 24.797 26.734 1 98.25 324 VAL B O 1
ATOM 5307 N N . ALA B 1 325 ? -2.957 26.844 25.969 1 97.62 325 ALA B N 1
ATOM 5308 C CA . ALA B 1 325 ? -3.199 27.453 27.266 1 97.62 325 ALA B CA 1
ATOM 5309 C C . ALA B 1 325 ? -4.676 27.812 27.453 1 97.62 325 ALA B C 1
ATOM 5311 O O . ALA B 1 325 ? -5.215 27.703 28.547 1 97.62 325 ALA B O 1
ATOM 5312 N N . ASP B 1 326 ? -5.254 28.234 26.328 1 96.69 326 ASP B N 1
ATOM 5313 C CA . ASP B 1 326 ? -6.652 28.656 26.359 1 96.69 326 ASP B CA 1
ATOM 5314 C C . ASP B 1 326 ? -7.277 28.578 24.969 1 96.69 326 ASP B C 1
ATOM 5316 O O . ASP B 1 326 ? -6.57 28.656 23.969 1 96.69 326 ASP B O 1
ATOM 5320 N N . VAL B 1 327 ? -8.594 28.297 24.984 1 96.5 327 VAL B N 1
ATOM 5321 C CA . VAL B 1 327 ? -9.359 28.297 23.734 1 96.5 327 VAL B CA 1
ATOM 5322 C C . VAL B 1 327 ? -10.602 29.172 23.891 1 96.5 327 VAL B C 1
ATOM 5324 O O . VAL B 1 327 ? -11.336 29.047 24.875 1 96.5 327 VAL B O 1
ATOM 5327 N N . ARG B 1 328 ? -10.828 30.047 22.906 1 94.94 328 ARG B N 1
ATOM 5328 C CA . ARG B 1 328 ? -12 30.906 22.891 1 94.94 328 ARG B CA 1
ATOM 5329 C C . ARG B 1 328 ? -12.82 30.703 21.625 1 94.94 328 ARG B C 1
ATOM 5331 O O . ARG B 1 328 ? -12.258 30.594 20.531 1 94.94 328 ARG B O 1
ATOM 5338 N N . GLU B 1 329 ? -14.086 30.641 21.797 1 93.19 329 GLU B N 1
ATOM 5339 C CA . GLU B 1 329 ? -14.969 30.531 20.656 1 93.19 329 GLU B CA 1
ATOM 5340 C C . GLU B 1 329 ? -15.094 31.875 19.922 1 93.19 329 GLU B C 1
ATOM 5342 O O . GLU B 1 329 ? -15.141 32.938 20.547 1 93.19 329 GLU B O 1
ATOM 5347 N N . THR B 1 330 ? -15.109 31.781 18.656 1 93.38 330 THR B N 1
ATOM 5348 C CA . THR B 1 330 ? -15.312 32.938 17.797 1 93.38 330 THR B CA 1
ATOM 5349 C C . THR B 1 330 ? -16.531 32.75 16.891 1 93.38 330 THR B C 1
ATOM 5351 O O . THR B 1 330 ? -17.188 31.703 16.953 1 93.38 330 THR B O 1
ATOM 5354 N N . ALA B 1 331 ? -16.859 33.719 16.062 1 91 331 ALA B N 1
ATOM 5355 C CA . ALA B 1 331 ? -18.016 33.656 15.156 1 91 331 ALA B CA 1
ATOM 5356 C C . ALA B 1 331 ? -17.844 32.5 14.141 1 91 331 ALA B C 1
ATOM 5358 O O . ALA B 1 331 ? -18.812 31.859 13.75 1 91 331 ALA B O 1
ATOM 5359 N N . ASP B 1 332 ? -16.609 32.25 13.781 1 91.12 332 ASP B N 1
ATOM 5360 C CA . ASP B 1 332 ? -16.375 31.328 12.695 1 91.12 332 ASP B CA 1
ATOM 5361 C C . ASP B 1 332 ? -15.594 30.109 13.172 1 91.12 332 ASP B C 1
ATOM 5363 O O . ASP B 1 332 ? -15.07 29.328 12.359 1 91.12 332 ASP B O 1
ATOM 5367 N N . GLY B 1 333 ? -15.453 29.938 14.531 1 94.38 333 GLY B N 1
ATOM 5368 C CA . GLY B 1 333 ? -14.695 28.812 15.031 1 94.38 333 GLY B CA 1
ATOM 5369 C C . GLY B 1 333 ? -14.086 29.047 16.391 1 94.38 333 GLY B C 1
ATOM 5370 O O . GLY B 1 333 ? -14.789 29.344 17.359 1 94.38 333 GLY B O 1
ATOM 5371 N N . TYR B 1 334 ? -12.727 29 16.453 1 96.31 334 TYR B N 1
ATOM 5372 C CA . TYR B 1 334 ? -12.039 29.109 17.734 1 96.31 334 TYR B CA 1
ATOM 5373 C C . TYR B 1 334 ? -10.695 29.797 17.562 1 96.31 334 TYR B C 1
ATOM 5375 O O . TYR B 1 334 ? -10.109 29.781 16.469 1 96.31 334 TYR B O 1
ATOM 5383 N N . THR B 1 335 ? -10.242 30.438 18.594 1 97.88 335 THR B N 1
ATOM 5384 C CA . THR B 1 335 ? -8.867 30.891 18.734 1 97.88 335 THR B CA 1
ATOM 5385 C C . THR B 1 335 ? -8.18 30.188 19.906 1 97.88 335 THR B C 1
ATOM 5387 O O . THR B 1 335 ? -8.766 30.062 20.984 1 97.88 335 THR B O 1
ATOM 5390 N N . ALA B 1 336 ? -7.039 29.719 19.688 1 98.06 336 ALA B N 1
ATOM 5391 C CA . ALA B 1 336 ? -6.266 29.062 20.734 1 98.06 336 ALA B CA 1
ATOM 5392 C C . ALA B 1 336 ? -4.996 29.844 21.047 1 98.06 336 ALA B C 1
ATOM 5394 O O . ALA B 1 336 ? -4.289 30.281 20.141 1 98.06 336 ALA B O 1
ATOM 5395 N N . THR B 1 337 ? -4.723 30.031 22.312 1 98.44 337 THR B N 1
ATOM 5396 C CA . THR B 1 337 ? -3.457 30.594 22.766 1 98.44 337 THR B CA 1
ATOM 5397 C C . THR B 1 337 ? -2.51 29.484 23.234 1 98.44 337 THR B C 1
ATOM 5399 O O . THR B 1 337 ? -2.912 28.594 23.969 1 98.44 337 THR B O 1
ATOM 5402 N N . HIS B 1 338 ? -1.304 29.531 22.781 1 98.25 338 HIS B N 1
ATOM 5403 C CA . HIS B 1 338 ? -0.318 28.516 23.094 1 98.25 338 HIS B CA 1
ATOM 5404 C C . HIS B 1 338 ? 0.805 29.078 23.969 1 98.25 338 HIS B C 1
ATOM 5406 O O . HIS B 1 338 ? 1.242 30.203 23.75 1 98.25 338 HIS B O 1
ATOM 5412 N N . ALA B 1 339 ? 1.322 28.312 24.875 1 97.88 339 ALA B N 1
ATOM 5413 C CA . ALA B 1 339 ? 2.469 28.641 25.719 1 97.88 339 ALA B CA 1
ATOM 5414 C C . ALA B 1 339 ? 3.529 27.547 25.656 1 97.88 339 ALA B C 1
ATOM 5416 O O . ALA B 1 339 ? 3.209 26.375 25.453 1 97.88 339 ALA B O 1
ATOM 5417 N N . PRO B 1 340 ? 4.801 27.891 25.75 1 97.06 340 PRO B N 1
ATOM 5418 C CA . PRO B 1 340 ? 5.84 26.859 25.797 1 97.06 340 PRO B CA 1
ATOM 5419 C C . PRO B 1 340 ? 5.625 25.859 26.938 1 97.06 340 PRO B C 1
ATOM 5421 O O . PRO B 1 340 ? 5.18 26.25 28.031 1 97.06 340 PRO B O 1
ATOM 5424 N N . TYR B 1 341 ? 5.879 24.641 26.609 1 96.81 341 TYR B N 1
ATOM 5425 C CA . TYR B 1 341 ? 5.777 23.594 27.609 1 96.81 341 TYR B CA 1
ATOM 5426 C C . TYR B 1 341 ? 7.035 23.531 28.469 1 96.81 341 TYR B C 1
ATOM 5428 O O . TYR B 1 341 ? 8.141 23.359 27.953 1 96.81 341 TYR B O 1
ATOM 5436 N N . ASP B 1 342 ? 6.93 23.719 29.734 1 92.44 342 ASP B N 1
ATOM 5437 C CA . ASP B 1 342 ? 7.98 23.531 30.734 1 92.44 342 ASP B CA 1
ATOM 5438 C C . ASP B 1 342 ? 7.652 22.359 31.656 1 92.44 342 ASP B C 1
ATOM 5440 O O . ASP B 1 342 ? 6.684 22.422 32.406 1 92.44 342 ASP B O 1
ATOM 5444 N N . PRO B 1 343 ? 8.445 21.281 31.547 1 90 343 PRO B N 1
ATOM 5445 C CA . PRO B 1 343 ? 8.133 20.094 32.344 1 90 343 PRO B CA 1
ATOM 5446 C C . PRO B 1 343 ? 8.109 20.375 33.844 1 90 343 PRO B C 1
ATOM 5448 O O . PRO B 1 343 ? 8.812 21.281 34.312 1 90 343 PRO B O 1
#

Sequence (686 aa):
METTHRIVTGDARDLDLPSDSVDLVVTSPPYPMIEMWDDVFAALDPAIGAALDAGDGDRAFDLMHDVLDSVWAELQRVLAPGAIAAINVGDATRNLDRFRQYPNTAEITRRLRERGFDVLPDIVWRKPANSGAKFMGSGMIPPNAYPTLEHESILLVRNGGRRSFPAGADRRYESAYFWEERNRWFSDLWTDVRGTGQDLDAGVRDRSGAFPVEIPLRLIRMFSVYGDTVLDPFWGTGTTSLAAMFAGRHSVGYERDADLRAAFDHRIDGVSVRSRERARERLQRHESWVADHEADGGDLEYEADYYDTPVRTKQERGIRLYTVADVRETADGYTATHAPYDPMETTHRIVTGDARDLDLPSDSVDLVVTSPPYPMIEMWDDVFAALDPAIGAALDAGDGDRAFDLMHDVLDSVWAELQRVLAPGAIAAINVGDATRNLDRFRQYPNTAEITRRLRERGFDVLPDIVWRKPANSGAKFMGSGMIPPNAYPTLEHESILLVRNGGRRSFPAGADRRYESAYFWEERNRWFSDLWTDVRGTGQDLDAGVRDRSGAFPVEIPLRLIRMFSVYGDTVLDPFWGTGTTSLAAMFAGRHSVGYERDADLRAAFDHRIDGVSVRSRERARERLQRHESWVADHEADGGDLEYEADYYDTPVRTKQERGIRLYTVADVRETADGYTATHAPYDP

Foldseek 3Di:
DKAAAFEAQDALLDDPAAFQQAQEEEEEDPAQPPPLCQVVLCVVPVVLVVCQVVLNRVVNLVSSVVSCLSNLVVCLGHHHAQHKYWYKYFWDWDQRVHTDIRCRVVVVVVSNVVVPWAWDQKAKEFADDPDPDQWDDDDDDDDPIDGHRGIIITTMTGNHDHDDDDPPPLQVLQLDAAPVLCVQLPPSYHHPQHFDDDPPPPVLCVNFVDGALVVLLSVCSVGHTAAGEYEYADCRLNSNVLSCQLSNYYYYYYDNDPVSQVNNVVVCVCSQVVSLVVVVVSVVVVQVVQVVCVVVVHDADAAACQDGDGGRDPSNNSHWGKGFPDWDADPRGIMTDIDTHDD/DKAAAFEAQDALLDDPAAFQQAQEEEEEDPAQPPPLCQVVLCVVPVVLVVCQVVLNRVVNLVSSVVSCLSNLVVCLGHHHAQHKYWYKYFWDWDQRVHTDIHCRVVVVQVSNVVVPWAWDQKAKEFADDPDPDQWDDDDDDDDPIDGHGGIIITTMTGNHDHDDDDPPPLQVLQLDAAPVLCVQLPPSYHHPQHFDDDPPPPVLCVNFVDGALVVLLSVCSVGHTAAGEYEYADCRLNSNVLSCQLSNYYYYYYHNDPVSQVNNVVVCVCSQVVSLVVVVVSVVVVQVVQVVCVVVVHDADAAACQDGDGGRDPSNNSHWGKGFPDWDADPRGIMTDIDTHDD

InterPro domains:
  IPR001091 Restriction/modification DNA-methyltransferase [PR00508] (21-35)
  IPR001091 Restriction/modification DNA-methyltransferase [PR00508] (71-91)
  IPR001091 Restriction/modification DNA-methyltransferase [PR00508] (207-224)
  IPR001091 Restriction/modification DNA-methyltransferase [PR00508] (226-244)
  IPR001091 Restriction/modification DNA-methyltransferase [PR00508] (249-269)
  IPR002941 DNA methylase N-4/N-6 [PF01555] (22-258)
  IPR017985 DNA methylase, N-4 cytosine-specific, conserved site [PS00093] (26-31)
  IPR029063 S-adenosyl-L-methionine-dependent methyltransferase superfamily [G3DSA:3.40.50.150] (4-285)
  IPR029063 S-adenosyl-L-methionine-dependent methyltransferase superfamily [SSF53335] (2-283)

Solvent-accessible surface area (backbone atoms only — not comparable to full-atom values): 35491 Å² total; per-residue (Å²): 96,77,34,48,36,38,56,42,77,36,52,45,64,59,64,97,62,59,69,48,63,28,40,25,34,45,36,45,64,87,46,60,66,37,73,91,40,47,63,63,49,22,73,76,37,60,67,32,44,53,23,53,73,69,41,36,57,67,60,22,42,52,49,44,50,57,62,50,45,43,30,54,54,42,46,63,46,23,39,16,80,24,20,38,39,38,39,41,42,41,60,21,67,43,72,66,81,55,76,30,35,45,62,45,58,32,52,52,52,50,55,45,42,74,72,60,33,33,36,42,53,44,30,38,37,37,40,76,60,90,57,87,67,29,58,43,62,85,78,43,44,43,49,74,55,41,31,27,84,35,54,32,35,34,43,31,32,22,40,62,60,81,62,83,74,68,87,84,46,59,50,39,37,29,31,23,45,52,72,72,51,46,47,55,68,20,30,30,57,41,72,83,58,66,59,63,65,78,81,54,61,67,70,64,50,75,70,53,79,63,71,34,50,66,57,45,33,52,50,48,48,48,42,36,38,57,66,35,33,34,34,16,55,47,26,64,70,37,43,51,50,52,22,23,50,52,62,48,22,17,23,41,30,19,27,71,58,64,68,39,58,62,56,33,59,63,64,53,58,60,42,38,61,53,23,43,49,51,51,51,50,53,52,48,53,50,53,51,51,51,52,54,40,43,73,72,69,50,87,61,82,30,59,30,74,80,48,100,47,71,29,77,46,75,58,38,21,52,39,57,58,53,22,34,71,44,76,43,81,50,97,52,36,35,38,36,36,40,41,77,63,76,134,96,76,31,46,37,39,56,40,74,36,53,45,64,61,65,97,61,60,68,49,64,28,40,27,35,46,36,45,65,86,46,59,68,34,72,91,40,46,63,63,48,20,72,74,36,60,67,31,45,54,24,53,74,70,41,35,57,68,60,23,42,52,48,44,50,54,62,50,45,44,29,55,52,42,48,63,46,23,40,15,79,24,19,38,39,38,40,40,42,42,60,19,66,43,72,66,79,54,74,31,35,45,61,44,57,32,53,52,53,50,53,45,43,75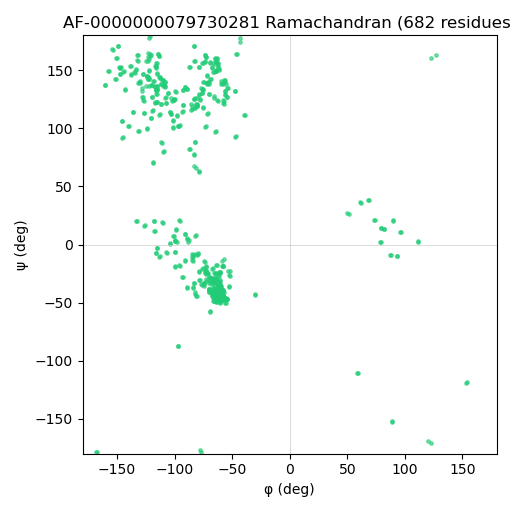,71,60,34,34,36,42,54,44,32,40,38,36,38,77,58,89,56,88,67,29,56,42,62,83,79,45,44,43,48,74,56,42,31,26,83,38,53,32,35,35,43,32,33,23,39,60,60,81,62,82,75,68,87,82,47,60,49,38,36,28,32,23,45,52,72,71,52,47,44,56,67,20,28,30,57,40,72,83,57,67,60,62,65,80,82,53,62,66,70,65,49,73,71,53,78,62,72,34,49,66,57,46,32,50,50,46,48,49,41,35,39,56,66,35,33,34,35,16,55,47,25,63,70,37,44,49,49,54,23,22,51,52,61,48,22,18,22,40,27,19,27,71,57,63,68,37,58,61,56,33,58,62,63,55,57,61,42,39,60,53,24,44,50,52,51,51,50,53,53,48,52,50,53,50,50,52,51,55,41,43,73,72,71,48,86,61,82,31,59,32,74,77,47,101,47,69,30,76,46,76,56,38,20,52,39,57,58,52,22,34,70,45,77,43,80,50,100,50,36,36,37,35,37,40,41,76,63,76,134

Nearest PDB structures (foldseek):
  2zie-assembly1_B  TM=8.999E-01  e=3.207E-21  Thermus thermophilus
  2zif-assembly1_B  TM=8.953E-01  e=5.119E-21  Thermus thermophilus
  2zif-assembly1_A  TM=8.873E-01  e=8.663E-21  Thermus thermophilus
  1nw8-assembly1_A  TM=6.973E-01  e=1.250E-13  Cereibacter sphaeroides
  1eg2-assembly1_A  TM=6.413E-01  e=1.405E-13  Cereibacter sphaeroides

Secondary structure (DSSP, 8-state):
-EEEEEEEES-TTS----TT-EEEEEE-PPPTT-GGGHHHHHHH-HHHHHHHHTT-HHHHHHHHHHHHHHHHHHHHHHEEEEEEEEEEE--EEEESSSEEEE-HHHHHHHHHHHTTPEEEEEEEEE---S-S--EESSSS-TTS-EEB--EEEEEEEESSS-----TT-HHHHHT---HHHHHHHTBSEE-S--S--TTS-HHHHHHH-PPPTHHHHHHHHHH--TT-EEEETT-TT-HHHHHHHHHT-EEEEEES-HHHHHHHHHHHTTHHHHHHHHHHHHHHHHHHHHHHHHHTT----EE-SSSSSEESSGGGTT---EEEEEEEEETTEEEEEEEE---/-EEEEEEEES-TTS----TT-EEEEEE-PPPTT-GGGHHHHHHH-HHHHHHHHTT-HHHHHHHHHHHHHHHHHHHHHHEEEEEEEEEEE--EEEESSSEEEE-HHHHHHHHHHHTTPEEEEEEEEE---S-S--EESSSS-TTS-EEB--EEEEEEEESSS-----TT-HHHHHT---HHHHHHHTBSEE-S--S--TTS-HHHHHHH-PPPTHHHHHHHHHH--TT-EEEETT-TT-HHHHHHHHHT-EEEEEES-HHHHHHHHHHHTTHHHHHHHHHHHHHHHHHHHHHHHHHTT----EE-SSSSSEESSGGGTT---EEEEEEEEETTEEEEEEEE---

pLDDT: mean 90.92, std 12.87, range [38.41, 98.94]